Protein AF-A0A967U2V7-F1 (afdb_monomer_lite)

pLDDT: mean 80.91, std 17.48, range [32.34, 98.75]

Structure (mmCIF, N/CA/C/O backbone):
data_AF-A0A967U2V7-F1
#
_entry.id   AF-A0A967U2V7-F1
#
loop_
_atom_site.group_PDB
_atom_site.id
_atom_site.type_symbol
_atom_site.label_atom_id
_atom_site.label_alt_id
_atom_site.label_comp_id
_atom_site.label_asym_id
_atom_site.label_entity_id
_atom_site.label_seq_id
_atom_site.pdbx_PDB_ins_code
_atom_site.Cartn_x
_atom_site.Cartn_y
_atom_site.Cartn_z
_atom_site.occupancy
_atom_site.B_iso_or_equiv
_atom_site.auth_seq_id
_atom_site.auth_comp_id
_atom_site.auth_asym_id
_atom_site.auth_atom_id
_atom_site.pdbx_PDB_model_num
ATOM 1 N N . MET A 1 1 ? 32.459 -12.509 21.243 1.00 42.06 1 MET A N 1
ATOM 2 C CA . MET A 1 1 ? 31.892 -13.814 20.854 1.00 42.06 1 MET A CA 1
ATOM 3 C C . MET A 1 1 ? 31.127 -13.585 19.563 1.00 42.06 1 MET A C 1
ATOM 5 O O . MET A 1 1 ? 30.088 -12.940 19.603 1.00 42.06 1 MET A O 1
ATOM 9 N N . CYS A 1 2 ? 31.723 -13.962 18.432 1.00 61.16 2 CYS A N 1
ATOM 10 C CA . CYS A 1 2 ? 31.094 -13.915 17.114 1.00 61.16 2 CYS A CA 1
ATOM 11 C C . CYS A 1 2 ? 30.267 -15.188 16.935 1.00 61.16 2 CYS A C 1
ATOM 13 O O . CYS A 1 2 ? 30.746 -16.153 16.354 1.00 61.16 2 CYS A O 1
ATOM 15 N N . ASN A 1 3 ? 29.084 -15.231 17.546 1.00 66.56 3 ASN A N 1
ATOM 16 C CA . ASN A 1 3 ? 28.271 -16.451 17.553 1.00 66.56 3 ASN A CA 1
ATOM 17 C C . ASN A 1 3 ? 27.305 -16.528 16.365 1.00 66.56 3 ASN A C 1
ATOM 19 O O . ASN A 1 3 ? 26.778 -17.604 16.096 1.00 66.56 3 ASN A O 1
ATOM 23 N N . ASP A 1 4 ? 27.111 -15.412 15.661 1.00 71.69 4 ASP A N 1
ATOM 24 C CA . ASP A 1 4 ? 26.250 -15.324 14.489 1.00 71.69 4 ASP A CA 1
ATOM 25 C C . ASP A 1 4 ? 27.102 -15.318 13.219 1.00 71.69 4 ASP A C 1
ATOM 27 O O . ASP A 1 4 ? 28.201 -14.749 13.177 1.00 71.69 4 ASP A O 1
ATOM 31 N N . SER A 1 5 ? 26.613 -15.974 12.174 1.00 76.06 5 SER A N 1
ATOM 32 C CA . SER A 1 5 ? 27.303 -16.076 10.892 1.00 76.06 5 SER A CA 1
ATOM 33 C C . SER A 1 5 ? 26.314 -15.962 9.744 1.00 76.06 5 SER A C 1
ATOM 35 O O . SER A 1 5 ? 25.224 -16.529 9.807 1.00 76.06 5 SER A O 1
ATOM 37 N N . LEU A 1 6 ? 26.722 -15.271 8.685 1.00 76.69 6 LEU A N 1
ATOM 38 C CA . LEU A 1 6 ? 26.111 -15.409 7.378 1.00 76.69 6 LEU A CA 1
ATOM 39 C C . LEU A 1 6 ? 26.534 -16.764 6.809 1.00 76.69 6 LEU A C 1
ATOM 41 O O . LEU A 1 6 ? 27.726 -17.053 6.729 1.00 76.69 6 LEU A O 1
ATOM 45 N N . ALA A 1 7 ? 25.569 -17.600 6.439 1.00 78.88 7 ALA A N 1
ATOM 46 C CA . ALA A 1 7 ? 25.840 -18.887 5.817 1.00 78.88 7 ALA A CA 1
ATOM 47 C C . ALA A 1 7 ? 25.071 -19.003 4.504 1.00 78.88 7 ALA A C 1
ATOM 49 O O . ALA A 1 7 ? 23.875 -18.712 4.458 1.00 78.88 7 ALA A O 1
ATOM 50 N N . PHE A 1 8 ? 25.740 -19.460 3.452 1.00 75.00 8 PHE A N 1
ATOM 51 C CA . PHE A 1 8 ? 25.107 -19.715 2.164 1.00 75.00 8 PHE A CA 1
ATOM 52 C C . PHE A 1 8 ? 25.612 -21.021 1.552 1.00 75.00 8 PHE A C 1
ATOM 54 O O . PHE A 1 8 ? 26.682 -21.528 1.888 1.00 75.00 8 PHE A O 1
ATOM 61 N N . ARG A 1 9 ? 24.769 -21.606 0.697 1.00 77.31 9 ARG A N 1
ATOM 62 C CA . ARG A 1 9 ? 24.973 -22.913 0.072 1.00 77.31 9 ARG A CA 1
ATOM 63 C C . ARG A 1 9 ? 24.830 -22.790 -1.431 1.00 77.31 9 ARG A C 1
ATOM 65 O O . ARG A 1 9 ? 23.781 -22.370 -1.913 1.00 77.31 9 ARG A O 1
ATOM 72 N N . MET A 1 10 ? 25.836 -23.254 -2.157 1.00 72.75 10 MET A N 1
ATOM 73 C CA . MET A 1 10 ? 25.816 -23.342 -3.613 1.00 72.75 10 MET A CA 1
ATOM 74 C C . MET A 1 10 ? 25.599 -24.795 -4.034 1.00 72.75 10 MET A C 1
ATOM 76 O O . MET A 1 10 ? 26.231 -25.699 -3.492 1.00 72.75 10 MET A O 1
ATOM 80 N N . ARG A 1 11 ? 24.693 -25.031 -4.990 1.00 74.81 11 ARG A N 1
ATOM 81 C CA . ARG A 1 11 ? 24.494 -26.343 -5.626 1.00 74.81 11 ARG A CA 1
ATOM 82 C C . ARG A 1 11 ? 25.310 -26.381 -6.916 1.00 74.81 11 ARG A C 1
ATOM 84 O O . ARG A 1 11 ? 25.100 -25.544 -7.788 1.00 74.81 11 ARG A O 1
ATOM 91 N N . LEU A 1 12 ? 26.235 -27.327 -7.021 1.00 67.81 12 LEU A N 1
ATOM 92 C CA . LEU A 1 12 ? 27.215 -27.429 -8.099 1.00 67.81 12 LEU A CA 1
ATOM 93 C C . LEU A 1 12 ? 26.994 -28.709 -8.910 1.00 67.81 12 LEU A C 1
ATOM 95 O O . LEU A 1 12 ? 26.702 -29.765 -8.351 1.00 67.81 12 LEU A O 1
ATOM 99 N N . ASN A 1 13 ? 27.161 -28.606 -10.231 1.00 65.75 13 ASN A N 1
ATOM 100 C CA . ASN A 1 13 ? 26.933 -29.708 -11.178 1.00 65.75 13 ASN A CA 1
ATOM 101 C C . ASN A 1 13 ? 28.029 -30.789 -11.168 1.00 65.75 13 ASN A C 1
ATOM 103 O O . ASN A 1 13 ? 27.869 -31.817 -11.821 1.00 65.75 13 ASN A O 1
ATOM 107 N N . ASP A 1 14 ? 29.151 -30.533 -10.498 1.00 68.38 14 ASP A N 1
ATOM 108 C CA . ASP A 1 14 ? 30.307 -31.427 -10.427 1.00 68.38 14 ASP A CA 1
ATOM 109 C C . ASP A 1 14 ? 31.038 -31.215 -9.093 1.00 68.38 14 ASP A C 1
ATOM 111 O O . ASP A 1 14 ? 30.769 -30.238 -8.386 1.00 68.38 14 ASP A O 1
ATOM 115 N N . ASP A 1 15 ? 31.959 -32.118 -8.763 1.00 72.19 15 ASP A N 1
ATOM 116 C CA . ASP A 1 15 ? 32.820 -32.003 -7.590 1.00 72.19 15 ASP A CA 1
ATOM 117 C C . ASP A 1 15 ? 33.761 -30.796 -7.749 1.00 72.19 15 ASP A C 1
ATOM 119 O O . ASP A 1 15 ? 34.659 -30.823 -8.605 1.00 72.19 15 ASP A O 1
ATOM 123 N N . PRO A 1 16 ? 33.606 -29.729 -6.942 1.00 66.94 16 PRO A N 1
ATOM 124 C CA . PRO A 1 16 ? 34.481 -28.574 -7.056 1.00 66.94 16 PRO A CA 1
ATOM 125 C C . PRO A 1 16 ? 35.926 -28.890 -6.639 1.00 66.94 16 PRO A C 1
ATOM 127 O O . PRO A 1 16 ? 36.810 -28.138 -7.027 1.00 66.94 16 PRO A O 1
ATOM 130 N N . SER A 1 17 ? 36.164 -30.006 -5.932 1.00 64.50 17 SER A N 1
ATOM 131 C CA . SER A 1 17 ? 37.441 -30.426 -5.332 1.00 64.50 17 SER A CA 1
ATOM 132 C C . SER A 1 17 ? 38.220 -31.466 -6.154 1.00 64.50 17 SER A C 1
ATOM 134 O O . SER A 1 17 ? 39.094 -32.164 -5.645 1.00 64.50 17 SER A O 1
ATOM 136 N N . SER A 1 18 ? 37.927 -31.601 -7.453 1.00 57.31 18 SER A N 1
ATOM 137 C CA . SER A 1 18 ? 38.417 -32.701 -8.314 1.00 57.31 18 SER A CA 1
ATOM 138 C C . SER A 1 18 ? 39.947 -32.932 -8.385 1.00 57.31 18 SER A C 1
ATOM 140 O O . SER A 1 18 ? 40.369 -34.003 -8.827 1.00 57.31 18 SER A O 1
ATOM 142 N N . ASN A 1 19 ? 40.783 -31.991 -7.921 1.00 54.72 19 ASN A N 1
ATOM 143 C CA . ASN A 1 19 ? 42.246 -32.131 -7.813 1.00 54.72 19 ASN A CA 1
ATOM 144 C C . ASN A 1 19 ? 42.764 -32.342 -6.371 1.00 54.72 19 ASN A C 1
ATOM 146 O O . ASN A 1 19 ? 43.977 -32.399 -6.166 1.00 54.72 19 ASN A O 1
ATOM 150 N N . GLY A 1 20 ? 41.886 -32.475 -5.373 1.00 60.47 20 GLY A N 1
ATOM 151 C CA . GLY A 1 20 ? 42.250 -32.627 -3.964 1.00 60.47 20 GLY A CA 1
ATOM 152 C C . GLY A 1 20 ? 41.499 -31.660 -3.048 1.00 60.47 20 GLY A C 1
ATOM 153 O O . GLY A 1 20 ? 40.365 -31.934 -2.674 1.00 60.47 20 GLY A O 1
ATOM 154 N N . ILE A 1 21 ? 42.172 -30.587 -2.620 1.00 50.75 21 ILE A N 1
ATOM 155 C CA . ILE A 1 21 ? 41.659 -29.573 -1.676 1.00 50.75 21 ILE A CA 1
ATOM 156 C C . ILE A 1 21 ? 41.122 -28.303 -2.348 1.00 50.75 21 ILE A C 1
ATOM 158 O O . ILE A 1 21 ? 40.393 -27.584 -1.679 1.00 50.75 21 ILE A O 1
ATOM 162 N N . ASP A 1 22 ? 41.444 -28.078 -3.628 1.00 55.66 22 ASP A N 1
ATOM 163 C CA . ASP A 1 22 ? 41.280 -26.775 -4.290 1.00 55.66 22 ASP A CA 1
ATOM 164 C C . ASP A 1 22 ? 40.007 -26.703 -5.164 1.00 55.66 22 ASP A C 1
ATOM 166 O O . ASP A 1 22 ? 39.696 -27.661 -5.890 1.00 55.66 22 ASP A O 1
ATOM 170 N N . LEU A 1 23 ? 39.302 -25.564 -5.137 1.00 60.94 23 LEU A N 1
ATOM 171 C CA . LEU A 1 23 ? 38.161 -25.244 -6.008 1.00 60.94 23 LEU A CA 1
ATOM 172 C C . LEU A 1 23 ? 38.600 -25.066 -7.481 1.00 60.94 23 LEU A C 1
ATOM 174 O O . LEU A 1 23 ? 39.646 -24.503 -7.784 1.00 60.94 23 LEU A O 1
ATOM 178 N N . ARG A 1 24 ? 37.773 -25.523 -8.436 1.00 57.34 24 ARG A N 1
ATOM 179 C CA . ARG A 1 24 ? 38.088 -25.520 -9.888 1.00 57.34 24 ARG A CA 1
ATOM 180 C C . ARG A 1 24 ? 37.889 -24.177 -10.630 1.00 57.34 24 ARG A C 1
ATOM 182 O O . ARG A 1 24 ? 38.258 -24.088 -11.800 1.00 57.34 24 ARG A O 1
ATOM 189 N N . ASN A 1 25 ? 37.256 -23.181 -10.017 1.00 56.81 25 ASN A N 1
ATOM 190 C CA . ASN A 1 25 ? 37.064 -21.852 -10.623 1.00 56.81 25 ASN A CA 1
ATOM 191 C C . ASN A 1 25 ? 38.068 -20.869 -10.030 1.00 56.81 25 ASN A C 1
ATOM 193 O O . ASN A 1 25 ? 38.386 -21.031 -8.859 1.00 56.81 25 ASN A O 1
ATOM 197 N N . ASP A 1 26 ? 38.498 -19.863 -10.802 1.00 57.62 26 ASP A N 1
ATOM 198 C CA . ASP A 1 26 ? 39.449 -18.862 -10.300 1.00 57.62 26 ASP A CA 1
ATOM 199 C C . ASP A 1 26 ? 38.809 -18.080 -9.144 1.00 57.62 26 ASP A C 1
ATOM 201 O O . ASP A 1 26 ? 39.346 -18.057 -8.043 1.00 57.62 26 ASP A O 1
ATOM 205 N N . HIS A 1 27 ? 37.614 -17.516 -9.358 1.00 62.91 27 HIS A N 1
ATOM 206 C CA . HIS A 1 27 ? 36.885 -16.783 -8.319 1.00 62.91 27 HIS A CA 1
ATOM 207 C C . HIS A 1 27 ? 35.368 -16.999 -8.417 1.00 62.91 27 HIS A C 1
ATOM 209 O O . HIS A 1 27 ? 34.797 -16.991 -9.516 1.00 62.91 27 HIS A O 1
ATOM 215 N N . TYR A 1 28 ? 34.699 -17.138 -7.268 1.00 67.31 28 TYR A N 1
ATOM 216 C CA . TYR A 1 28 ? 33.265 -16.863 -7.126 1.00 67.31 28 TYR A CA 1
ATOM 217 C C . TYR A 1 28 ? 33.086 -15.599 -6.293 1.00 67.31 28 TYR A C 1
ATOM 219 O O . TYR A 1 28 ? 33.506 -15.546 -5.141 1.00 67.31 28 TYR A O 1
ATOM 227 N N . LEU A 1 29 ? 32.425 -14.599 -6.858 1.00 66.69 29 LEU A N 1
ATOM 228 C CA . LEU A 1 29 ? 32.226 -13.311 -6.205 1.00 66.69 29 LEU A CA 1
ATOM 229 C C . LEU A 1 29 ? 30.779 -13.210 -5.740 1.00 66.69 29 LEU A C 1
ATOM 231 O O . LEU A 1 29 ? 29.870 -13.436 -6.538 1.00 66.69 29 LEU A O 1
ATOM 235 N N . VAL A 1 30 ? 30.569 -12.881 -4.466 1.00 68.81 30 VAL A N 1
ATOM 236 C CA . VAL A 1 30 ? 29.258 -12.571 -3.892 1.00 68.81 30 VAL A CA 1
ATOM 237 C C . VAL A 1 30 ? 29.241 -11.121 -3.444 1.00 68.81 30 VAL A C 1
ATOM 239 O O . VAL A 1 30 ? 30.011 -10.717 -2.579 1.00 68.81 30 VAL A O 1
ATOM 242 N N . ILE A 1 31 ? 28.340 -10.347 -4.027 1.00 67.56 31 ILE A N 1
ATOM 243 C CA . ILE A 1 31 ? 28.185 -8.926 -3.737 1.00 67.56 31 ILE A CA 1
ATOM 244 C C . ILE A 1 31 ? 27.011 -8.742 -2.778 1.00 67.56 31 ILE A C 1
ATOM 246 O O . ILE A 1 31 ? 25.966 -9.364 -2.978 1.00 67.56 31 ILE A O 1
ATOM 250 N N . LEU A 1 32 ? 27.194 -7.911 -1.752 1.00 68.25 32 LEU A N 1
ATOM 251 C CA . LEU A 1 32 ? 26.219 -7.639 -0.704 1.00 68.25 32 LEU A CA 1
ATOM 252 C C . LEU A 1 32 ? 25.975 -6.135 -0.560 1.00 68.25 32 LEU A C 1
ATOM 254 O O . LEU A 1 32 ? 26.896 -5.372 -0.278 1.00 68.25 32 LEU A O 1
ATOM 258 N N . ASP A 1 33 ? 24.709 -5.762 -0.691 1.00 66.50 33 ASP A N 1
ATOM 259 C CA . ASP A 1 33 ? 24.144 -4.477 -0.270 1.00 66.50 33 ASP A CA 1
ATOM 260 C C . ASP A 1 33 ? 23.405 -4.722 1.053 1.00 66.50 33 ASP A C 1
ATOM 262 O O . ASP A 1 33 ? 22.558 -5.626 1.123 1.00 66.50 33 ASP A O 1
ATOM 266 N N . ILE A 1 34 ? 23.782 -3.997 2.108 1.00 67.06 34 ILE A N 1
ATOM 267 C CA . ILE A 1 34 ? 23.225 -4.157 3.455 1.00 67.06 34 ILE A CA 1
ATOM 268 C C . ILE A 1 34 ? 22.400 -2.956 3.911 1.00 67.06 34 ILE A C 1
ATOM 270 O O . ILE A 1 34 ? 21.695 -3.085 4.915 1.00 67.06 34 ILE A O 1
ATOM 274 N N . ASP A 1 35 ? 22.466 -1.808 3.239 1.00 60.44 35 ASP A N 1
ATOM 275 C CA . ASP A 1 35 ? 21.680 -0.623 3.600 1.00 60.44 35 ASP A CA 1
ATOM 276 C C . ASP A 1 35 ? 20.603 -0.242 2.567 1.00 60.44 35 ASP A C 1
ATOM 278 O O . ASP A 1 35 ? 19.712 0.555 2.879 1.00 60.44 35 ASP A O 1
ATOM 282 N N . GLY A 1 36 ? 20.565 -0.942 1.431 1.00 51.50 36 GLY A N 1
ATOM 283 C CA . GLY A 1 36 ? 19.491 -0.894 0.445 1.00 51.50 36 GLY A CA 1
ATOM 284 C C . GLY A 1 36 ? 19.514 0.360 -0.419 1.00 51.50 36 GLY A C 1
ATOM 285 O O . GLY A 1 36 ? 18.485 0.714 -1.000 1.00 51.50 36 GLY A O 1
ATOM 286 N N . ASP A 1 37 ? 20.646 1.056 -0.487 1.00 52.31 37 ASP A N 1
ATOM 287 C CA . ASP A 1 37 ? 20.820 2.228 -1.340 1.00 52.31 37 ASP A CA 1
ATOM 288 C C . ASP A 1 37 ? 21.122 1.867 -2.812 1.00 52.31 37 ASP A C 1
ATOM 290 O O . ASP A 1 37 ? 21.134 2.741 -3.691 1.00 52.31 37 ASP A O 1
ATOM 294 N N . GLY A 1 38 ? 21.256 0.567 -3.108 1.00 49.44 38 GLY A N 1
ATOM 295 C CA . GLY A 1 38 ? 21.534 0.033 -4.436 1.00 49.44 38 GLY A CA 1
ATOM 296 C C . GLY A 1 38 ? 23.021 0.028 -4.795 1.00 49.44 38 GLY A C 1
ATOM 297 O O . GLY A 1 38 ? 23.357 -0.258 -5.950 1.00 49.44 38 GLY A O 1
ATOM 298 N N . PHE A 1 39 ? 23.906 0.338 -3.846 1.00 55.62 39 PHE A N 1
ATOM 299 C CA . PHE A 1 39 ? 25.350 0.176 -3.961 1.00 55.62 39 PHE A CA 1
ATOM 300 C C . PHE A 1 39 ? 25.821 -1.041 -3.157 1.00 55.62 39 PHE A C 1
ATOM 302 O O . PHE A 1 39 ? 25.140 -1.577 -2.294 1.00 55.62 39 PHE A O 1
ATOM 309 N N . SER A 1 40 ? 26.993 -1.562 -3.509 1.00 60.69 40 SER A N 1
ATOM 310 C CA . SER A 1 40 ? 27.541 -2.752 -2.858 1.00 60.69 40 SER A CA 1
ATOM 311 C C . SER A 1 40 ? 28.436 -2.355 -1.696 1.00 60.69 40 SER A C 1
ATOM 313 O O . SER A 1 40 ? 29.537 -1.851 -1.920 1.00 60.69 40 SER A O 1
ATOM 315 N N . ASP A 1 41 ? 27.976 -2.605 -0.472 1.00 67.69 41 ASP A N 1
ATOM 316 C CA . ASP A 1 41 ? 28.744 -2.378 0.753 1.00 67.69 41 ASP A CA 1
ATOM 317 C C . ASP A 1 41 ? 29.873 -3.393 0.916 1.00 67.69 41 ASP A C 1
ATOM 319 O O . ASP A 1 41 ? 30.985 -3.039 1.308 1.00 67.69 41 ASP A O 1
ATOM 323 N N . PHE A 1 42 ? 29.592 -4.667 0.629 1.00 73.81 42 PHE A N 1
ATOM 324 C CA . PHE A 1 42 ? 30.535 -5.759 0.826 1.00 73.81 42 PHE A CA 1
ATOM 325 C C . PHE A 1 42 ? 30.697 -6.640 -0.409 1.00 73.81 42 PHE A C 1
ATOM 327 O O . PHE A 1 42 ? 29.750 -6.941 -1.130 1.00 73.81 42 PHE A O 1
ATOM 334 N N . LEU A 1 43 ? 31.915 -7.141 -0.582 1.00 70.56 43 LEU A N 1
ATOM 335 C CA . LEU A 1 43 ? 32.277 -8.157 -1.557 1.00 70.56 43 LEU A CA 1
ATOM 336 C C . LEU A 1 43 ? 32.871 -9.359 -0.831 1.00 70.56 43 LEU A C 1
ATOM 338 O O . LEU A 1 43 ? 33.814 -9.227 -0.056 1.00 70.56 43 LEU A O 1
ATOM 342 N N . ILE A 1 44 ? 32.350 -10.538 -1.125 1.00 75.75 44 ILE A N 1
ATOM 343 C CA . ILE A 1 44 ? 32.903 -11.815 -0.699 1.00 75.75 44 ILE A CA 1
ATOM 344 C C . ILE A 1 44 ? 33.540 -12.463 -1.926 1.00 75.75 44 ILE A C 1
ATOM 346 O O . ILE A 1 44 ? 32.843 -12.828 -2.868 1.00 75.75 44 ILE A O 1
ATOM 350 N N . ASP A 1 45 ? 34.851 -12.637 -1.898 1.00 72.56 45 ASP A N 1
ATOM 351 C CA . ASP A 1 45 ? 35.600 -13.370 -2.912 1.00 72.56 45 ASP A CA 1
ATOM 352 C C . ASP A 1 45 ? 35.931 -14.774 -2.422 1.00 72.56 45 ASP A C 1
ATOM 354 O O . ASP A 1 45 ? 36.588 -14.941 -1.396 1.00 72.56 45 ASP A O 1
ATOM 358 N N . ILE A 1 46 ? 35.457 -15.779 -3.147 1.00 74.12 46 ILE A N 1
ATOM 359 C CA . ILE A 1 46 ? 35.738 -17.191 -2.913 1.00 74.12 46 ILE A CA 1
ATOM 360 C C . ILE A 1 46 ? 36.758 -17.612 -3.973 1.00 74.12 46 ILE A C 1
ATOM 362 O O . ILE A 1 46 ? 36.398 -17.944 -5.105 1.00 74.12 46 ILE A O 1
ATOM 366 N N . ASP A 1 47 ? 38.023 -17.573 -3.581 1.00 69.00 47 ASP A N 1
ATOM 367 C CA . ASP A 1 47 ? 39.190 -17.877 -4.410 1.00 69.00 47 ASP A CA 1
ATOM 368 C C . ASP A 1 47 ? 39.396 -19.395 -4.501 1.00 69.00 47 ASP A C 1
ATOM 370 O O . ASP A 1 47 ? 39.492 -20.075 -3.470 1.00 69.00 47 ASP A O 1
ATOM 374 N N . GLY A 1 48 ? 39.459 -19.909 -5.733 1.00 62.44 48 GLY A N 1
ATOM 375 C CA . GLY A 1 48 ? 39.919 -21.257 -6.044 1.00 62.44 48 GLY A CA 1
ATOM 376 C C . GLY A 1 48 ? 41.300 -21.224 -6.693 1.00 62.44 48 GLY A C 1
ATOM 377 O O . GLY A 1 48 ? 41.513 -20.610 -7.736 1.00 62.44 48 GLY A O 1
ATOM 378 N N . ASN A 1 49 ? 42.269 -21.908 -6.086 1.00 58.41 49 ASN A N 1
ATOM 379 C CA . ASN A 1 49 ? 43.685 -21.800 -6.449 1.00 58.41 49 ASN A CA 1
ATOM 380 C C . ASN A 1 49 ? 43.993 -22.159 -7.928 1.00 58.41 49 ASN A C 1
ATOM 382 O O . ASN A 1 49 ? 44.215 -23.319 -8.281 1.00 58.41 49 ASN A O 1
ATOM 386 N N . PHE A 1 50 ? 44.148 -21.149 -8.795 1.00 46.47 50 PHE A N 1
ATOM 387 C CA . PHE A 1 50 ? 44.571 -21.320 -10.198 1.00 46.47 50 PHE A CA 1
ATOM 388 C C . PHE A 1 50 ? 46.026 -21.812 -10.354 1.00 46.47 50 PHE A C 1
ATOM 390 O O . PHE A 1 50 ? 46.411 -22.400 -11.369 1.00 46.47 50 PHE A O 1
ATOM 397 N N . SER A 1 51 ? 46.894 -21.564 -9.370 1.00 46.22 51 SER A N 1
ATOM 398 C CA . SER A 1 51 ? 48.345 -21.538 -9.614 1.00 46.22 51 SER A CA 1
ATOM 399 C C . SER A 1 51 ? 49.051 -22.901 -9.618 1.00 46.22 51 SER A C 1
ATOM 401 O O . SER A 1 51 ? 50.259 -22.965 -9.863 1.00 46.22 51 SER A O 1
ATOM 403 N N . GLY A 1 52 ? 48.349 -24.004 -9.334 1.00 45.53 52 GLY A N 1
ATOM 404 C CA . GLY A 1 52 ? 48.973 -25.328 -9.213 1.00 45.53 52 GLY A CA 1
ATOM 405 C C . GLY A 1 52 ? 50.059 -25.392 -8.128 1.00 45.53 52 GLY A C 1
ATOM 406 O O . GLY A 1 52 ? 50.893 -26.301 -8.140 1.00 45.53 52 GLY A O 1
ATOM 407 N N . SER A 1 53 ? 50.082 -24.420 -7.209 1.00 47.41 53 SER A N 1
ATOM 408 C CA . SER A 1 53 ? 50.943 -24.427 -6.034 1.00 47.41 53 SER A CA 1
ATOM 409 C C . SER A 1 53 ? 50.306 -25.339 -4.985 1.00 47.41 53 SER A C 1
ATOM 411 O O . SER A 1 53 ? 49.266 -24.974 -4.441 1.00 47.41 53 SER A O 1
ATOM 413 N N . PRO A 1 54 ? 50.908 -26.493 -4.648 1.00 46.72 54 PRO A N 1
ATOM 414 C CA . PRO A 1 54 ? 50.317 -27.493 -3.750 1.00 46.72 54 PRO A CA 1
ATOM 415 C C . PRO A 1 54 ? 50.209 -27.050 -2.273 1.00 46.72 54 PRO A C 1
ATOM 417 O O . PRO A 1 54 ? 49.971 -27.886 -1.409 1.00 46.72 54 PRO A O 1
ATOM 420 N N . ASN A 1 55 ? 50.430 -25.762 -1.974 1.00 45.94 55 ASN A N 1
ATOM 421 C CA . ASN A 1 55 ? 50.515 -25.202 -0.622 1.00 45.94 55 ASN A CA 1
ATOM 422 C C . ASN A 1 55 ? 49.652 -23.937 -0.412 1.00 45.94 55 ASN A C 1
ATOM 424 O O . ASN A 1 55 ? 49.830 -23.267 0.605 1.00 45.94 55 ASN A O 1
ATOM 428 N N . ALA A 1 56 ? 48.785 -23.553 -1.354 1.00 53.31 56 ALA A N 1
ATOM 429 C CA . ALA A 1 56 ? 47.877 -22.419 -1.170 1.00 53.31 56 ALA A CA 1
ATOM 430 C C . ALA A 1 56 ? 46.466 -22.947 -0.883 1.00 53.31 56 ALA A C 1
ATOM 432 O O . ALA A 1 56 ? 45.871 -23.570 -1.748 1.00 53.31 56 ALA A O 1
ATOM 433 N N . SER A 1 57 ? 45.967 -22.737 0.338 1.00 56.91 57 SER A N 1
ATOM 434 C CA . SER A 1 57 ? 44.576 -23.040 0.694 1.00 56.91 57 SER A CA 1
ATOM 435 C C . SER A 1 57 ? 43.621 -22.088 -0.023 1.00 56.91 57 SER A C 1
ATOM 437 O O . SER A 1 57 ? 43.910 -20.887 -0.050 1.00 56.91 57 SER A O 1
ATOM 439 N N . ASP A 1 58 ? 42.481 -22.598 -0.495 1.00 66.38 58 ASP A N 1
ATOM 440 C CA . ASP A 1 58 ? 41.351 -21.772 -0.942 1.00 66.38 58 ASP A CA 1
ATOM 441 C C . ASP A 1 58 ? 40.900 -20.822 0.177 1.00 66.38 58 ASP A C 1
ATOM 443 O O . ASP A 1 58 ? 41.004 -21.138 1.377 1.00 66.38 58 ASP A O 1
ATOM 447 N N . LYS A 1 59 ? 40.399 -19.642 -0.202 1.00 71.94 59 LYS A N 1
ATOM 448 C CA . LYS A 1 59 ? 40.075 -18.570 0.748 1.00 71.94 59 LYS A CA 1
ATOM 449 C C . LYS A 1 59 ? 38.726 -17.935 0.458 1.00 71.94 59 LYS A C 1
ATOM 451 O O . LYS A 1 59 ? 38.303 -17.846 -0.684 1.00 71.94 59 LYS A O 1
ATOM 456 N N . VAL A 1 60 ? 38.093 -17.444 1.518 1.00 75.88 60 VAL A N 1
ATOM 457 C CA . VAL A 1 60 ? 37.000 -16.477 1.436 1.00 75.88 60 VAL A CA 1
ATOM 458 C C . VAL A 1 60 ? 37.539 -15.143 1.931 1.00 75.88 60 VAL A C 1
ATOM 460 O O . VAL A 1 60 ? 37.858 -15.014 3.112 1.00 75.88 60 VAL A O 1
ATOM 463 N N . SER A 1 61 ? 37.659 -14.160 1.050 1.00 75.25 61 SER A N 1
ATOM 464 C CA . SER A 1 61 ? 38.057 -12.796 1.395 1.00 75.25 61 SER A CA 1
ATOM 465 C C . SER A 1 61 ? 36.822 -11.908 1.468 1.00 75.25 61 SER A C 1
ATOM 467 O O . SER A 1 61 ? 35.977 -11.960 0.581 1.00 75.25 61 SER A O 1
ATOM 469 N N . LEU A 1 62 ? 36.713 -11.094 2.514 1.00 78.31 62 LEU A N 1
ATOM 470 C CA . LEU A 1 62 ? 35.647 -10.109 2.665 1.00 78.31 62 LEU A CA 1
ATOM 471 C C . LEU A 1 62 ? 36.230 -8.705 2.483 1.00 78.31 62 LEU A C 1
ATOM 473 O O . LEU A 1 62 ? 37.197 -8.341 3.156 1.00 78.31 62 LEU A O 1
ATOM 477 N N . PHE A 1 63 ? 35.642 -7.919 1.589 1.00 76.94 63 PHE A N 1
ATOM 478 C CA . PHE A 1 63 ? 36.016 -6.536 1.311 1.00 76.94 63 PHE A CA 1
ATOM 479 C C . PHE A 1 63 ? 34.837 -5.606 1.577 1.00 76.94 63 PHE A C 1
ATOM 481 O O . PHE A 1 63 ? 33.698 -5.974 1.308 1.00 76.94 63 PHE A O 1
ATOM 488 N N . TYR A 1 64 ? 35.123 -4.413 2.089 1.00 77.19 64 TYR A N 1
ATOM 489 C CA . TYR A 1 64 ? 34.178 -3.325 2.310 1.00 77.19 64 TYR A CA 1
ATOM 490 C C . TYR A 1 64 ? 34.473 -2.170 1.349 1.00 77.19 64 TYR A C 1
ATOM 492 O O . TYR A 1 64 ? 35.627 -1.740 1.236 1.00 77.19 64 TYR A O 1
ATOM 500 N N . ASN A 1 65 ? 33.440 -1.661 0.683 1.00 71.88 65 ASN A N 1
ATOM 501 C CA . ASN A 1 65 ? 33.523 -0.497 -0.190 1.00 71.88 65 ASN A CA 1
ATOM 502 C C . ASN A 1 65 ? 33.435 0.793 0.638 1.00 71.88 65 ASN A C 1
ATOM 504 O O . ASN A 1 65 ? 32.438 1.065 1.301 1.00 71.88 65 ASN A O 1
ATOM 508 N N . VAL A 1 66 ? 34.480 1.620 0.590 1.00 68.75 66 VAL A N 1
ATOM 509 C CA . VAL A 1 66 ? 34.503 2.897 1.326 1.00 68.75 66 VAL A CA 1
ATOM 510 C C . VAL A 1 66 ? 33.850 4.043 0.556 1.00 68.75 66 VAL A C 1
ATOM 512 O O . VAL A 1 66 ? 33.600 5.109 1.126 1.00 68.75 66 VAL A O 1
ATOM 515 N N . ASN A 1 67 ? 33.567 3.858 -0.734 1.00 65.25 67 ASN A N 1
ATOM 516 C CA . ASN A 1 67 ? 32.950 4.866 -1.580 1.00 65.25 67 ASN A CA 1
ATOM 517 C C . ASN A 1 67 ? 31.457 4.588 -1.777 1.00 65.25 67 ASN A C 1
ATOM 519 O O . ASN A 1 67 ? 31.051 3.915 -2.715 1.00 65.25 67 ASN A O 1
ATOM 523 N N . LYS A 1 68 ? 30.628 5.226 -0.948 1.00 57.44 68 LYS A N 1
ATOM 524 C CA . LYS A 1 68 ? 29.157 5.115 -0.987 1.00 57.44 68 LYS A CA 1
ATOM 525 C C . LYS A 1 68 ? 28.487 5.566 -2.293 1.00 57.44 68 LYS A C 1
ATOM 527 O O . LYS A 1 68 ? 27.285 5.430 -2.433 1.00 57.44 68 LYS A O 1
ATOM 532 N N . ASN A 1 69 ? 29.231 6.177 -3.216 1.00 50.94 69 ASN A N 1
ATOM 533 C CA . ASN A 1 69 ? 28.683 6.730 -4.458 1.00 50.94 69 ASN A CA 1
ATOM 534 C C . ASN A 1 69 ? 29.236 6.044 -5.715 1.00 50.94 69 ASN A C 1
ATOM 536 O O . ASN A 1 69 ? 28.992 6.527 -6.820 1.00 50.94 69 ASN A O 1
ATOM 540 N N . SER A 1 70 ? 30.038 4.987 -5.571 1.00 51.47 70 SER A N 1
ATOM 541 C CA . SER A 1 70 ? 30.546 4.213 -6.702 1.00 51.47 70 SER A CA 1
ATOM 542 C C . SER A 1 70 ? 30.604 2.737 -6.343 1.00 51.47 70 SER A C 1
ATOM 544 O O . SER A 1 70 ? 30.924 2.377 -5.215 1.00 51.47 70 SER A O 1
ATOM 546 N N . GLN A 1 71 ? 30.336 1.875 -7.318 1.00 48.69 71 GLN A N 1
ATOM 547 C CA . GLN A 1 71 ? 30.563 0.443 -7.162 1.00 48.69 71 GLN A CA 1
ATOM 548 C C . GLN A 1 71 ? 32.055 0.089 -7.261 1.00 48.69 71 GLN A C 1
ATOM 550 O O . GLN A 1 71 ? 32.447 -0.997 -6.848 1.00 48.69 71 GLN A O 1
ATOM 555 N N . ASP A 1 72 ? 32.896 1.016 -7.738 1.00 51.94 72 ASP A N 1
ATOM 556 C CA . ASP A 1 72 ? 34.327 0.813 -7.964 1.00 51.94 72 ASP A CA 1
ATOM 557 C C . ASP A 1 72 ? 35.072 0.444 -6.681 1.00 51.94 72 ASP A C 1
ATOM 559 O O . ASP A 1 72 ? 35.319 1.286 -5.818 1.00 51.94 72 ASP A O 1
ATOM 563 N N . CYS A 1 73 ? 35.531 -0.798 -6.610 1.00 52.19 73 CYS A N 1
ATOM 564 C CA . CYS A 1 73 ? 36.329 -1.340 -5.520 1.00 52.19 73 CYS A CA 1
ATOM 565 C C . CYS A 1 73 ? 37.728 -1.735 -6.025 1.00 52.19 73 CYS A C 1
ATOM 567 O O . CYS A 1 73 ? 38.063 -2.900 -6.137 1.00 52.19 73 CYS A O 1
ATOM 569 N N . THR A 1 74 ? 38.588 -0.770 -6.346 1.00 51.72 74 THR A N 1
ATOM 570 C CA . THR A 1 74 ? 39.918 -1.062 -6.918 1.00 51.72 74 THR A CA 1
ATOM 571 C C . THR A 1 74 ? 40.969 -1.345 -5.850 1.00 51.72 74 THR A C 1
ATOM 573 O O . THR A 1 74 ? 41.283 -0.450 -5.078 1.00 51.72 74 THR A O 1
ATOM 576 N N . LEU A 1 75 ? 41.575 -2.539 -5.840 1.00 49.16 75 LEU A N 1
ATOM 577 C CA . LEU A 1 75 ? 42.802 -2.821 -5.083 1.00 49.16 75 LEU A CA 1
ATOM 578 C C . LEU A 1 75 ? 44.034 -2.456 -5.937 1.00 49.16 75 LEU A C 1
ATOM 580 O O . LEU A 1 75 ? 44.058 -2.683 -7.141 1.00 49.16 75 LEU A O 1
ATOM 584 N N . VAL A 1 76 ? 45.068 -1.854 -5.350 1.00 42.31 76 VAL A N 1
ATOM 585 C CA . VAL A 1 76 ? 46.333 -1.568 -6.052 1.00 42.31 76 VAL A CA 1
ATOM 586 C C . VAL A 1 76 ? 47.467 -2.213 -5.256 1.00 42.31 76 VAL A C 1
ATOM 588 O O . VAL A 1 76 ? 47.587 -1.997 -4.053 1.00 42.31 76 VAL A O 1
ATOM 591 N N . GLY A 1 77 ? 48.312 -3.012 -5.914 1.00 42.22 77 GLY A N 1
ATOM 592 C CA . GLY A 1 77 ? 49.532 -3.564 -5.323 1.00 42.22 77 GLY A CA 1
ATOM 593 C C . GLY A 1 77 ? 49.450 -4.947 -4.648 1.00 42.22 77 GLY A C 1
ATOM 594 O O . GLY A 1 77 ? 48.588 -5.274 -3.838 1.00 42.22 77 GLY A O 1
ATOM 595 N N . ASN A 1 78 ? 50.476 -5.751 -4.931 1.00 38.69 78 ASN A N 1
ATOM 596 C CA . ASN A 1 78 ? 50.698 -7.145 -4.518 1.00 38.69 78 ASN A CA 1
ATOM 597 C C . ASN A 1 78 ? 51.143 -7.351 -3.040 1.00 38.69 78 ASN A C 1
ATOM 599 O O . ASN A 1 78 ? 51.918 -8.264 -2.746 1.00 38.69 78 ASN A O 1
ATOM 603 N N . THR A 1 79 ? 50.738 -6.495 -2.092 1.00 39.50 79 THR A N 1
ATOM 604 C CA . THR A 1 79 ? 51.276 -6.531 -0.706 1.00 39.50 79 THR A CA 1
ATOM 605 C C . THR A 1 79 ? 50.247 -6.457 0.423 1.00 39.50 79 THR A C 1
ATOM 607 O O . THR A 1 79 ? 50.630 -6.190 1.561 1.00 39.50 79 THR A O 1
ATOM 610 N N . CYS A 1 80 ? 48.960 -6.701 0.171 1.00 40.81 80 CYS A N 1
ATOM 611 C CA . CYS A 1 80 ? 47.966 -6.649 1.243 1.00 40.81 80 CYS A CA 1
ATOM 612 C C . CYS A 1 80 ? 47.939 -7.962 2.052 1.00 40.81 80 CYS A C 1
ATOM 614 O O . CYS A 1 80 ? 47.302 -8.941 1.678 1.00 40.81 80 CYS A O 1
ATOM 616 N N . THR A 1 81 ? 48.673 -8.003 3.165 1.00 40.94 81 THR A N 1
ATOM 617 C CA . THR A 1 81 ? 48.381 -8.912 4.287 1.00 40.94 81 THR A CA 1
ATOM 618 C C . THR A 1 81 ? 47.359 -8.243 5.209 1.00 40.94 81 THR A C 1
ATOM 620 O O . THR A 1 81 ? 47.472 -7.038 5.421 1.00 40.94 81 THR A O 1
ATOM 623 N N . GLN A 1 82 ? 46.407 -9.022 5.741 1.00 39.62 82 GLN A N 1
ATOM 624 C CA . GLN A 1 82 ? 45.301 -8.640 6.644 1.00 39.62 82 GLN A CA 1
ATOM 625 C C . GLN A 1 82 ? 45.455 -7.258 7.324 1.00 39.62 82 GLN A C 1
ATOM 627 O O . GLN A 1 82 ? 46.384 -7.048 8.109 1.00 39.62 82 GLN A O 1
ATOM 632 N N . GLY A 1 83 ? 44.522 -6.333 7.056 1.00 38.56 83 GLY A N 1
ATOM 633 C CA . GLY A 1 83 ? 44.425 -5.038 7.748 1.00 38.56 83 GLY A CA 1
ATOM 634 C C . GLY A 1 83 ? 45.207 -3.852 7.158 1.00 38.56 83 GLY A C 1
ATOM 635 O O . GLY A 1 83 ? 45.498 -2.911 7.899 1.00 38.56 83 GLY A O 1
ATOM 636 N N . CYS A 1 84 ? 45.563 -3.847 5.867 1.00 37.81 84 CYS A N 1
ATOM 637 C CA . CYS A 1 84 ? 46.138 -2.648 5.240 1.00 37.81 84 CYS A CA 1
ATOM 638 C C . CYS A 1 84 ? 45.040 -1.721 4.693 1.00 37.81 84 CYS A C 1
ATOM 640 O O . CYS A 1 84 ? 44.216 -2.137 3.886 1.00 37.81 84 CYS A O 1
ATOM 642 N N . ILE A 1 85 ? 45.078 -0.452 5.102 1.00 37.62 85 ILE A N 1
ATOM 643 C CA . ILE A 1 85 ? 44.297 0.641 4.510 1.00 37.62 85 ILE A CA 1
ATOM 644 C C . ILE A 1 85 ? 45.181 1.295 3.440 1.00 37.62 85 ILE A C 1
ATOM 646 O O . ILE A 1 85 ? 46.134 1.997 3.790 1.00 37.62 85 ILE A O 1
ATOM 650 N N . ASP A 1 86 ? 44.904 1.070 2.153 1.00 41.81 86 ASP A N 1
ATOM 651 C CA . ASP A 1 86 ? 45.501 1.878 1.083 1.00 41.81 86 ASP A CA 1
ATOM 652 C C . ASP A 1 86 ? 44.595 3.081 0.792 1.00 41.81 86 ASP A C 1
ATOM 654 O O . ASP A 1 86 ? 43.506 2.970 0.236 1.00 41.81 86 ASP A O 1
ATOM 658 N N . THR A 1 87 ? 45.067 4.269 1.163 1.00 40.06 87 THR A N 1
ATOM 659 C CA . THR A 1 87 ? 44.359 5.549 1.000 1.00 40.06 87 THR A CA 1
ATOM 660 C C . THR A 1 87 ? 44.150 5.987 -0.455 1.00 40.06 87 THR A C 1
ATOM 662 O O . THR A 1 87 ? 43.606 7.065 -0.687 1.00 40.06 87 THR A O 1
ATOM 665 N N . THR A 1 88 ? 44.628 5.214 -1.434 1.00 45.31 88 THR A N 1
ATOM 666 C CA . THR A 1 88 ? 44.389 5.446 -2.868 1.00 45.31 88 THR A CA 1
ATOM 667 C C . THR A 1 88 ? 43.335 4.519 -3.479 1.00 45.31 88 THR A C 1
ATOM 669 O O . THR A 1 88 ? 43.046 4.643 -4.667 1.00 45.31 88 THR A O 1
ATOM 672 N N . THR A 1 89 ? 42.727 3.646 -2.670 1.00 53.69 89 THR A N 1
ATOM 673 C CA . THR A 1 89 ? 41.733 2.647 -3.090 1.00 53.69 89 THR A CA 1
ATOM 674 C C . THR A 1 89 ? 40.352 2.924 -2.486 1.00 53.69 89 THR A C 1
ATOM 676 O O . THR A 1 89 ? 40.253 3.427 -1.369 1.00 53.69 89 THR A O 1
ATOM 679 N N . ASN A 1 90 ? 39.281 2.584 -3.211 1.00 62.91 90 ASN A N 1
ATOM 680 C CA . ASN A 1 90 ? 37.893 2.691 -2.736 1.00 62.91 90 ASN A CA 1
ATOM 681 C C . ASN A 1 90 ? 37.437 1.437 -1.951 1.00 62.91 90 ASN A C 1
ATOM 683 O O . ASN A 1 90 ? 36.248 1.274 -1.698 1.00 62.91 90 ASN A O 1
ATOM 687 N N . CYS A 1 91 ? 38.356 0.553 -1.539 1.00 64.00 91 CYS A N 1
ATOM 688 C CA . CYS A 1 91 ? 38.018 -0.718 -0.898 1.00 64.00 91 CYS A CA 1
ATOM 689 C C . CYS A 1 91 ? 39.004 -1.145 0.194 1.00 64.00 91 CYS A C 1
ATOM 691 O O . CYS A 1 91 ? 40.209 -0.939 0.067 1.00 64.00 91 CYS A O 1
ATOM 693 N N . VAL A 1 92 ? 38.502 -1.795 1.248 1.00 70.31 92 VAL A N 1
ATOM 694 C CA . VAL A 1 92 ? 39.300 -2.310 2.374 1.00 70.31 92 VAL A CA 1
ATOM 695 C C . VAL A 1 92 ? 38.981 -3.786 2.602 1.00 70.31 92 VAL A C 1
ATOM 697 O O . VAL A 1 92 ? 37.820 -4.150 2.737 1.00 70.31 92 VAL A O 1
ATOM 700 N N . GLN A 1 93 ? 39.997 -4.651 2.688 1.00 72.81 93 GLN A N 1
ATOM 701 C CA . GLN A 1 93 ? 39.789 -6.047 3.091 1.00 72.81 93 GLN A CA 1
ATOM 702 C C . GLN A 1 93 ? 39.474 -6.109 4.591 1.00 72.81 93 GLN A C 1
ATOM 704 O O . GLN A 1 93 ? 40.358 -5.856 5.415 1.00 72.81 93 GLN A O 1
ATOM 709 N N . SER A 1 94 ? 38.230 -6.438 4.945 1.00 73.94 94 SER A N 1
ATOM 710 C CA . SER A 1 94 ? 37.794 -6.507 6.340 1.00 73.94 94 SER A CA 1
ATOM 711 C C . SER A 1 94 ? 38.235 -7.807 7.013 1.00 73.94 94 SER A C 1
ATOM 713 O O . SER A 1 94 ? 38.635 -7.776 8.177 1.00 73.94 94 SER A O 1
ATOM 715 N N . ASP A 1 95 ? 38.219 -8.940 6.295 1.00 76.00 95 ASP A N 1
ATOM 716 C CA . ASP A 1 95 ? 38.629 -10.235 6.849 1.00 76.00 95 ASP A CA 1
ATOM 717 C C . ASP A 1 95 ? 39.002 -11.284 5.782 1.00 76.00 95 ASP A C 1
ATOM 719 O O . ASP A 1 95 ? 38.757 -11.104 4.584 1.00 76.00 95 ASP A O 1
ATOM 723 N N . ILE A 1 96 ? 39.606 -12.392 6.223 1.00 74.44 96 ILE A N 1
ATOM 724 C CA . ILE A 1 96 ? 39.954 -13.541 5.377 1.00 74.44 96 ILE A CA 1
ATOM 725 C C . ILE A 1 96 ? 39.769 -14.867 6.121 1.00 74.44 96 ILE A C 1
ATOM 727 O O . ILE A 1 96 ? 40.207 -15.030 7.259 1.00 74.44 96 ILE A O 1
ATOM 731 N N . PHE A 1 97 ? 39.160 -15.841 5.451 1.00 76.69 97 PHE A N 1
ATOM 732 C CA . PHE A 1 97 ? 38.894 -17.177 5.979 1.00 76.69 97 PHE A CA 1
ATOM 733 C C . PHE A 1 97 ? 39.480 -18.247 5.065 1.00 76.69 97 PHE A C 1
ATOM 735 O O . PHE A 1 97 ? 39.557 -18.059 3.855 1.00 76.69 97 PHE A O 1
ATOM 742 N N . HIS A 1 98 ? 39.867 -19.387 5.629 1.00 71.00 98 HIS A N 1
ATOM 743 C CA . HIS A 1 98 ? 40.513 -20.474 4.892 1.00 71.00 98 HIS A CA 1
ATOM 744 C C . HIS A 1 98 ? 39.602 -21.705 4.779 1.00 71.00 98 HIS A C 1
ATOM 746 O O . HIS A 1 98 ? 38.879 -22.036 5.725 1.00 71.00 98 HIS A O 1
ATOM 752 N N . ALA A 1 99 ? 39.670 -22.409 3.643 1.00 63.88 99 ALA A N 1
ATOM 753 C CA . ALA A 1 99 ? 39.183 -23.782 3.522 1.00 63.88 99 ALA A CA 1
ATOM 754 C C . ALA A 1 99 ? 40.283 -24.747 3.971 1.00 63.88 99 ALA A C 1
ATOM 756 O O . ALA A 1 99 ? 41.429 -24.651 3.527 1.00 63.88 99 ALA A O 1
ATOM 757 N N . CYS A 1 100 ? 39.945 -25.712 4.822 1.00 59.44 100 CYS A N 1
ATOM 758 C CA . CYS A 1 100 ? 40.875 -26.774 5.194 1.00 59.44 100 CYS A CA 1
ATOM 759 C C . CYS A 1 100 ? 40.140 -28.116 5.285 1.00 59.44 100 CYS A C 1
ATOM 761 O O . CYS A 1 100 ? 39.142 -28.217 5.997 1.00 59.44 100 CYS A O 1
ATOM 763 N N . ASN A 1 101 ? 40.626 -29.151 4.581 1.00 49.53 101 ASN A N 1
ATOM 764 C CA . ASN A 1 101 ? 40.069 -30.514 4.662 1.00 49.53 101 ASN A CA 1
ATOM 765 C C . ASN A 1 101 ? 41.044 -31.572 5.223 1.00 49.53 101 ASN A C 1
ATOM 767 O O . ASN A 1 101 ? 40.623 -32.693 5.519 1.00 49.53 101 ASN A O 1
ATOM 771 N N . THR A 1 102 ? 42.327 -31.238 5.406 1.00 47.25 102 THR A N 1
ATOM 772 C CA . THR A 1 102 ? 43.340 -32.163 5.936 1.00 47.25 102 THR A CA 1
ATOM 773 C C . THR A 1 102 ? 43.997 -31.611 7.184 1.00 47.25 102 THR A C 1
ATOM 775 O O . THR A 1 102 ? 44.636 -30.565 7.142 1.00 47.25 102 THR A O 1
ATOM 778 N N . ILE A 1 103 ? 43.930 -32.400 8.258 1.00 44.41 103 ILE A N 1
ATOM 779 C CA . ILE A 1 103 ? 44.733 -32.232 9.471 1.00 44.41 103 ILE A CA 1
ATOM 780 C C . ILE A 1 103 ? 46.206 -32.157 9.050 1.00 44.41 103 ILE A C 1
ATOM 782 O O . ILE A 1 103 ? 46.771 -33.149 8.576 1.00 44.41 103 ILE A O 1
ATOM 786 N N . THR A 1 104 ? 46.836 -30.995 9.203 1.00 46.19 104 THR A N 1
ATOM 787 C CA . THR A 1 104 ? 48.291 -30.878 9.090 1.00 46.19 104 THR A CA 1
ATOM 788 C C . THR A 1 104 ? 48.947 -31.781 10.134 1.00 46.19 104 THR A C 1
ATOM 790 O O . THR A 1 104 ? 48.395 -32.059 11.199 1.00 46.19 104 THR A O 1
ATOM 793 N N . ALA A 1 105 ? 50.148 -32.283 9.840 1.00 41.94 105 ALA A N 1
ATOM 794 C CA . ALA A 1 105 ? 50.839 -33.260 10.687 1.00 41.94 105 ALA A CA 1
ATOM 795 C C . ALA A 1 105 ? 51.142 -32.775 12.127 1.00 41.94 105 ALA A C 1
ATOM 797 O O . ALA A 1 105 ? 51.566 -33.578 12.959 1.00 41.94 105 ALA A O 1
ATOM 798 N N . ASP A 1 106 ? 50.939 -31.489 12.425 1.00 44.62 106 ASP A N 1
ATOM 799 C CA . ASP A 1 106 ? 51.095 -30.864 13.740 1.00 44.62 106 ASP A CA 1
ATOM 800 C C . ASP A 1 106 ? 49.781 -30.697 14.528 1.00 44.62 106 ASP A C 1
ATOM 802 O O . ASP A 1 106 ? 49.824 -30.298 15.692 1.00 44.62 106 ASP A O 1
ATOM 806 N N . GLY A 1 107 ? 48.632 -31.082 13.963 1.00 44.84 107 GLY A N 1
ATOM 807 C CA . GLY A 1 107 ? 47.356 -31.134 14.680 1.00 44.84 107 GLY A CA 1
ATOM 808 C C . GLY A 1 107 ? 46.753 -29.772 15.027 1.00 44.84 107 GLY A C 1
ATOM 809 O O . GLY A 1 107 ? 45.850 -29.718 15.861 1.00 44.84 107 GLY A O 1
ATOM 810 N N . SER A 1 108 ? 47.220 -28.686 14.411 1.00 46.62 108 SER A N 1
ATOM 811 C CA . SER A 1 108 ? 46.578 -27.376 14.498 1.00 46.62 108 SER A CA 1
ATOM 812 C C . SER A 1 108 ? 45.874 -27.031 13.188 1.00 46.62 108 SER A C 1
ATOM 814 O O . SER A 1 108 ? 46.518 -26.988 12.150 1.00 46.62 108 SER A O 1
ATOM 816 N N . ASP A 1 109 ? 44.586 -26.689 13.302 1.00 50.38 109 ASP A N 1
ATOM 817 C CA . ASP A 1 109 ? 43.832 -25.825 12.374 1.00 50.38 109 ASP A CA 1
ATOM 818 C C . ASP A 1 109 ? 42.931 -26.487 11.301 1.00 50.38 109 ASP A C 1
ATOM 820 O O . ASP A 1 109 ? 43.054 -26.255 10.099 1.00 50.38 109 ASP A O 1
ATOM 824 N N . CYS A 1 110 ? 41.950 -27.289 11.747 1.00 51.34 110 CYS A N 1
ATOM 825 C CA . CYS A 1 110 ? 40.764 -27.640 10.935 1.00 51.34 110 CYS A CA 1
ATOM 826 C C . CYS A 1 110 ? 39.416 -27.395 11.640 1.00 51.34 110 CYS A C 1
ATOM 828 O O . CYS A 1 110 ? 38.377 -27.448 10.989 1.00 51.34 110 CYS A O 1
ATOM 830 N N . ASP A 1 111 ? 39.405 -27.096 12.944 1.00 50.62 111 ASP A N 1
ATOM 831 C CA . ASP A 1 111 ? 38.164 -26.844 13.699 1.00 50.62 111 ASP A CA 1
ATOM 832 C C . ASP A 1 111 ? 37.465 -25.525 13.293 1.00 50.62 111 ASP A C 1
ATOM 834 O O . ASP A 1 111 ? 36.336 -25.278 13.712 1.00 50.62 111 ASP A O 1
ATOM 838 N N . ASN A 1 112 ? 38.111 -24.704 12.453 1.00 56.44 112 ASN A N 1
ATOM 839 C CA . ASN A 1 112 ? 37.640 -23.390 12.005 1.00 56.44 112 ASN A CA 1
ATOM 840 C C . ASN A 1 112 ? 37.544 -23.274 10.468 1.00 56.44 112 ASN A C 1
ATOM 842 O O . ASN A 1 112 ? 37.702 -22.176 9.941 1.00 56.44 112 ASN A O 1
ATOM 846 N N . SER A 1 113 ? 37.345 -24.372 9.721 1.00 68.75 113 SER A N 1
ATOM 847 C CA . SER A 1 113 ? 37.099 -24.243 8.272 1.00 68.75 113 SER A CA 1
ATOM 848 C C . SER A 1 113 ? 35.794 -23.485 8.038 1.00 68.75 113 SER A C 1
ATOM 850 O O . SER A 1 113 ? 34.750 -23.844 8.582 1.00 68.75 113 SER A O 1
ATOM 852 N N . HIS A 1 114 ? 35.852 -22.458 7.197 1.00 74.44 114 HIS A N 1
ATOM 853 C CA . HIS A 1 114 ? 34.693 -21.644 6.830 1.00 74.44 114 HIS A CA 1
ATOM 854 C C . HIS A 1 114 ? 34.022 -22.119 5.534 1.00 74.44 114 HIS A C 1
ATOM 856 O O . HIS A 1 114 ? 33.067 -21.495 5.073 1.00 74.44 114 HIS A O 1
ATOM 862 N N . MET A 1 115 ? 34.512 -23.221 4.954 1.00 75.81 115 MET A N 1
ATOM 863 C CA . MET A 1 115 ? 34.000 -23.828 3.726 1.00 75.81 115 MET A CA 1
ATOM 864 C C . MET A 1 115 ? 33.925 -25.359 3.838 1.00 75.81 115 MET A C 1
ATOM 866 O O . MET A 1 115 ? 34.820 -25.988 4.411 1.00 75.81 115 MET A O 1
ATOM 870 N N . GLU A 1 116 ? 32.882 -25.965 3.264 1.00 74.81 116 GLU A N 1
ATOM 871 C CA . GLU A 1 116 ? 32.710 -27.423 3.162 1.00 74.81 116 GLU A CA 1
ATOM 872 C C . GLU A 1 116 ? 32.066 -27.817 1.820 1.00 74.81 116 GLU A C 1
ATOM 874 O O . GLU A 1 116 ? 30.969 -27.364 1.496 1.00 74.81 116 GLU A O 1
ATOM 879 N N . ALA A 1 117 ? 32.702 -28.719 1.063 1.00 74.00 117 ALA A N 1
ATOM 880 C CA . ALA A 1 117 ? 32.111 -29.342 -0.124 1.00 74.00 117 ALA A CA 1
ATOM 881 C C . ALA A 1 117 ? 31.618 -30.768 0.186 1.00 74.00 117 ALA A C 1
ATOM 883 O O . ALA A 1 117 ? 32.358 -31.579 0.744 1.00 74.00 117 ALA A O 1
ATOM 884 N N . ARG A 1 118 ? 30.383 -31.114 -0.201 1.00 77.44 118 ARG A N 1
ATOM 885 C CA . ARG A 1 118 ? 29.828 -32.471 -0.024 1.00 77.44 118 ARG A CA 1
ATOM 886 C C . ARG A 1 118 ? 28.904 -32.909 -1.155 1.00 77.44 118 ARG A C 1
ATOM 888 O O . ARG A 1 118 ? 28.127 -32.115 -1.672 1.00 77.44 118 ARG A O 1
ATOM 895 N N . ALA A 1 119 ? 28.901 -34.200 -1.470 1.00 78.38 119 ALA A N 1
ATOM 896 C CA . ALA A 1 119 ? 27.939 -34.777 -2.409 1.00 78.38 119 ALA A CA 1
ATOM 897 C C . ALA A 1 119 ? 26.498 -34.729 -1.854 1.00 78.38 119 ALA A C 1
ATOM 899 O O . ALA A 1 119 ? 26.272 -34.985 -0.666 1.00 78.38 119 ALA A O 1
ATOM 900 N N . ILE A 1 120 ? 25.512 -34.449 -2.714 1.00 82.44 120 ILE A N 1
ATOM 901 C CA . ILE A 1 120 ? 24.089 -34.331 -2.326 1.00 82.44 120 ILE A CA 1
ATOM 902 C C . ILE A 1 120 ? 23.445 -35.704 -2.081 1.00 82.44 120 ILE A C 1
ATOM 904 O O . ILE A 1 120 ? 22.566 -35.836 -1.231 1.00 82.44 120 ILE A O 1
ATOM 908 N N . ASN A 1 121 ? 23.932 -36.748 -2.761 1.00 79.88 121 ASN A N 1
ATOM 909 C CA . ASN A 1 121 ? 23.458 -38.135 -2.646 1.00 79.88 121 ASN A CA 1
ATOM 910 C C . ASN A 1 121 ? 21.956 -38.342 -2.959 1.00 79.88 121 ASN A C 1
ATOM 912 O O . ASN A 1 121 ? 21.354 -39.303 -2.483 1.00 79.88 121 ASN A O 1
ATOM 916 N N . ASP A 1 122 ? 21.352 -37.488 -3.786 1.00 76.56 122 ASP A N 1
ATOM 917 C CA . ASP A 1 122 ? 19.962 -37.589 -4.268 1.00 76.56 122 ASP A CA 1
ATOM 918 C C . ASP A 1 122 ? 19.845 -38.243 -5.665 1.00 76.56 122 ASP A C 1
ATOM 920 O O . ASP A 1 122 ? 18.752 -38.365 -6.218 1.00 76.56 122 ASP A O 1
ATOM 924 N N . GLY A 1 123 ? 20.968 -38.712 -6.222 1.00 76.25 123 GLY A N 1
ATOM 925 C CA . GLY A 1 123 ? 21.045 -39.367 -7.531 1.00 76.25 123 GLY A CA 1
ATOM 926 C C . GLY A 1 123 ? 21.379 -38.437 -8.701 1.00 76.25 123 GLY A C 1
ATOM 927 O O . GLY A 1 123 ? 21.483 -38.929 -9.825 1.00 76.25 123 GLY A O 1
ATOM 928 N N . THR A 1 124 ? 21.586 -37.135 -8.469 1.00 72.81 124 THR A N 1
ATOM 929 C CA . THR A 1 124 ? 21.942 -36.166 -9.523 1.00 72.81 124 THR A CA 1
ATOM 930 C C . THR A 1 124 ? 23.448 -36.058 -9.804 1.00 72.81 124 THR A C 1
ATOM 932 O O . THR A 1 124 ? 23.826 -35.440 -10.793 1.00 72.81 124 THR A O 1
ATOM 935 N N . ASN A 1 125 ? 24.304 -36.695 -8.987 1.00 78.56 125 ASN A N 1
ATOM 936 C CA . ASN A 1 125 ? 25.773 -36.529 -8.971 1.00 78.56 125 ASN A CA 1
ATOM 937 C C . ASN A 1 125 ? 26.250 -35.086 -8.703 1.00 78.56 125 ASN A C 1
ATOM 939 O O . ASN A 1 125 ? 27.377 -34.735 -9.036 1.00 78.56 125 ASN A O 1
ATOM 943 N N . GLU A 1 126 ? 25.409 -34.261 -8.085 1.00 80.12 126 GLU A N 1
ATOM 944 C CA . GLU A 1 126 ? 25.726 -32.874 -7.745 1.00 80.12 126 GLU A CA 1
ATOM 945 C C . GLU A 1 126 ? 26.303 -32.741 -6.326 1.00 80.12 126 GLU A C 1
ATOM 947 O O . GLU A 1 126 ? 26.220 -33.657 -5.493 1.00 80.12 126 GLU A O 1
ATOM 952 N N . TYR A 1 127 ? 26.865 -31.565 -6.045 1.00 81.19 127 TYR A N 1
ATOM 953 C CA . TYR A 1 127 ? 27.544 -31.225 -4.796 1.00 81.19 127 TYR A CA 1
ATOM 954 C C . TYR A 1 127 ? 26.967 -29.954 -4.162 1.00 81.19 127 TYR A C 1
ATOM 956 O O . TYR A 1 127 ? 26.459 -29.070 -4.848 1.00 81.19 127 TYR A O 1
ATOM 964 N N . TYR A 1 128 ? 27.058 -29.853 -2.838 1.00 79.56 128 TYR A N 1
ATOM 965 C CA . TYR A 1 128 ? 26.876 -28.613 -2.093 1.00 79.56 128 TYR A CA 1
ATOM 966 C C . TYR A 1 128 ? 28.232 -28.045 -1.684 1.00 79.56 128 TYR A C 1
ATOM 968 O O . TYR A 1 128 ? 29.034 -28.787 -1.123 1.00 79.56 128 TYR A O 1
ATOM 976 N N . LEU A 1 129 ? 28.441 -26.749 -1.916 1.00 77.00 129 LEU A N 1
ATOM 977 C CA . LEU A 1 129 ? 29.495 -25.947 -1.295 1.00 77.00 129 LEU A CA 1
ATOM 978 C C . LEU A 1 129 ? 28.845 -25.042 -0.244 1.00 77.00 129 LEU A C 1
ATOM 980 O O . LEU A 1 129 ? 28.050 -24.166 -0.588 1.00 77.00 129 LEU A O 1
ATOM 984 N N . ASP A 1 130 ? 29.140 -25.294 1.025 1.00 76.38 130 ASP A N 1
ATOM 985 C CA . ASP A 1 130 ? 28.662 -24.522 2.168 1.00 76.38 130 ASP A CA 1
ATOM 986 C C . ASP A 1 130 ? 29.747 -23.542 2.610 1.00 76.38 130 ASP A C 1
ATOM 988 O O . ASP A 1 130 ? 30.906 -23.930 2.738 1.00 76.38 130 ASP A O 1
ATOM 992 N N . ILE A 1 131 ? 29.367 -22.287 2.852 1.00 80.31 131 ILE A N 1
ATOM 993 C CA . ILE A 1 131 ? 30.267 -21.202 3.257 1.00 80.31 131 ILE A CA 1
ATOM 994 C C . ILE A 1 131 ? 29.687 -20.523 4.498 1.00 80.31 131 ILE A C 1
ATOM 996 O O . ILE A 1 131 ? 28.478 -20.289 4.565 1.00 80.31 131 ILE A O 1
ATOM 1000 N N . GLN A 1 132 ? 30.536 -20.206 5.477 1.00 81.12 132 GLN A N 1
ATOM 1001 C CA . GLN A 1 132 ? 30.152 -19.544 6.722 1.00 81.12 132 GLN A CA 1
ATOM 1002 C C . GLN A 1 132 ? 31.065 -18.350 7.012 1.00 81.12 132 GLN A C 1
ATOM 1004 O O . GLN A 1 132 ? 32.264 -18.517 7.189 1.00 81.12 132 GLN A O 1
ATOM 1009 N N . ILE A 1 133 ? 30.497 -17.155 7.162 1.00 82.56 133 ILE A N 1
ATOM 1010 C CA . ILE A 1 133 ? 31.227 -15.918 7.469 1.00 82.56 133 ILE A CA 1
ATOM 1011 C C . ILE A 1 133 ? 30.679 -15.331 8.775 1.00 82.56 133 ILE A C 1
ATOM 1013 O O . ILE A 1 133 ? 29.480 -15.061 8.858 1.00 82.56 133 ILE A O 1
ATOM 1017 N N . PRO A 1 134 ? 31.499 -15.118 9.817 1.00 84.75 134 PRO A N 1
ATOM 1018 C CA . PRO A 1 134 ? 31.051 -14.474 11.047 1.00 84.75 134 PRO A CA 1
ATOM 1019 C C . PRO A 1 134 ? 30.484 -13.073 10.781 1.00 84.75 134 PRO A C 1
ATOM 1021 O O . PRO A 1 134 ? 31.145 -12.235 10.176 1.00 84.75 134 PRO A O 1
ATOM 1024 N N . LEU A 1 135 ? 29.290 -12.762 11.303 1.00 80.12 135 LEU A N 1
ATOM 1025 C CA . LEU A 1 135 ? 28.670 -11.440 11.090 1.00 80.12 135 LEU A CA 1
ATOM 1026 C C . LEU A 1 135 ? 29.497 -10.287 11.679 1.00 80.12 135 LEU A C 1
ATOM 1028 O O . LEU A 1 135 ? 29.343 -9.133 11.300 1.00 80.12 135 LEU A O 1
ATOM 1032 N N . CYS A 1 136 ? 30.387 -10.592 12.621 1.00 81.25 136 CYS A N 1
ATOM 1033 C CA . CYS A 1 136 ? 31.272 -9.605 13.223 1.00 81.25 136 CYS A CA 1
ATOM 1034 C C . CYS A 1 136 ? 32.416 -9.143 12.311 1.00 81.25 136 CYS A C 1
ATOM 1036 O O . CYS A 1 136 ? 33.054 -8.154 12.660 1.00 81.25 136 CYS A O 1
ATOM 1038 N N . SER A 1 137 ? 32.668 -9.843 11.203 1.00 82.19 137 SER A N 1
ATOM 1039 C CA . SER A 1 137 ? 33.704 -9.509 10.218 1.00 82.19 137 SER A CA 1
ATOM 1040 C C . SER A 1 137 ? 33.234 -8.470 9.192 1.00 82.19 137 SER A C 1
ATOM 1042 O O . SER A 1 137 ? 34.035 -7.932 8.431 1.00 82.19 137 SER A O 1
ATOM 1044 N N . PHE A 1 138 ? 31.936 -8.152 9.191 1.00 81.94 138 PHE A N 1
ATOM 1045 C CA . PHE A 1 138 ? 31.341 -7.106 8.367 1.00 81.94 138 PHE A CA 1
ATOM 1046 C C . PHE A 1 138 ? 31.462 -5.750 9.059 1.00 81.94 138 PHE A C 1
ATOM 1048 O O . PHE A 1 138 ? 30.542 -5.281 9.746 1.00 81.94 138 PHE A O 1
ATOM 1055 N N . THR A 1 139 ? 32.635 -5.144 8.903 1.00 80.69 139 THR A N 1
ATOM 1056 C CA . THR A 1 139 ? 32.952 -3.833 9.461 1.00 80.69 139 THR A CA 1
ATOM 1057 C C . THR A 1 139 ? 33.330 -2.822 8.390 1.00 80.69 139 THR A C 1
ATOM 1059 O O . THR A 1 139 ? 33.904 -3.208 7.375 1.00 80.69 139 THR A O 1
ATOM 1062 N N . ASP A 1 140 ? 33.068 -1.543 8.659 1.00 75.81 140 ASP A N 1
ATOM 1063 C CA . ASP A 1 140 ? 33.592 -0.438 7.850 1.00 75.81 140 ASP A CA 1
ATOM 1064 C C . ASP A 1 140 ? 35.123 -0.280 7.987 1.00 75.81 140 ASP A C 1
ATOM 1066 O O . ASP A 1 140 ? 35.794 -1.009 8.729 1.00 75.81 140 ASP A O 1
ATOM 1070 N N . ASP A 1 141 ? 35.683 0.711 7.292 1.00 71.56 141 ASP A N 1
ATOM 1071 C CA . ASP A 1 141 ? 37.112 1.050 7.277 1.00 71.56 141 ASP A CA 1
ATOM 1072 C C . ASP A 1 141 ? 37.677 1.515 8.626 1.00 71.56 141 ASP A C 1
ATOM 1074 O O . ASP A 1 141 ? 38.896 1.557 8.812 1.00 71.56 141 ASP A O 1
ATOM 1078 N N . VAL A 1 142 ? 36.811 1.827 9.590 1.00 75.06 142 VAL A N 1
ATOM 1079 C CA . VAL A 1 142 ? 37.189 2.211 10.954 1.00 75.06 142 VAL A CA 1
ATOM 1080 C C . VAL A 1 142 ? 36.792 1.161 12.004 1.00 75.06 142 VAL A C 1
ATOM 1082 O O . VAL A 1 142 ? 37.030 1.370 13.198 1.00 75.06 142 VAL A O 1
ATOM 1085 N N . GLY A 1 143 ? 36.263 0.007 11.582 1.00 72.88 143 GLY A N 1
ATOM 1086 C CA . GLY A 1 143 ? 35.955 -1.149 12.427 1.00 72.88 143 GLY A CA 1
ATOM 1087 C C . GLY A 1 143 ? 34.562 -1.146 13.071 1.00 72.88 143 GLY A C 1
ATOM 1088 O O . GLY A 1 143 ? 34.312 -1.951 13.977 1.00 72.88 143 GLY A O 1
ATOM 1089 N N . ASN A 1 144 ? 33.644 -0.269 12.655 1.00 78.12 144 ASN A N 1
ATOM 1090 C CA . ASN A 1 144 ? 32.252 -0.313 13.106 1.00 78.12 144 ASN A CA 1
ATOM 1091 C C . ASN A 1 144 ? 31.515 -1.461 12.425 1.00 78.12 144 ASN A C 1
ATOM 1093 O O . ASN A 1 144 ? 31.658 -1.675 11.229 1.00 78.12 144 ASN A O 1
ATOM 1097 N N . LYS A 1 145 ? 30.672 -2.172 13.174 1.00 76.00 145 LYS A N 1
ATOM 1098 C CA . LYS A 1 145 ? 29.831 -3.243 12.626 1.00 76.00 145 LYS A CA 1
ATOM 1099 C C . LYS A 1 145 ? 28.674 -2.658 11.832 1.00 76.00 145 LYS A C 1
ATOM 1101 O O . LYS A 1 145 ? 27.975 -1.794 12.360 1.00 76.00 145 LYS A O 1
ATOM 1106 N N . LEU A 1 146 ? 28.438 -3.187 10.637 1.00 72.06 146 LEU A N 1
ATOM 1107 C CA . LEU A 1 146 ? 27.398 -2.665 9.750 1.00 72.06 146 LEU A CA 1
ATOM 1108 C C . LEU A 1 146 ? 26.130 -3.531 9.688 1.00 72.06 146 LEU A C 1
ATOM 1110 O O . LEU A 1 146 ? 25.061 -3.025 9.364 1.00 72.06 146 LEU A O 1
ATOM 1114 N N . PHE A 1 147 ? 26.192 -4.797 10.112 1.00 67.19 147 PHE A N 1
ATOM 1115 C CA . PHE A 1 147 ? 24.978 -5.586 10.341 1.00 67.19 147 PHE A CA 1
ATOM 1116 C C . PHE A 1 147 ? 24.277 -5.147 11.633 1.00 67.19 147 PHE A C 1
ATOM 1118 O O . PHE A 1 147 ? 24.743 -5.427 12.743 1.00 67.19 147 PHE A O 1
ATOM 1125 N N . SER A 1 148 ? 23.130 -4.486 11.472 1.00 55.78 148 SER A N 1
ATOM 1126 C CA . SER A 1 148 ? 22.177 -4.158 12.534 1.00 55.78 148 SER A CA 1
ATOM 1127 C C . SER A 1 148 ? 20.884 -4.961 12.334 1.00 55.78 148 SER A C 1
ATOM 1129 O O . SER A 1 148 ? 20.497 -5.182 11.189 1.00 55.78 148 SER A O 1
ATOM 1131 N N . PRO A 1 149 ? 20.164 -5.353 13.405 1.00 49.00 149 PRO A N 1
ATOM 1132 C CA . PRO A 1 149 ? 18.810 -5.902 13.286 1.00 49.00 149 PRO A CA 1
ATOM 1133 C C . PRO A 1 149 ? 17.825 -5.013 12.501 1.00 49.00 149 PRO A C 1
ATOM 1135 O O . PRO A 1 149 ? 16.773 -5.503 12.098 1.00 49.00 149 PRO A O 1
ATOM 1138 N N . ASP A 1 150 ? 18.157 -3.734 12.302 1.00 44.19 150 ASP A N 1
ATOM 1139 C CA . ASP A 1 150 ? 17.323 -2.746 11.611 1.00 44.19 150 ASP A CA 1
ATOM 1140 C C . ASP A 1 150 ? 17.577 -2.674 10.088 1.00 44.19 150 ASP A C 1
ATOM 1142 O O . ASP A 1 150 ? 16.776 -2.082 9.368 1.00 44.19 150 ASP A O 1
ATOM 1146 N N . ASN A 1 151 ? 18.647 -3.310 9.592 1.00 47.38 151 ASN A N 1
ATOM 1147 C CA . ASN A 1 151 ? 19.053 -3.312 8.186 1.00 47.38 151 ASN A CA 1
ATOM 1148 C C . ASN A 1 151 ? 18.865 -4.720 7.607 1.00 47.38 151 ASN A C 1
ATOM 1150 O O . ASN A 1 151 ? 19.687 -5.611 7.822 1.00 47.38 151 ASN A O 1
ATOM 1154 N N . VAL A 1 152 ? 17.743 -4.950 6.922 1.00 44.62 152 VAL A N 1
ATOM 1155 C CA . VAL A 1 152 ? 17.444 -6.242 6.278 1.00 44.62 152 VAL A CA 1
ATOM 1156 C C . VAL A 1 152 ? 16.974 -6.019 4.842 1.00 44.62 152 VAL A C 1
ATOM 1158 O O . VAL A 1 152 ? 15.946 -6.542 4.414 1.00 44.62 152 VAL A O 1
ATOM 1161 N N . VAL A 1 153 ? 17.728 -5.221 4.091 1.00 44.34 153 VAL A N 1
ATOM 1162 C CA . VAL A 1 153 ? 17.776 -5.373 2.635 1.00 44.34 153 VAL A CA 1
ATOM 1163 C C . VAL A 1 153 ? 19.010 -6.222 2.351 1.00 44.34 153 VAL A C 1
ATOM 1165 O O . VAL A 1 153 ? 20.054 -6.027 2.963 1.00 44.34 153 VAL A O 1
ATOM 1168 N N . PHE A 1 154 ? 18.840 -7.268 1.546 1.00 47.28 154 PHE A N 1
ATOM 1169 C CA . PHE A 1 154 ? 19.882 -8.251 1.272 1.00 47.28 154 PHE A CA 1
ATOM 1170 C C . PHE A 1 154 ? 19.836 -8.589 -0.214 1.00 47.28 154 PHE A C 1
ATOM 1172 O O . PHE A 1 154 ? 19.030 -9.414 -0.654 1.00 47.28 154 PHE A O 1
ATOM 1179 N N . GLY A 1 155 ? 20.667 -7.899 -0.991 1.00 47.78 155 GLY A N 1
ATOM 1180 C CA . GLY A 1 155 ? 20.942 -8.242 -2.382 1.00 47.78 155 GLY A CA 1
ATOM 1181 C C . GLY A 1 155 ? 22.102 -9.232 -2.453 1.00 47.78 155 GLY A C 1
ATOM 1182 O O . GLY A 1 155 ? 23.115 -9.025 -1.797 1.00 47.78 155 GLY A O 1
ATOM 1183 N N . ILE A 1 156 ? 21.956 -10.306 -3.233 1.00 52.53 156 ILE A N 1
ATOM 1184 C CA . ILE A 1 156 ? 23.067 -11.194 -3.601 1.00 52.53 156 ILE A CA 1
ATOM 1185 C C . ILE A 1 156 ? 23.176 -11.185 -5.123 1.00 52.53 156 ILE A C 1
ATOM 1187 O O . ILE A 1 156 ? 22.258 -11.642 -5.806 1.00 52.53 156 ILE A O 1
ATOM 1191 N N . ALA A 1 157 ? 24.328 -10.764 -5.639 1.00 51.81 157 ALA A N 1
ATOM 1192 C CA . ALA A 1 157 ? 24.771 -11.115 -6.986 1.00 51.81 157 ALA A CA 1
ATOM 1193 C C . ALA A 1 157 ? 25.905 -12.140 -6.889 1.00 51.81 157 ALA A C 1
ATOM 1195 O O . ALA A 1 157 ? 26.756 -12.021 -6.009 1.00 51.81 157 ALA A O 1
ATOM 1196 N N . ILE A 1 158 ? 25.898 -13.155 -7.761 1.00 54.41 158 ILE A N 1
ATOM 1197 C CA . ILE A 1 158 ? 26.960 -14.166 -7.829 1.00 54.41 158 ILE A CA 1
ATOM 1198 C C . ILE A 1 158 ? 27.542 -14.169 -9.237 1.00 54.41 158 ILE A C 1
ATOM 1200 O O . ILE A 1 158 ? 26.821 -14.455 -10.192 1.00 54.41 158 ILE A O 1
ATOM 1204 N N . SER A 1 159 ? 28.841 -13.912 -9.346 1.00 55.31 159 SER A N 1
ATOM 1205 C CA . SER A 1 159 ? 29.600 -14.004 -10.596 1.00 55.31 159 SER A CA 1
ATOM 1206 C C . SER A 1 159 ? 30.691 -15.068 -10.479 1.00 55.31 159 SER A C 1
ATOM 1208 O O . SER A 1 159 ? 31.175 -15.363 -9.384 1.00 55.31 159 SER A O 1
ATOM 1210 N N . THR A 1 160 ? 31.070 -15.670 -11.606 1.00 53.59 160 THR A N 1
ATOM 1211 C CA . THR A 1 160 ? 32.201 -16.604 -11.687 1.00 53.59 160 THR A CA 1
ATOM 1212 C C . THR A 1 160 ? 33.164 -16.147 -12.766 1.00 53.59 160 THR A C 1
ATOM 1214 O O . THR A 1 160 ? 32.729 -15.941 -13.901 1.00 53.59 160 THR A O 1
ATOM 1217 N N . SER A 1 161 ? 34.457 -16.077 -12.459 1.00 51.84 161 SER A N 1
ATOM 1218 C CA . SER A 1 161 ? 35.497 -15.818 -13.455 1.00 51.84 161 SER A CA 1
ATOM 1219 C C . SER A 1 161 ? 36.402 -17.046 -13.615 1.00 51.84 161 SER A C 1
ATOM 1221 O O . SER A 1 161 ? 36.765 -17.716 -12.650 1.00 51.84 161 SER A O 1
ATOM 1223 N N . ASN A 1 162 ? 36.698 -17.407 -14.865 1.00 43.81 162 ASN A N 1
ATOM 1224 C CA . ASN A 1 162 ? 37.685 -18.431 -15.239 1.00 43.81 162 ASN A CA 1
ATOM 1225 C C . ASN A 1 162 ? 38.503 -17.962 -16.471 1.00 43.81 162 ASN A C 1
ATOM 1227 O O . ASN A 1 162 ? 39.000 -18.756 -17.272 1.00 43.81 162 ASN A O 1
ATOM 1231 N N . GLY A 1 163 ? 38.564 -16.636 -16.680 1.00 47.72 163 GLY A N 1
ATOM 1232 C CA . GLY A 1 163 ? 39.352 -15.968 -17.720 1.00 47.72 163 GLY A CA 1
ATOM 1233 C C . GLY A 1 163 ? 38.596 -14.943 -18.583 1.00 47.72 163 GLY A C 1
ATOM 1234 O O . GLY A 1 163 ? 37.393 -15.021 -18.804 1.00 47.72 163 GLY A O 1
ATOM 1235 N N . ASN A 1 164 ? 39.340 -14.005 -19.180 1.00 44.12 164 ASN A N 1
ATOM 1236 C CA . ASN A 1 164 ? 38.842 -12.891 -20.014 1.00 44.12 164 ASN A CA 1
ATOM 1237 C C . ASN A 1 164 ? 38.312 -13.280 -21.417 1.00 44.12 164 ASN A C 1
ATOM 1239 O O . ASN A 1 164 ? 38.200 -12.429 -22.304 1.00 44.12 164 ASN A O 1
ATOM 1243 N N . SER A 1 165 ? 38.045 -14.567 -21.654 1.00 44.66 165 SER A N 1
ATOM 1244 C CA . SER A 1 165 ? 37.724 -15.110 -22.983 1.00 44.66 165 SER A CA 1
ATOM 1245 C C . SER A 1 165 ? 36.344 -15.762 -23.088 1.00 44.66 165 SER A C 1
ATOM 1247 O O . SER A 1 165 ? 35.896 -16.025 -24.208 1.00 44.66 165 SER A O 1
ATOM 1249 N N . ASP A 1 166 ? 35.656 -15.987 -21.962 1.00 52.00 166 ASP A N 1
ATOM 1250 C CA . ASP A 1 166 ? 34.260 -16.428 -21.945 1.00 52.00 166 ASP A CA 1
ATOM 1251 C C . ASP A 1 166 ? 33.322 -15.203 -21.987 1.00 52.00 166 ASP A C 1
ATOM 1253 O O . ASP A 1 166 ? 33.311 -14.399 -21.054 1.00 52.00 166 ASP A O 1
ATOM 1257 N N . PRO A 1 167 ? 32.524 -15.027 -23.056 1.00 48.19 167 PRO A N 1
ATOM 1258 C CA . PRO A 1 167 ? 31.652 -13.869 -23.210 1.00 48.19 167 PRO A CA 1
ATOM 1259 C C . PRO A 1 167 ? 30.447 -13.824 -22.249 1.00 48.19 167 PRO A C 1
ATOM 1261 O O . PRO A 1 167 ? 29.707 -12.848 -22.332 1.00 48.19 167 PRO A O 1
ATOM 1264 N N . PHE A 1 168 ? 30.229 -14.828 -21.382 1.00 50.97 168 PHE A N 1
ATOM 1265 C CA . PHE A 1 168 ? 29.234 -14.781 -20.284 1.00 50.97 168 PHE A CA 1
ATOM 1266 C C . PHE A 1 168 ? 29.840 -14.565 -18.896 1.00 50.97 168 PHE A C 1
ATOM 1268 O O . PHE A 1 168 ? 29.105 -14.540 -17.919 1.00 50.97 168 PHE A O 1
ATOM 1275 N N . GLN A 1 169 ? 31.165 -14.456 -18.786 1.00 50.88 169 GLN A N 1
ATOM 1276 C CA . GLN A 1 169 ? 31.855 -14.242 -17.506 1.00 50.88 169 GLN A CA 1
ATOM 1277 C C . GLN A 1 169 ? 32.234 -12.770 -17.297 1.00 50.88 169 GLN A C 1
ATOM 1279 O O . GLN A 1 169 ? 33.179 -12.459 -16.578 1.00 50.88 169 GLN A O 1
ATOM 1284 N N . LYS A 1 170 ? 31.528 -11.855 -17.971 1.00 48.97 170 LYS A N 1
ATOM 1285 C CA . LYS A 1 170 ? 31.792 -10.414 -17.901 1.00 48.97 170 LYS A CA 1
ATOM 1286 C C . LYS A 1 170 ? 31.112 -9.702 -16.735 1.00 48.97 170 LYS A C 1
ATOM 1288 O O . LYS A 1 170 ? 31.365 -8.519 -16.571 1.00 48.97 170 LYS A O 1
ATOM 1293 N N . ASP A 1 171 ? 30.349 -10.413 -15.910 1.00 48.16 171 ASP A N 1
ATOM 1294 C CA . ASP A 1 171 ? 29.636 -9.829 -14.768 1.00 48.16 171 ASP A CA 1
ATOM 1295 C C . ASP A 1 171 ? 30.603 -9.311 -13.669 1.00 48.16 171 ASP A C 1
ATOM 1297 O O . ASP A 1 171 ? 30.162 -8.674 -12.719 1.00 48.16 171 ASP A O 1
ATOM 1301 N N . SER A 1 172 ? 31.919 -9.574 -13.798 1.00 43.84 172 SER A N 1
ATOM 1302 C CA . SER A 1 172 ? 33.029 -8.914 -13.078 1.00 43.84 172 SER A CA 1
ATOM 1303 C C . SER A 1 172 ? 34.386 -9.480 -13.548 1.00 43.84 172 SER A C 1
ATOM 1305 O O . SER A 1 172 ? 34.636 -10.677 -13.369 1.00 43.84 172 SER A O 1
ATOM 1307 N N . ILE A 1 173 ? 35.292 -8.671 -14.111 1.00 37.53 173 ILE A N 1
ATOM 1308 C CA . ILE A 1 173 ? 36.676 -9.101 -14.402 1.00 37.53 173 ILE A CA 1
ATOM 1309 C C . ILE A 1 173 ? 37.623 -8.416 -13.405 1.00 37.53 173 ILE A C 1
ATOM 1311 O O . ILE A 1 173 ? 37.885 -7.225 -13.557 1.00 37.53 173 ILE A O 1
ATOM 1315 N N . PRO A 1 174 ? 38.215 -9.138 -12.436 1.00 40.59 174 PRO A N 1
ATOM 1316 C CA . PRO A 1 174 ? 39.483 -8.703 -11.869 1.00 40.59 174 PRO A CA 1
ATOM 1317 C C . PRO A 1 174 ? 40.526 -8.753 -12.993 1.00 40.59 174 PRO A C 1
ATOM 1319 O O . PRO A 1 174 ? 40.717 -9.808 -13.611 1.00 40.59 174 PRO A O 1
ATOM 1322 N N . ASP A 1 175 ? 41.199 -7.643 -13.304 1.00 37.12 175 ASP A N 1
ATOM 1323 C CA . ASP A 1 175 ? 42.342 -7.694 -14.223 1.00 37.12 175 ASP A CA 1
ATOM 1324 C C . ASP A 1 175 ? 43.528 -8.351 -13.504 1.00 37.12 175 ASP A C 1
ATOM 1326 O O . ASP A 1 175 ? 44.410 -7.692 -12.966 1.00 37.12 175 ASP A O 1
ATOM 1330 N N . CYS A 1 176 ? 43.559 -9.683 -13.476 1.00 37.50 176 CYS A N 1
ATOM 1331 C CA . CYS A 1 176 ? 44.675 -10.443 -12.910 1.00 37.50 176 CYS A CA 1
ATOM 1332 C C . CYS A 1 176 ? 45.881 -10.538 -13.868 1.00 37.50 176 CYS A C 1
ATOM 1334 O O . CYS A 1 176 ? 46.795 -11.330 -13.626 1.00 37.50 176 CYS A O 1
ATOM 1336 N N . THR A 1 177 ? 45.907 -9.800 -14.990 1.00 34.84 177 THR A N 1
ATOM 1337 C CA . THR A 1 177 ? 46.949 -9.970 -16.023 1.00 34.84 177 THR A CA 1
ATOM 1338 C C . THR A 1 177 ? 48.160 -9.053 -15.873 1.00 34.84 177 THR A C 1
ATOM 1340 O O . THR A 1 177 ? 49.157 -9.216 -16.584 1.00 34.84 177 THR A O 1
ATOM 1343 N N . LEU A 1 178 ? 48.140 -8.146 -14.901 1.00 32.34 178 LEU A N 1
ATOM 1344 C CA . LEU A 1 178 ? 49.276 -7.316 -14.523 1.00 32.34 178 LEU A CA 1
ATOM 1345 C C . LEU A 1 178 ? 49.565 -7.549 -13.039 1.00 32.34 178 LEU A C 1
ATOM 1347 O O . LEU A 1 178 ? 48.701 -7.965 -12.285 1.00 32.34 178 LEU A O 1
ATOM 1351 N N . ASN A 1 179 ? 50.793 -7.306 -12.589 1.00 34.19 179 ASN A N 1
ATOM 1352 C CA . ASN A 1 179 ? 51.186 -7.451 -11.177 1.00 34.19 179 ASN A CA 1
ATOM 1353 C C . ASN A 1 179 ? 50.474 -6.458 -10.212 1.00 34.19 179 ASN A C 1
ATOM 1355 O O . ASN A 1 179 ? 50.990 -6.215 -9.120 1.00 34.19 179 ASN A O 1
ATOM 1359 N N . ASP A 1 180 ? 49.329 -5.910 -10.622 1.00 35.25 180 ASP A N 1
ATOM 1360 C CA . ASP A 1 180 ? 48.389 -5.041 -9.926 1.00 35.25 180 ASP A CA 1
ATOM 1361 C C . ASP A 1 180 ? 46.996 -5.670 -10.054 1.00 35.25 180 ASP A C 1
ATOM 1363 O O . ASP A 1 180 ? 46.470 -5.778 -11.156 1.00 35.25 180 ASP A O 1
ATOM 1367 N N . ALA A 1 181 ? 46.410 -6.098 -8.937 1.00 41.78 181 ALA A N 1
ATOM 1368 C CA . ALA A 1 181 ? 45.060 -6.652 -8.903 1.00 41.78 181 ALA A CA 1
ATOM 1369 C C . ALA A 1 181 ? 44.026 -5.517 -8.831 1.00 41.78 181 ALA A C 1
ATOM 1371 O O . ALA A 1 181 ? 43.453 -5.284 -7.774 1.00 41.78 181 ALA A O 1
ATOM 1372 N N . SER A 1 182 ? 43.808 -4.787 -9.927 1.00 37.50 182 SER A N 1
ATOM 1373 C CA . SER A 1 182 ? 42.732 -3.792 -9.994 1.00 37.50 182 SER A CA 1
ATOM 1374 C C . SER A 1 182 ? 41.389 -4.479 -10.245 1.00 37.50 182 SER A C 1
ATOM 1376 O O . SER A 1 182 ? 41.211 -5.123 -11.280 1.00 37.50 182 SER A O 1
ATOM 1378 N N . TYR A 1 183 ? 40.448 -4.321 -9.314 1.00 42.22 183 TYR A N 1
ATOM 1379 C CA . TYR A 1 183 ? 39.051 -4.710 -9.498 1.00 42.22 183 TYR A CA 1
ATOM 1380 C C . TYR A 1 183 ? 38.252 -3.452 -9.897 1.00 42.22 183 TYR A C 1
ATOM 1382 O O . TYR A 1 183 ? 38.290 -2.432 -9.205 1.00 42.22 183 TYR A O 1
ATOM 1390 N N . ASP A 1 184 ? 37.594 -3.490 -11.051 1.00 39.38 184 ASP A N 1
ATOM 1391 C CA . ASP A 1 184 ? 36.720 -2.424 -11.554 1.00 39.38 184 ASP A CA 1
ATOM 1392 C C . ASP A 1 184 ? 35.294 -2.983 -11.610 1.00 39.38 184 ASP A C 1
ATOM 1394 O O . ASP A 1 184 ? 35.076 -4.090 -12.104 1.00 39.38 184 ASP A O 1
ATOM 1398 N N . PHE A 1 185 ? 34.353 -2.252 -11.021 1.00 43.25 185 PHE A N 1
ATOM 1399 C CA . PHE A 1 185 ? 32.965 -2.673 -10.800 1.00 43.25 185 PHE A CA 1
ATOM 1400 C C . PHE A 1 185 ? 31.969 -1.726 -11.471 1.00 43.25 185 PHE A C 1
ATOM 1402 O O . PHE A 1 185 ? 30.763 -1.906 -11.331 1.00 43.25 185 PHE A O 1
ATOM 1409 N N . SER A 1 186 ? 32.453 -0.764 -12.261 1.00 38.44 186 SER A N 1
ATOM 1410 C CA . SER A 1 186 ? 31.612 0.004 -13.182 1.00 38.44 186 SER A CA 1
ATOM 1411 C C . SER A 1 186 ? 30.929 -0.871 -14.254 1.00 38.44 186 SER A C 1
ATOM 1413 O O . SER A 1 186 ? 30.056 -0.396 -14.971 1.00 38.44 186 SER A O 1
ATOM 1415 N N . ASP A 1 187 ? 31.276 -2.163 -14.309 1.00 40.31 187 ASP A N 1
ATOM 1416 C CA . ASP A 1 187 ? 30.758 -3.184 -15.220 1.00 40.31 187 ASP A CA 1
ATOM 1417 C C . ASP A 1 187 ? 29.731 -4.146 -14.563 1.00 40.31 187 ASP A C 1
ATOM 1419 O O . ASP A 1 187 ? 29.592 -5.284 -15.026 1.00 40.31 187 ASP A O 1
ATOM 1423 N N . VAL A 1 188 ? 28.985 -3.767 -13.506 1.00 46.62 188 VAL A N 1
ATOM 1424 C CA . VAL A 1 188 ? 27.798 -4.581 -13.165 1.00 46.62 188 VAL A CA 1
ATOM 1425 C C . VAL A 1 188 ? 26.801 -4.487 -14.313 1.00 46.62 188 VAL A C 1
ATOM 1427 O O . VAL A 1 188 ? 26.234 -3.448 -14.639 1.00 46.62 188 VAL A O 1
ATOM 1430 N N . THR A 1 189 ? 26.614 -5.604 -14.991 1.00 57.50 189 THR A N 1
ATOM 1431 C CA . THR A 1 189 ? 25.693 -5.699 -16.115 1.00 57.50 189 THR A CA 1
ATOM 1432 C C . THR A 1 189 ? 24.262 -5.569 -15.604 1.00 57.50 189 THR A C 1
ATOM 1434 O O . THR A 1 189 ? 23.908 -6.210 -14.610 1.00 57.50 189 THR A O 1
ATOM 1437 N N . ALA A 1 190 ? 23.390 -4.867 -16.332 1.00 64.81 190 ALA A N 1
ATOM 1438 C CA . ALA A 1 190 ? 21.959 -4.856 -16.020 1.00 64.81 190 ALA A CA 1
ATOM 1439 C C . ALA A 1 190 ? 21.333 -6.260 -16.157 1.00 64.81 190 ALA A C 1
ATOM 1441 O O . ALA A 1 190 ? 20.182 -6.485 -15.781 1.00 64.81 190 ALA A O 1
ATOM 1442 N N . ILE A 1 191 ? 22.063 -7.221 -16.733 1.00 71.75 191 ILE A N 1
ATOM 1443 C CA . ILE A 1 191 ? 21.605 -8.579 -17.008 1.00 71.75 191 ILE A CA 1
ATOM 1444 C C . ILE A 1 191 ? 22.721 -9.614 -16.823 1.00 71.75 191 ILE A C 1
ATOM 1446 O O . ILE A 1 191 ? 23.796 -9.458 -17.386 1.00 71.75 191 ILE A O 1
ATOM 1450 N N . THR A 1 192 ? 22.434 -10.757 -16.196 1.00 74.31 192 THR A N 1
ATOM 1451 C CA . THR A 1 192 ? 23.316 -11.931 -16.329 1.00 74.31 192 THR A CA 1
ATOM 1452 C C . THR A 1 192 ? 22.963 -12.668 -17.615 1.00 74.31 192 THR A C 1
ATOM 1454 O O . THR A 1 192 ? 21.935 -13.356 -17.697 1.00 74.31 192 THR A O 1
ATOM 1457 N N . LEU A 1 193 ? 23.802 -12.549 -18.644 1.00 76.12 193 LEU A N 1
ATOM 1458 C CA . LEU A 1 193 ? 23.628 -13.272 -19.903 1.00 76.12 193 LEU A CA 1
ATOM 1459 C C . LEU A 1 193 ? 23.988 -14.752 -19.684 1.00 76.12 193 LEU A C 1
ATOM 1461 O O . LEU A 1 193 ? 25.089 -15.069 -19.258 1.00 76.12 193 LEU A O 1
ATOM 1465 N N . SER A 1 194 ? 23.090 -15.688 -19.995 1.00 73.94 194 SER A N 1
ATOM 1466 C CA . SER A 1 194 ? 23.331 -17.125 -19.761 1.00 73.94 194 SER A CA 1
ATOM 1467 C C . SER A 1 194 ? 23.430 -17.965 -21.022 1.00 73.94 194 SER A C 1
ATOM 1469 O O . SER A 1 194 ? 24.046 -19.033 -21.019 1.00 73.94 194 SER A O 1
ATOM 1471 N N . TYR A 1 195 ? 22.842 -17.498 -22.120 1.00 82.38 195 TYR A N 1
ATOM 1472 C CA . TYR A 1 195 ? 22.857 -18.208 -23.390 1.00 82.38 195 TYR A CA 1
ATOM 1473 C C . TYR A 1 195 ? 22.909 -17.234 -24.555 1.00 82.38 195 TYR A C 1
ATOM 1475 O O . TYR A 1 195 ? 22.213 -16.222 -24.557 1.00 82.38 195 TYR A O 1
ATOM 1483 N N . PHE A 1 196 ? 23.663 -17.587 -25.594 1.00 88.81 196 PHE A N 1
ATOM 1484 C CA . PHE A 1 196 ? 23.654 -16.877 -26.865 1.00 88.81 196 PHE A CA 1
ATOM 1485 C C . PHE A 1 196 ? 23.862 -17.844 -28.032 1.00 88.81 196 PHE A C 1
ATOM 1487 O O . PHE A 1 196 ? 24.705 -18.744 -28.015 1.00 88.81 196 PHE A O 1
ATOM 1494 N N . LYS A 1 197 ? 23.088 -17.657 -29.096 1.00 91.50 197 LYS A N 1
ATOM 1495 C CA . LYS A 1 197 ? 23.252 -18.364 -30.360 1.00 91.50 197 LYS A CA 1
ATOM 1496 C C . LYS A 1 197 ? 22.840 -17.469 -31.504 1.00 91.50 197 LYS A C 1
ATOM 1498 O O . LYS A 1 197 ? 21.721 -16.964 -31.551 1.00 91.50 197 LYS A O 1
ATOM 1503 N N . VAL A 1 198 ? 23.710 -17.417 -32.495 1.00 92.81 198 VAL A N 1
ATOM 1504 C CA . VAL A 1 198 ? 23.443 -16.782 -33.774 1.00 92.81 198 VAL A CA 1
ATOM 1505 C C . VAL A 1 198 ? 23.525 -17.832 -34.883 1.00 92.81 198 VAL A C 1
ATOM 1507 O O . VAL A 1 198 ? 24.463 -18.629 -34.930 1.00 92.81 198 VAL A O 1
ATOM 1510 N N . ALA A 1 199 ? 22.514 -17.907 -35.744 1.00 92.06 199 ALA A N 1
ATOM 1511 C CA . ALA A 1 199 ? 22.449 -18.903 -36.814 1.00 92.06 199 ALA A CA 1
ATOM 1512 C C . ALA A 1 199 ? 21.896 -18.302 -38.106 1.00 92.06 199 ALA A C 1
ATOM 1514 O O . ALA A 1 199 ? 20.950 -17.519 -38.069 1.00 92.06 199 ALA A O 1
ATOM 1515 N N . SER A 1 200 ? 22.444 -18.714 -39.248 1.00 86.69 200 SER A N 1
ATOM 1516 C CA . SER A 1 200 ? 21.900 -18.335 -40.555 1.00 86.69 200 SER A CA 1
ATOM 1517 C C . SER A 1 200 ? 20.537 -18.997 -40.778 1.00 86.69 200 SER A C 1
ATOM 1519 O O . SER A 1 200 ? 20.388 -20.213 -40.637 1.00 86.69 200 SER A O 1
ATOM 1521 N N . THR A 1 201 ? 19.543 -18.209 -41.169 1.00 80.06 201 THR A N 1
ATOM 1522 C CA . THR A 1 201 ? 18.195 -18.654 -41.529 1.00 80.06 201 THR A CA 1
ATOM 1523 C C . THR A 1 201 ? 17.790 -18.024 -42.859 1.00 80.06 201 THR A C 1
ATOM 1525 O O . THR A 1 201 ? 17.175 -16.962 -42.900 1.00 80.06 201 THR A O 1
ATOM 1528 N N . GLY A 1 202 ? 18.133 -18.683 -43.970 1.00 78.56 202 GLY A N 1
ATOM 1529 C CA . GLY A 1 202 ? 17.887 -18.138 -45.308 1.00 78.56 202 GLY A CA 1
ATOM 1530 C C . GLY A 1 202 ? 18.783 -16.931 -45.595 1.00 78.56 202 GLY A C 1
ATOM 1531 O O . GLY A 1 202 ? 20.000 -17.055 -45.502 1.00 78.56 202 GLY A O 1
ATOM 1532 N N . ASN A 1 203 ? 18.173 -15.789 -45.930 1.00 81.25 203 ASN A N 1
ATOM 1533 C CA . ASN A 1 203 ? 18.870 -14.521 -46.198 1.00 81.25 203 ASN A CA 1
ATOM 1534 C C . ASN A 1 203 ? 19.064 -13.655 -44.937 1.00 81.25 203 ASN A C 1
ATOM 1536 O O . ASN A 1 203 ? 19.561 -12.538 -45.033 1.00 81.25 203 ASN A O 1
ATOM 1540 N N . GLU A 1 204 ? 18.638 -14.142 -43.772 1.00 90.94 204 GLU A N 1
ATOM 1541 C CA . GLU A 1 204 ? 18.751 -13.436 -42.498 1.00 90.94 204 GLU A CA 1
ATOM 1542 C C . GLU A 1 204 ? 19.573 -14.244 -41.501 1.00 90.94 204 GLU A C 1
ATOM 1544 O O . GLU A 1 204 ? 19.739 -15.463 -41.616 1.00 90.94 204 GLU A O 1
ATOM 1549 N N . VAL A 1 205 ? 20.046 -13.553 -40.475 1.00 92.44 205 VAL A N 1
ATOM 1550 C CA . VAL A 1 205 ? 20.687 -14.135 -39.309 1.00 92.44 205 VAL A CA 1
ATOM 1551 C C . VAL A 1 205 ? 19.726 -14.036 -38.126 1.00 92.44 205 VAL A C 1
ATOM 1553 O O . VAL A 1 205 ? 19.179 -12.973 -37.834 1.00 92.44 205 VAL A O 1
ATOM 1556 N N . LYS A 1 206 ? 19.514 -15.165 -37.445 1.00 95.06 206 LYS A N 1
ATOM 1557 C CA . LYS A 1 206 ? 18.657 -15.287 -36.267 1.00 95.06 206 LYS A CA 1
ATOM 1558 C C . LYS A 1 206 ? 19.487 -15.329 -34.994 1.00 95.06 206 LYS A C 1
ATOM 1560 O O . LYS A 1 206 ? 20.234 -16.283 -34.765 1.00 95.06 206 LYS A O 1
ATOM 1565 N N . PHE A 1 207 ? 19.270 -14.339 -34.145 1.00 95.56 207 PHE A N 1
ATOM 1566 C CA . PHE A 1 207 ? 19.829 -14.201 -32.811 1.00 95.56 207 PHE A CA 1
ATOM 1567 C C . PHE A 1 207 ? 18.869 -14.802 -31.793 1.00 95.56 207 PHE A C 1
ATOM 1569 O O . PHE A 1 207 ? 17.653 -14.605 -31.863 1.00 95.56 207 PHE A O 1
ATOM 1576 N N . LYS A 1 208 ? 19.413 -15.547 -30.840 1.00 95.12 208 LYS A N 1
ATOM 1577 C CA . LYS A 1 208 ? 18.712 -16.037 -29.660 1.00 95.12 208 LYS A CA 1
ATOM 1578 C C . LYS A 1 208 ? 19.617 -15.846 -28.466 1.00 95.12 208 LYS A C 1
ATOM 1580 O O . LYS A 1 208 ? 20.740 -16.340 -28.498 1.00 95.12 208 LYS A O 1
ATOM 1585 N N . TRP A 1 209 ? 19.113 -15.212 -27.424 1.00 92.94 209 TRP A N 1
ATOM 1586 C CA . TRP A 1 209 ? 19.830 -15.114 -26.166 1.00 92.94 209 TRP A CA 1
ATOM 1587 C C . TRP A 1 209 ? 18.892 -15.316 -24.993 1.00 92.94 209 TRP A C 1
ATOM 1589 O O . TRP A 1 209 ? 17.673 -15.194 -25.147 1.00 92.94 209 TRP A O 1
ATOM 1599 N N . SER A 1 210 ? 19.469 -15.678 -23.858 1.00 88.19 210 SER A N 1
ATOM 1600 C CA . SER A 1 210 ? 18.748 -15.786 -22.601 1.00 88.19 210 SER A CA 1
ATOM 1601 C C . SER A 1 210 ? 19.508 -15.038 -21.524 1.00 88.19 210 SER A C 1
ATOM 1603 O O . SER A 1 210 ? 20.734 -15.129 -21.460 1.00 88.19 210 SER A O 1
ATOM 1605 N N . THR A 1 211 ? 18.767 -14.337 -20.685 1.00 83.81 211 THR A N 1
ATOM 1606 C CA . THR A 1 211 ? 19.235 -13.759 -19.427 1.00 83.81 211 THR A CA 1
ATOM 1607 C C . THR A 1 211 ? 18.790 -14.675 -18.290 1.00 83.81 211 THR A C 1
ATOM 1609 O O . THR A 1 211 ? 17.723 -15.287 -18.381 1.00 83.81 211 THR A O 1
ATOM 1612 N N . SER A 1 212 ? 19.619 -14.858 -17.264 1.00 74.00 212 SER A N 1
ATOM 1613 C CA . SER A 1 212 ? 19.239 -15.547 -16.017 1.00 74.00 212 SER A CA 1
ATOM 1614 C C . SER A 1 212 ? 18.644 -14.582 -14.997 1.00 74.00 212 SER A C 1
ATOM 1616 O O . SER A 1 212 ? 17.776 -14.980 -14.223 1.00 74.00 212 SER A O 1
ATOM 1618 N N . THR A 1 213 ? 19.096 -13.330 -15.036 1.00 70.56 213 THR A N 1
ATOM 1619 C CA . THR A 1 213 ? 18.591 -12.207 -14.251 1.00 70.56 213 THR A CA 1
ATOM 1620 C C . THR A 1 213 ? 18.557 -10.955 -15.129 1.00 70.56 213 THR A C 1
ATOM 1622 O O . THR A 1 213 ? 19.339 -10.837 -16.076 1.00 70.56 213 THR A O 1
ATOM 1625 N N . GLU A 1 214 ? 17.646 -10.034 -14.835 1.00 77.19 214 GLU A N 1
ATOM 1626 C CA . GLU A 1 214 ? 17.634 -8.670 -15.370 1.00 77.19 214 GLU A CA 1
ATOM 1627 C C . GLU A 1 214 ? 17.267 -7.714 -14.233 1.00 77.19 214 GLU A C 1
ATOM 1629 O O . GLU A 1 214 ? 16.296 -7.974 -13.526 1.00 77.19 214 GLU A O 1
ATOM 1634 N N . THR A 1 215 ? 17.999 -6.618 -14.077 1.00 73.25 215 THR A N 1
ATOM 1635 C CA . THR A 1 215 ? 17.758 -5.558 -13.094 1.00 73.25 215 THR A CA 1
ATOM 1636 C C . THR A 1 215 ? 18.050 -4.228 -13.773 1.00 73.25 215 THR A C 1
ATOM 1638 O O . THR A 1 215 ? 19.123 -4.059 -14.335 1.00 73.25 215 THR A O 1
ATOM 1641 N N . LEU A 1 216 ? 17.102 -3.285 -13.760 1.00 72.88 216 LEU A N 1
ATOM 1642 C CA . LEU A 1 216 ? 17.269 -1.958 -14.383 1.00 72.88 216 LEU A CA 1
ATOM 1643 C C . LEU A 1 216 ? 17.649 -1.965 -15.884 1.00 72.88 216 LEU A C 1
ATOM 1645 O O . LEU A 1 216 ? 18.020 -0.941 -16.445 1.00 72.88 216 LEU A O 1
ATOM 1649 N N . ASN A 1 217 ? 17.473 -3.082 -16.588 1.00 81.94 217 ASN A N 1
ATOM 1650 C CA . ASN A 1 217 ? 17.625 -3.144 -18.040 1.00 81.94 217 ASN A CA 1
ATOM 1651 C C . ASN A 1 217 ? 16.484 -2.371 -18.722 1.00 81.94 217 ASN A C 1
ATOM 1653 O O . ASN A 1 217 ? 15.345 -2.435 -18.262 1.00 81.94 217 ASN A O 1
ATOM 1657 N N . VAL A 1 218 ? 16.728 -1.678 -19.835 1.00 85.56 218 VAL A N 1
ATOM 1658 C CA . VAL A 1 218 ? 15.724 -1.019 -20.700 1.00 85.56 218 VAL A CA 1
ATOM 1659 C C . VAL A 1 218 ? 15.566 -1.767 -22.029 1.00 85.56 218 VAL A C 1
ATOM 1661 O O . VAL A 1 218 ? 14.487 -1.739 -22.640 1.00 85.56 218 VAL A O 1
ATOM 1664 N N . GLY A 1 219 ? 16.587 -2.507 -22.457 1.00 90.25 219 GLY A N 1
ATOM 1665 C CA . GLY A 1 219 ? 16.556 -3.318 -23.666 1.00 90.25 219 GLY A CA 1
ATOM 1666 C C . GLY A 1 219 ? 17.945 -3.598 -24.227 1.00 90.25 219 GLY A C 1
ATOM 1667 O O . GLY A 1 219 ? 18.945 -3.450 -23.540 1.00 90.25 219 GLY A O 1
ATOM 1668 N N . PHE A 1 220 ? 17.996 -4.006 -25.495 1.00 93.81 220 PHE A N 1
ATOM 1669 C CA . PHE A 1 220 ? 19.221 -4.508 -26.111 1.00 93.81 220 PHE A CA 1
ATOM 1670 C C . PHE A 1 220 ? 19.520 -3.898 -27.484 1.00 93.81 220 PHE A C 1
ATOM 1672 O O . PHE A 1 220 ? 18.610 -3.636 -28.286 1.00 93.81 220 PHE A O 1
ATOM 1679 N N . HIS A 1 221 ? 20.807 -3.779 -27.810 1.00 95.06 221 HIS A N 1
ATOM 1680 C CA . HIS A 1 221 ? 21.276 -3.620 -29.185 1.00 95.06 221 HIS A CA 1
ATOM 1681 C C . HIS A 1 221 ? 22.049 -4.849 -29.669 1.00 95.06 221 HIS A C 1
ATOM 1683 O O . HIS A 1 221 ? 22.578 -5.646 -28.900 1.00 95.06 221 HIS A O 1
ATOM 1689 N N . ILE A 1 222 ? 22.087 -5.022 -30.989 1.00 96.00 222 ILE A N 1
ATOM 1690 C CA . ILE A 1 222 ? 22.857 -6.057 -31.672 1.00 96.00 222 ILE A CA 1
ATOM 1691 C C . ILE A 1 222 ? 23.863 -5.367 -32.582 1.00 96.00 222 ILE A C 1
ATOM 1693 O O . ILE A 1 222 ? 23.502 -4.485 -33.362 1.00 96.00 222 ILE A O 1
ATOM 1697 N N . TYR A 1 223 ? 25.114 -5.814 -32.525 1.00 94.94 223 TYR A N 1
ATOM 1698 C CA . TYR A 1 223 ? 26.189 -5.316 -33.377 1.00 94.94 223 TYR A CA 1
ATOM 1699 C C . TYR A 1 223 ? 26.793 -6.434 -34.216 1.00 94.94 223 TYR A C 1
ATOM 1701 O O . TYR A 1 223 ? 26.847 -7.591 -33.794 1.00 94.94 223 TYR A O 1
ATOM 1709 N N . ALA A 1 224 ? 27.312 -6.066 -35.380 1.00 94.69 224 ALA A N 1
ATOM 1710 C CA . ALA A 1 224 ? 28.191 -6.891 -36.196 1.00 94.69 224 ALA A CA 1
ATOM 1711 C C . ALA A 1 224 ? 29.627 -6.353 -36.149 1.00 94.69 224 ALA A C 1
ATOM 1713 O O . ALA A 1 224 ? 29.842 -5.144 -36.040 1.00 94.69 224 ALA A O 1
ATOM 1714 N N . ASP A 1 225 ? 30.614 -7.241 -36.277 1.00 92.38 225 ASP A N 1
ATOM 1715 C CA . ASP A 1 225 ? 31.962 -6.816 -36.650 1.00 92.38 225 ASP A CA 1
ATOM 1716 C C . ASP A 1 225 ? 31.986 -6.427 -38.133 1.00 92.38 225 ASP A C 1
ATOM 1718 O O . ASP A 1 225 ? 31.585 -7.208 -39.005 1.00 92.38 225 ASP A O 1
ATOM 1722 N N . ALA A 1 226 ? 32.486 -5.226 -38.397 1.00 89.12 226 ALA A N 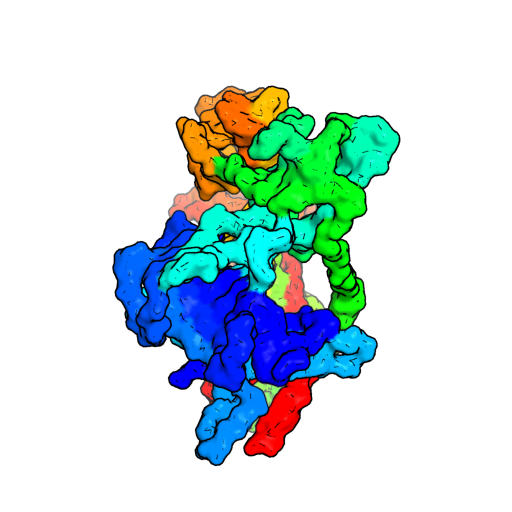1
ATOM 1723 C CA . ALA A 1 226 ? 32.699 -4.643 -39.710 1.00 89.12 226 ALA A CA 1
ATOM 1724 C C . ALA A 1 226 ? 34.178 -4.241 -39.856 1.00 89.12 226 ALA A C 1
ATOM 1726 O O . ALA A 1 226 ? 34.537 -3.061 -39.895 1.00 89.12 226 ALA A O 1
ATOM 1727 N N . GLY A 1 227 ? 35.065 -5.240 -39.896 1.00 80.75 227 GLY A N 1
ATOM 1728 C CA . GLY A 1 227 ? 36.502 -5.022 -40.082 1.00 80.75 227 GLY A CA 1
ATOM 1729 C C . GLY A 1 227 ? 37.192 -4.503 -38.820 1.00 80.75 227 GLY A C 1
ATOM 1730 O O . GLY A 1 227 ? 37.994 -3.571 -38.897 1.00 80.75 227 GLY A O 1
ATOM 1731 N N . GLY A 1 228 ? 36.862 -5.085 -37.663 1.00 78.88 228 GLY A N 1
ATOM 1732 C CA . GLY A 1 228 ? 37.391 -4.686 -36.354 1.00 78.88 228 GLY A CA 1
ATOM 1733 C C . GLY A 1 228 ? 36.670 -3.495 -35.715 1.00 78.88 228 GLY A C 1
ATOM 1734 O O . GLY A 1 228 ? 37.117 -2.993 -34.683 1.00 78.88 228 GLY A O 1
ATOM 1735 N N . LYS A 1 229 ? 35.578 -3.014 -36.322 1.00 86.12 229 LYS A N 1
ATOM 1736 C CA . LYS A 1 229 ? 34.683 -1.992 -35.759 1.00 86.12 229 LYS A CA 1
ATOM 1737 C C . LYS A 1 229 ? 33.304 -2.590 -35.515 1.00 86.12 229 LYS A C 1
ATOM 1739 O O . LYS A 1 229 ? 32.819 -3.352 -36.343 1.00 86.12 229 LYS A O 1
ATOM 1744 N N . ARG A 1 230 ? 32.664 -2.203 -34.410 1.00 90.69 230 ARG A N 1
ATOM 1745 C CA . ARG A 1 230 ? 31.280 -2.583 -34.098 1.00 90.69 230 ARG A CA 1
ATOM 1746 C C . ARG A 1 230 ? 30.316 -1.680 -34.869 1.00 90.69 230 ARG A C 1
ATOM 1748 O O . ARG A 1 230 ? 30.359 -0.463 -34.706 1.00 90.69 230 ARG A O 1
ATOM 1755 N N . GLU A 1 231 ? 29.465 -2.273 -35.696 1.00 93.62 231 GLU A N 1
ATOM 1756 C CA . GLU A 1 231 ? 28.379 -1.596 -36.413 1.00 93.62 231 GLU A CA 1
ATOM 1757 C C . GLU A 1 231 ? 27.034 -2.055 -35.846 1.00 93.62 231 GLU A C 1
ATOM 1759 O O . GLU A 1 231 ? 26.774 -3.259 -35.771 1.00 93.62 231 GLU A O 1
ATOM 1764 N N . ARG A 1 232 ? 26.192 -1.108 -35.412 1.00 94.88 232 ARG A N 1
ATOM 1765 C CA . ARG A 1 232 ? 24.875 -1.409 -34.835 1.00 94.88 232 ARG A CA 1
ATOM 1766 C C . ARG A 1 232 ? 23.917 -1.860 -35.931 1.00 94.88 232 ARG A C 1
ATOM 1768 O O . ARG A 1 232 ? 23.776 -1.171 -36.936 1.00 94.88 232 ARG A O 1
ATOM 1775 N N . LEU A 1 233 ? 23.249 -2.991 -35.725 1.00 93.88 233 LEU A N 1
ATOM 1776 C CA . LEU A 1 233 ? 22.339 -3.578 -36.707 1.00 93.88 233 LEU A CA 1
ATOM 1777 C C . LEU A 1 233 ? 20.894 -3.089 -36.543 1.00 93.88 233 LEU A C 1
ATOM 1779 O O . LEU A 1 233 ? 20.204 -2.901 -37.538 1.00 93.88 233 LEU A O 1
ATOM 1783 N N . ASN A 1 234 ? 20.415 -2.886 -35.313 1.00 92.12 234 ASN A N 1
ATOM 1784 C CA . ASN A 1 234 ? 19.066 -2.381 -35.049 1.00 92.12 234 ASN A CA 1
ATOM 1785 C C . ASN A 1 234 ? 19.040 -0.854 -34.869 1.00 92.12 234 ASN A C 1
ATOM 1787 O O . ASN A 1 234 ? 19.860 -0.288 -34.146 1.00 92.12 234 ASN A O 1
ATOM 1791 N N . GLU A 1 235 ? 18.068 -0.193 -35.506 1.00 84.88 235 GLU A N 1
ATOM 1792 C CA . GLU A 1 235 ? 17.832 1.248 -35.339 1.00 84.88 235 GLU A CA 1
ATOM 1793 C C . GLU A 1 235 ? 17.167 1.551 -33.989 1.00 84.88 235 GLU A C 1
ATOM 1795 O O . GLU A 1 235 ? 17.656 2.394 -33.237 1.00 84.88 235 GLU A O 1
ATOM 1800 N N . GLU A 1 236 ? 16.099 0.819 -33.662 1.00 85.50 236 GLU A N 1
ATOM 1801 C CA . GLU A 1 236 ? 15.378 0.920 -32.391 1.00 85.50 236 GLU A CA 1
ATOM 1802 C C . GLU A 1 236 ? 15.895 -0.096 -31.368 1.00 85.50 236 GLU A C 1
ATOM 1804 O O . GLU A 1 236 ? 16.252 -1.225 -31.721 1.00 85.50 236 GLU A O 1
ATOM 1809 N N . LEU A 1 237 ? 15.904 0.288 -30.088 1.00 88.88 237 LEU A N 1
ATOM 1810 C CA . LEU A 1 237 ? 16.251 -0.602 -28.980 1.00 88.88 237 LEU A CA 1
ATOM 1811 C C . LEU A 1 237 ? 15.300 -1.805 -28.955 1.00 88.88 237 LEU A C 1
ATOM 1813 O O . LEU A 1 237 ? 14.080 -1.634 -28.961 1.00 88.88 237 LEU A O 1
ATOM 1817 N N . ILE A 1 238 ? 15.845 -3.020 -28.888 1.00 92.19 238 ILE A N 1
ATOM 1818 C CA . ILE A 1 238 ? 15.033 -4.226 -28.715 1.00 92.19 238 ILE A CA 1
ATOM 1819 C C . ILE A 1 238 ? 14.507 -4.192 -27.278 1.00 92.19 238 ILE A C 1
ATOM 1821 O O . ILE A 1 238 ? 15.316 -4.277 -26.354 1.00 92.19 238 ILE A O 1
ATOM 1825 N N . PRO A 1 239 ? 13.192 -4.044 -27.051 1.00 88.62 239 PRO A N 1
ATOM 1826 C CA . PRO A 1 239 ? 12.683 -3.809 -25.711 1.00 88.62 239 PRO A CA 1
ATOM 1827 C C . PRO A 1 239 ? 12.888 -5.042 -24.833 1.00 88.62 239 PRO A C 1
ATOM 1829 O O . PRO A 1 239 ? 12.709 -6.183 -25.278 1.00 88.62 239 PRO A O 1
ATOM 1832 N N . LYS A 1 240 ? 13.204 -4.798 -23.561 1.00 86.50 240 LYS A N 1
ATOM 1833 C CA . LYS A 1 240 ? 13.105 -5.820 -22.519 1.00 86.50 240 LYS A CA 1
ATOM 1834 C C . LYS A 1 240 ? 11.705 -6.432 -22.481 1.00 86.50 240 LYS A C 1
ATOM 1836 O O . LYS A 1 240 ? 10.714 -5.787 -22.833 1.00 86.50 240 LYS A O 1
ATOM 1841 N N . LYS A 1 241 ? 11.608 -7.677 -22.021 1.00 83.88 241 LYS A N 1
ATOM 1842 C CA . LYS A 1 241 ? 10.309 -8.340 -21.795 1.00 83.88 241 LYS A CA 1
ATOM 1843 C C . LYS A 1 241 ? 9.792 -8.167 -20.373 1.00 83.88 241 LYS A C 1
ATOM 1845 O O . LYS A 1 241 ? 8.592 -8.284 -20.144 1.00 83.88 241 LYS A O 1
ATOM 1850 N N . VAL A 1 242 ? 10.704 -7.912 -19.444 1.00 73.25 242 VAL A N 1
ATOM 1851 C CA . VAL A 1 242 ? 10.486 -7.771 -18.006 1.00 73.25 242 VAL A CA 1
ATOM 1852 C C . VAL A 1 242 ? 11.332 -6.595 -17.527 1.00 73.25 242 VAL A C 1
ATOM 1854 O O . VAL A 1 242 ? 12.382 -6.336 -18.100 1.00 73.25 242 VAL A O 1
ATOM 1857 N N . LEU A 1 243 ? 10.846 -5.829 -16.549 1.00 65.50 243 LEU A N 1
ATOM 1858 C CA . LEU A 1 243 ? 11.615 -4.717 -15.976 1.00 65.50 243 LEU A CA 1
ATOM 1859 C C . LEU A 1 243 ? 12.774 -5.244 -15.128 1.00 65.50 243 LEU A C 1
ATOM 1861 O O . LEU A 1 243 ? 13.917 -4.887 -15.387 1.00 65.50 243 LEU A O 1
ATOM 1865 N N . SER A 1 244 ? 12.437 -6.120 -14.184 1.00 68.38 244 SER A N 1
ATOM 1866 C CA . SER A 1 244 ? 13.375 -6.904 -13.395 1.00 68.38 244 SER A CA 1
ATOM 1867 C C . SER A 1 244 ? 12.922 -8.361 -13.390 1.00 68.38 244 SER A C 1
ATOM 1869 O O . SER A 1 244 ? 11.722 -8.655 -13.458 1.00 68.38 244 SER A O 1
ATOM 1871 N N . SER A 1 245 ? 13.861 -9.297 -13.338 1.00 69.88 245 SER A N 1
ATOM 1872 C CA . SER A 1 245 ? 13.567 -10.715 -13.188 1.00 69.88 245 SER A CA 1
ATOM 1873 C C . SER A 1 245 ? 14.731 -11.457 -12.559 1.00 69.88 245 SER A C 1
ATOM 1875 O O . SER A 1 245 ? 15.875 -11.272 -12.949 1.00 69.88 245 SER A O 1
ATOM 1877 N N . LEU A 1 246 ? 14.414 -12.376 -11.649 1.00 65.94 246 LEU A N 1
ATOM 1878 C CA . LEU A 1 246 ? 15.334 -13.413 -11.168 1.00 65.94 246 LEU A CA 1
ATOM 1879 C C . LEU A 1 246 ? 15.101 -14.752 -11.886 1.00 65.94 246 LEU A C 1
ATOM 1881 O O . LEU A 1 246 ? 15.465 -15.819 -11.397 1.00 65.94 246 LEU A O 1
ATOM 1885 N N . SER A 1 247 ? 14.375 -14.718 -13.002 1.00 71.38 247 SER A N 1
ATOM 1886 C CA . SER A 1 247 ? 14.020 -15.882 -13.801 1.00 71.38 247 SER A CA 1
ATOM 1887 C C . SER A 1 247 ? 14.526 -15.728 -15.223 1.00 71.38 247 SER A C 1
ATOM 1889 O O . SER A 1 247 ? 14.664 -14.628 -15.758 1.00 71.38 247 SER A O 1
ATOM 1891 N N . LYS A 1 248 ? 14.732 -16.876 -15.868 1.00 81.19 248 LYS A N 1
ATOM 1892 C CA . LYS A 1 248 ? 15.203 -16.924 -17.244 1.00 81.19 248 LYS A CA 1
ATOM 1893 C C . LYS A 1 248 ? 14.269 -16.160 -18.187 1.00 81.19 248 LYS A C 1
ATOM 1895 O O . LYS A 1 248 ? 13.097 -16.525 -18.311 1.00 81.19 248 LYS A O 1
ATOM 1900 N N . THR A 1 249 ? 14.817 -15.218 -18.952 1.00 86.19 249 THR A N 1
ATOM 1901 C CA . THR A 1 249 ? 14.088 -14.519 -20.018 1.00 86.19 249 THR A CA 1
ATOM 1902 C C . THR A 1 249 ? 14.729 -14.795 -21.373 1.00 86.19 249 THR A C 1
ATOM 1904 O O . THR A 1 249 ? 15.924 -14.616 -21.572 1.00 86.19 249 THR A O 1
ATOM 1907 N N . ASP A 1 250 ? 13.927 -15.280 -22.324 1.00 91.06 250 ASP A N 1
ATOM 1908 C CA . ASP A 1 250 ? 14.387 -15.637 -23.669 1.00 91.06 250 ASP A CA 1
ATOM 1909 C C . ASP A 1 250 ? 14.084 -14.536 -24.679 1.00 91.06 250 ASP A C 1
ATOM 1911 O O . ASP A 1 250 ? 12.940 -14.092 -24.798 1.00 91.06 250 ASP A O 1
ATOM 1915 N N . TYR A 1 251 ? 15.054 -14.201 -25.519 1.00 94.44 251 TYR A N 1
ATOM 1916 C CA . TYR A 1 251 ? 14.918 -13.219 -26.587 1.00 94.44 251 TYR A CA 1
ATOM 1917 C C . TYR A 1 251 ? 15.212 -13.817 -27.957 1.00 94.44 251 TYR A C 1
ATOM 1919 O O . TYR A 1 251 ? 15.847 -14.864 -28.121 1.00 94.44 251 TYR A O 1
ATOM 1927 N N . THR A 1 252 ? 14.682 -13.167 -28.987 1.00 94.94 252 THR A N 1
ATOM 1928 C CA . THR A 1 252 ? 14.938 -13.528 -30.377 1.00 94.94 252 THR A CA 1
ATOM 1929 C C . THR A 1 252 ? 14.860 -12.281 -31.238 1.00 94.94 252 THR A C 1
ATOM 1931 O O . THR A 1 252 ? 13.909 -11.514 -31.119 1.00 94.94 252 THR A O 1
ATOM 1934 N N . PHE A 1 253 ? 15.826 -12.128 -32.136 1.00 94.94 253 PHE A N 1
ATOM 1935 C CA . PHE A 1 253 ? 15.886 -11.037 -33.103 1.00 94.94 253 PHE A CA 1
ATOM 1936 C C . PHE A 1 253 ? 16.381 -11.582 -34.445 1.00 94.94 253 PHE A C 1
ATOM 1938 O O . PHE A 1 253 ? 17.211 -12.490 -34.462 1.00 94.94 253 PHE A O 1
ATOM 1945 N N . ASN A 1 254 ? 15.864 -11.075 -35.564 1.00 94.44 254 ASN A N 1
ATOM 1946 C CA . ASN A 1 254 ? 16.298 -11.484 -36.903 1.00 94.44 254 ASN A CA 1
ATOM 1947 C C . ASN A 1 254 ? 16.662 -10.238 -37.708 1.00 94.44 254 ASN A C 1
ATOM 1949 O O . ASN A 1 254 ? 15.924 -9.255 -37.662 1.00 94.44 254 ASN A O 1
ATOM 1953 N N . ILE A 1 255 ? 17.766 -10.289 -38.451 1.00 93.75 255 ILE A N 1
ATOM 1954 C CA . ILE A 1 255 ? 18.175 -9.204 -39.348 1.00 93.75 255 ILE A CA 1
ATOM 1955 C C . ILE A 1 255 ? 19.058 -9.727 -40.486 1.00 93.75 255 ILE A C 1
ATOM 1957 O O . ILE A 1 255 ? 19.752 -10.735 -40.336 1.00 93.75 255 ILE A O 1
ATOM 1961 N N . ALA A 1 256 ? 19.031 -9.056 -41.637 1.00 91.81 256 ALA A N 1
ATOM 1962 C CA . ALA A 1 256 ? 19.918 -9.344 -42.760 1.00 91.81 256 ALA A CA 1
ATOM 1963 C C . ALA A 1 256 ? 21.311 -8.738 -42.522 1.00 91.81 256 ALA A C 1
ATOM 1965 O O . ALA A 1 256 ? 21.436 -7.553 -42.223 1.00 91.81 256 ALA A O 1
ATOM 1966 N N . THR A 1 257 ? 22.360 -9.551 -42.647 1.00 89.62 257 THR A N 1
ATOM 1967 C CA . THR A 1 257 ? 23.760 -9.135 -42.472 1.00 89.62 257 THR A CA 1
ATOM 1968 C C . THR A 1 257 ? 24.699 -10.201 -43.037 1.00 89.62 257 THR A C 1
ATOM 1970 O O . THR A 1 257 ? 24.398 -11.393 -42.956 1.00 89.62 257 THR A O 1
ATOM 1973 N N . ASP A 1 258 ? 25.840 -9.770 -43.578 1.00 88.69 258 ASP A N 1
ATOM 1974 C CA . ASP A 1 258 ? 26.882 -10.649 -44.130 1.00 88.69 258 ASP A CA 1
ATOM 1975 C C . ASP A 1 258 ? 28.029 -10.917 -43.129 1.00 88.69 258 ASP A C 1
ATOM 1977 O O . ASP A 1 258 ? 29.012 -11.588 -43.462 1.00 88.69 258 ASP A O 1
ATOM 1981 N N . SER A 1 259 ? 27.940 -10.382 -41.903 1.00 91.44 259 SER A N 1
ATOM 1982 C CA . SER A 1 259 ? 28.968 -10.587 -40.876 1.00 91.44 259 SER A CA 1
ATOM 1983 C C . SER A 1 259 ? 28.922 -12.000 -40.283 1.00 91.44 259 SER A C 1
ATOM 1985 O O . SER A 1 259 ? 27.912 -12.700 -40.331 1.00 91.44 259 SER A O 1
ATOM 1987 N N . ASN A 1 260 ? 30.044 -12.429 -39.703 1.00 91.00 260 ASN A N 1
ATOM 1988 C CA . ASN A 1 260 ? 30.183 -13.725 -39.029 1.00 91.00 260 ASN A CA 1
ATOM 1989 C C . ASN A 1 260 ? 30.508 -13.593 -37.534 1.00 91.00 260 ASN A C 1
ATOM 1991 O O . ASN A 1 260 ? 30.641 -14.614 -36.852 1.00 91.00 260 ASN A O 1
ATOM 1995 N N . VAL A 1 261 ? 30.658 -12.361 -37.041 1.00 92.25 261 VAL A N 1
ATOM 1996 C CA . VAL A 1 261 ? 31.012 -12.036 -35.657 1.00 92.25 261 VAL A CA 1
ATOM 1997 C C . VAL A 1 261 ? 30.050 -10.968 -35.160 1.00 92.25 261 VAL A C 1
ATOM 1999 O O . VAL A 1 261 ? 29.835 -9.962 -35.832 1.00 92.25 261 VAL A O 1
ATOM 2002 N N . PHE A 1 262 ? 29.469 -11.200 -33.990 1.00 93.62 262 PHE A N 1
ATOM 2003 C CA . PHE A 1 262 ? 28.380 -10.399 -33.455 1.00 93.62 262 PHE A CA 1
ATOM 2004 C C . PHE A 1 262 ? 28.567 -10.084 -31.978 1.00 93.62 262 PHE A C 1
ATOM 2006 O O . PHE A 1 262 ? 29.300 -10.775 -31.272 1.00 93.62 262 PHE A O 1
ATOM 2013 N N . TYR A 1 263 ? 27.849 -9.073 -31.513 1.00 92.25 263 TYR A N 1
ATOM 2014 C CA . TYR A 1 263 ? 27.769 -8.678 -30.113 1.00 92.25 263 TYR A CA 1
ATOM 2015 C C . TYR A 1 263 ? 26.306 -8.408 -29.764 1.00 92.25 263 TYR A C 1
ATOM 2017 O O . TYR A 1 263 ? 25.529 -8.002 -30.633 1.00 92.25 263 TYR A O 1
ATOM 2025 N N . VAL A 1 264 ? 25.944 -8.619 -28.506 1.00 92.56 264 VAL A N 1
ATOM 2026 C CA . VAL A 1 264 ? 24.711 -8.076 -27.925 1.00 92.56 264 VAL A CA 1
ATOM 2027 C C . VAL A 1 264 ? 25.115 -7.112 -26.834 1.00 92.56 264 VAL A C 1
ATOM 2029 O O . VAL A 1 264 ? 26.090 -7.369 -26.136 1.00 92.56 264 VAL A O 1
ATOM 2032 N N . SER A 1 265 ? 24.404 -6.009 -26.713 1.00 90.12 265 SER A N 1
ATOM 2033 C CA . SER A 1 265 ? 24.548 -5.120 -25.577 1.00 90.12 265 SER A CA 1
ATOM 2034 C C . SER A 1 265 ? 23.241 -4.985 -24.835 1.00 90.12 265 SER A C 1
ATOM 2036 O O . SER A 1 265 ? 22.177 -5.034 -25.456 1.00 90.12 265 SER A O 1
ATOM 2038 N N . ASP A 1 266 ? 23.330 -4.835 -23.525 1.00 88.06 266 ASP A N 1
ATOM 2039 C CA . ASP A 1 266 ? 22.253 -4.333 -22.687 1.00 88.06 266 ASP A CA 1
ATOM 2040 C C . ASP A 1 266 ? 22.407 -2.832 -22.467 1.00 88.06 266 ASP A C 1
ATOM 2042 O O . ASP A 1 266 ? 23.513 -2.296 -22.523 1.00 88.06 266 ASP A O 1
ATOM 2046 N N . VAL A 1 267 ? 21.270 -2.164 -22.293 1.00 87.44 267 VAL A N 1
ATOM 2047 C CA . VAL A 1 267 ? 21.185 -0.731 -22.013 1.00 87.44 267 VAL A CA 1
ATOM 2048 C C . VAL A 1 267 ? 20.406 -0.557 -20.722 1.00 87.44 267 VAL A C 1
ATOM 2050 O O . VAL A 1 267 ? 19.258 -1.004 -20.652 1.00 87.44 267 VAL A O 1
ATOM 2053 N N . ASP A 1 268 ? 21.003 0.084 -19.726 1.00 82.19 268 ASP A N 1
ATOM 2054 C CA . ASP A 1 268 ? 20.391 0.295 -18.413 1.00 82.19 268 ASP A CA 1
ATOM 2055 C C . ASP A 1 268 ? 19.442 1.514 -18.378 1.00 82.19 268 ASP A C 1
ATOM 2057 O O . ASP A 1 268 ? 19.167 2.154 -19.401 1.00 82.19 268 ASP A O 1
ATOM 2061 N N . THR A 1 269 ? 18.889 1.835 -17.203 1.00 82.31 269 THR A N 1
ATOM 2062 C CA . THR A 1 269 ? 17.996 2.991 -17.022 1.00 82.31 269 THR A CA 1
ATOM 2063 C C . THR A 1 269 ? 18.691 4.351 -17.090 1.00 82.31 269 THR A C 1
ATOM 2065 O O . THR A 1 269 ? 18.001 5.344 -17.308 1.00 82.31 269 THR A O 1
ATOM 2068 N N . SER A 1 270 ? 20.018 4.401 -16.985 1.00 83.00 270 SER A N 1
ATOM 2069 C CA . SER A 1 270 ? 20.859 5.596 -17.163 1.00 83.00 270 SER A CA 1
ATOM 2070 C C . SER A 1 270 ? 21.353 5.760 -18.611 1.00 83.00 270 SER A C 1
ATOM 2072 O O . SER A 1 270 ? 22.089 6.696 -18.928 1.00 83.00 270 SER A O 1
ATOM 2074 N N . ALA A 1 271 ? 20.906 4.876 -19.511 1.00 85.75 271 ALA A N 1
ATOM 2075 C CA . ALA A 1 271 ? 21.328 4.775 -20.906 1.00 85.75 271 ALA A CA 1
ATOM 2076 C C . ALA A 1 271 ? 22.807 4.387 -21.097 1.00 85.75 271 ALA A C 1
ATOM 2078 O O . ALA A 1 271 ? 23.361 4.603 -22.182 1.00 85.75 271 ALA A O 1
ATOM 2079 N N . GLU A 1 272 ? 23.432 3.789 -20.083 1.00 83.88 272 GLU A N 1
ATOM 2080 C CA . GLU A 1 272 ? 24.746 3.170 -20.207 1.00 83.88 272 GLU A CA 1
ATOM 2081 C C . GLU A 1 272 ? 24.618 1.812 -20.901 1.00 83.88 272 GLU A C 1
ATOM 2083 O O . GLU A 1 272 ? 23.623 1.101 -20.757 1.00 83.88 272 GLU A O 1
ATOM 2088 N N . GLU A 1 273 ? 25.601 1.488 -21.742 1.00 85.12 273 GLU A N 1
ATOM 2089 C CA . GLU A 1 273 ? 25.554 0.325 -22.622 1.00 85.12 273 GLU A CA 1
ATOM 2090 C C . GLU A 1 273 ? 26.701 -0.641 -22.323 1.00 85.12 273 GLU A C 1
ATOM 2092 O O . GLU A 1 273 ? 27.873 -0.307 -22.526 1.00 85.12 273 GLU A O 1
ATOM 2097 N N . THR A 1 274 ? 26.357 -1.878 -21.969 1.00 80.00 274 THR A N 1
ATOM 2098 C CA . THR A 1 274 ? 27.325 -2.939 -21.672 1.00 80.00 274 THR A CA 1
ATOM 2099 C C . THR A 1 274 ? 27.338 -3.971 -22.788 1.00 80.00 274 THR A C 1
ATOM 2101 O O . THR A 1 274 ? 26.303 -4.467 -23.218 1.00 80.00 274 THR A O 1
ATOM 2104 N N . VAL A 1 275 ? 28.521 -4.279 -23.334 1.00 82.44 275 VAL A N 1
ATOM 2105 C CA . VAL A 1 275 ? 28.657 -5.087 -24.562 1.00 82.44 275 VAL A CA 1
ATOM 2106 C C . VAL A 1 275 ? 29.224 -6.482 -24.286 1.00 82.44 275 VAL A C 1
ATOM 2108 O O . VAL A 1 275 ? 30.370 -6.641 -23.844 1.00 82.44 275 VAL A O 1
ATOM 2111 N N . HIS A 1 276 ? 28.470 -7.492 -24.722 1.00 79.69 276 HIS A N 1
ATOM 2112 C CA . HIS A 1 276 ? 28.766 -8.922 -24.628 1.00 79.69 276 HIS A CA 1
ATOM 2113 C C . HIS A 1 276 ? 29.242 -9.505 -25.961 1.00 79.69 276 HIS A C 1
ATOM 2115 O O . HIS A 1 276 ? 28.759 -9.143 -27.039 1.00 79.69 276 HIS A O 1
ATOM 2121 N N . GLY A 1 277 ? 30.164 -10.466 -25.894 1.00 76.75 277 GLY A N 1
ATOM 2122 C CA . GLY A 1 277 ? 30.771 -11.119 -27.059 1.00 76.75 277 GLY A CA 1
ATOM 2123 C C . GLY A 1 277 ? 32.292 -10.922 -27.130 1.00 76.75 277 GLY A C 1
ATOM 2124 O O . GLY A 1 277 ? 32.900 -10.448 -26.171 1.00 76.75 277 GLY A O 1
ATOM 2125 N N . PRO A 1 278 ? 32.939 -11.267 -28.260 1.00 85.81 278 PRO A N 1
ATOM 2126 C CA . PRO A 1 278 ? 32.344 -11.593 -29.561 1.00 85.81 278 PRO A CA 1
ATOM 2127 C C . PRO A 1 278 ? 31.685 -12.980 -29.645 1.00 85.81 278 PRO A C 1
ATOM 2129 O O . PRO A 1 278 ? 32.222 -13.980 -29.170 1.00 85.81 278 PRO A O 1
ATOM 2132 N N . PHE A 1 279 ? 30.574 -13.059 -30.378 1.00 85.88 279 PHE A N 1
ATOM 2133 C CA . PHE A 1 279 ? 29.849 -14.288 -30.702 1.00 85.88 279 PHE A CA 1
ATOM 2134 C C . PHE A 1 279 ? 29.969 -14.631 -32.186 1.00 85.88 279 PHE A C 1
ATOM 2136 O O . PHE A 1 279 ? 29.602 -13.848 -33.059 1.00 85.88 279 PHE A O 1
ATOM 2143 N N . TYR A 1 280 ? 30.447 -15.834 -32.489 1.00 88.44 280 TYR A N 1
ATOM 2144 C CA . TYR A 1 280 ? 30.633 -16.286 -33.865 1.00 88.44 280 TYR A CA 1
ATOM 2145 C C . TYR A 1 280 ? 29.407 -17.048 -34.375 1.00 88.44 280 TYR A C 1
ATOM 2147 O O . TYR A 1 280 ? 28.781 -17.819 -33.640 1.00 88.44 280 TYR A O 1
ATOM 2155 N N . ILE A 1 281 ? 29.091 -16.874 -35.660 1.00 90.12 281 ILE A N 1
ATOM 2156 C CA . ILE A 1 281 ? 27.944 -17.532 -36.292 1.00 90.12 281 ILE A CA 1
ATOM 2157 C C . ILE A 1 281 ? 28.010 -19.062 -36.185 1.00 90.12 281 ILE A C 1
ATOM 2159 O O . ILE A 1 281 ? 29.077 -19.675 -36.256 1.00 90.12 281 ILE A O 1
ATOM 2163 N N . ASN A 1 282 ? 26.843 -19.690 -36.036 1.00 85.12 282 ASN A N 1
ATOM 2164 C CA . ASN A 1 282 ? 26.657 -21.138 -35.919 1.00 85.12 282 ASN A CA 1
ATOM 2165 C C . ASN A 1 282 ? 27.383 -21.784 -34.726 1.00 85.12 282 ASN A C 1
ATOM 2167 O O . ASN A 1 282 ? 27.552 -23.004 -34.698 1.00 85.12 282 ASN A O 1
ATOM 2171 N N . ARG A 1 283 ? 27.757 -20.993 -33.715 1.00 83.88 283 ARG A N 1
ATOM 2172 C CA . ARG A 1 283 ? 28.219 -21.482 -32.413 1.00 83.88 283 ARG A CA 1
ATOM 2173 C C . ARG A 1 283 ? 27.158 -21.253 -31.343 1.00 83.88 283 ARG A C 1
ATOM 2175 O O . ARG A 1 283 ? 26.311 -20.367 -31.457 1.00 83.88 283 ARG A O 1
ATOM 2182 N N . VAL A 1 284 ? 27.188 -22.114 -30.332 1.00 79.69 284 VAL A N 1
ATOM 2183 C CA . VAL A 1 284 ? 26.385 -21.974 -29.119 1.00 79.69 284 VAL A CA 1
ATOM 2184 C C . VAL A 1 284 ? 27.318 -21.543 -28.010 1.00 79.69 284 VAL A C 1
ATOM 2186 O O . VAL A 1 284 ? 28.404 -22.099 -27.862 1.00 79.69 284 VAL A O 1
ATOM 2189 N N . TYR A 1 285 ? 26.864 -20.552 -27.271 1.00 75.62 285 TYR A N 1
ATOM 2190 C CA . TYR A 1 285 ? 27.558 -19.921 -26.177 1.00 75.62 285 TYR A CA 1
ATOM 2191 C C . TYR A 1 285 ? 26.659 -20.103 -24.943 1.00 75.62 285 TYR A C 1
ATOM 2193 O O . TYR A 1 285 ? 25.447 -19.875 -25.026 1.00 75.62 285 TYR A O 1
ATOM 2201 N N . GLY A 1 286 ? 27.249 -20.546 -23.828 1.00 68.88 286 GLY A N 1
ATOM 2202 C CA . GLY A 1 286 ? 26.563 -20.650 -22.543 1.00 68.88 286 GLY A CA 1
ATOM 2203 C C . GLY A 1 286 ? 25.592 -21.826 -22.494 1.00 68.88 286 GLY A C 1
ATOM 2204 O O . GLY A 1 286 ? 25.693 -22.784 -23.270 1.00 68.88 286 GLY A O 1
ATOM 2205 N N . SER A 1 287 ? 24.632 -21.770 -21.576 1.00 72.75 287 SER A N 1
ATOM 2206 C CA . SER A 1 287 ? 23.631 -22.818 -21.397 1.00 72.75 287 SER A CA 1
ATOM 2207 C C . SER A 1 287 ? 22.263 -22.230 -21.078 1.00 72.75 287 SER A C 1
ATOM 2209 O O . SER A 1 287 ? 22.131 -21.170 -20.477 1.00 72.75 287 SER A O 1
ATOM 2211 N N . LEU A 1 288 ? 21.207 -22.926 -21.492 1.00 70.69 288 LEU A N 1
ATOM 2212 C CA . LEU A 1 288 ? 19.860 -22.531 -21.102 1.00 70.69 288 LEU A CA 1
ATOM 2213 C C . LEU A 1 288 ? 19.677 -22.872 -19.622 1.00 70.69 288 LEU A C 1
ATOM 2215 O O . LEU A 1 288 ? 19.605 -24.057 -19.289 1.00 70.69 288 LEU A O 1
ATOM 2219 N N . ALA A 1 289 ? 19.585 -21.849 -18.768 1.00 64.12 289 ALA A N 1
ATOM 2220 C CA . ALA A 1 289 ? 19.298 -22.033 -17.351 1.00 64.12 289 ALA A CA 1
ATOM 2221 C C . ALA A 1 289 ? 18.054 -22.923 -17.169 1.00 64.12 289 ALA A C 1
ATOM 2223 O O . ALA A 1 289 ? 17.003 -22.689 -17.778 1.00 64.12 289 ALA A O 1
ATOM 2224 N N . LYS A 1 290 ? 18.194 -23.973 -16.357 1.00 60.22 290 LYS A N 1
ATOM 2225 C CA . LYS A 1 290 ? 17.089 -24.826 -15.920 1.00 60.22 290 LYS A CA 1
ATOM 2226 C C . LYS A 1 290 ? 16.738 -24.421 -14.497 1.00 60.22 290 LYS A C 1
ATOM 2228 O O . LYS A 1 290 ? 17.403 -24.847 -13.563 1.00 60.22 290 LYS A O 1
ATOM 2233 N N . ALA A 1 291 ? 15.724 -23.582 -14.348 1.00 57.09 291 ALA A N 1
ATOM 2234 C CA . ALA A 1 291 ? 15.073 -23.396 -13.062 1.00 57.09 291 ALA A CA 1
ATOM 2235 C C . ALA A 1 291 ? 13.845 -24.307 -13.047 1.00 57.09 291 ALA A C 1
ATOM 2237 O O . ALA A 1 291 ? 12.943 -24.130 -13.871 1.00 57.09 291 ALA A O 1
ATOM 2238 N N . ASP A 1 292 ? 13.828 -25.301 -12.160 1.00 58.09 292 ASP A N 1
ATOM 2239 C CA . ASP A 1 292 ? 12.595 -26.037 -11.902 1.00 58.09 292 ASP A CA 1
ATOM 2240 C C . ASP A 1 292 ? 11.589 -25.056 -11.279 1.00 58.09 292 ASP A C 1
ATOM 2242 O O . ASP A 1 292 ? 11.930 -24.360 -10.317 1.00 58.09 292 ASP A O 1
ATOM 2246 N N . PRO A 1 293 ? 10.372 -24.930 -11.833 1.00 62.44 293 PRO A N 1
ATOM 2247 C CA . PRO A 1 293 ? 9.383 -24.024 -11.277 1.00 62.44 293 PRO A CA 1
ATOM 2248 C C . PRO A 1 293 ? 9.031 -24.458 -9.853 1.00 62.44 293 PRO A C 1
ATOM 2250 O O . PRO A 1 293 ? 8.764 -25.633 -9.599 1.00 62.44 293 PRO A O 1
ATOM 2253 N N . ILE A 1 294 ? 9.004 -23.497 -8.929 1.00 65.50 294 ILE A N 1
ATOM 2254 C CA . ILE A 1 294 ? 8.547 -23.730 -7.557 1.00 65.50 294 ILE A CA 1
ATOM 2255 C C . ILE A 1 294 ? 7.071 -24.152 -7.608 1.00 65.50 294 ILE A C 1
ATOM 2257 O O . ILE A 1 294 ? 6.233 -23.415 -8.137 1.00 65.50 294 ILE A O 1
ATOM 2261 N N . ASP A 1 295 ? 6.739 -25.319 -7.045 1.00 77.88 295 ASP A N 1
ATOM 2262 C CA . ASP A 1 295 ? 5.352 -25.785 -6.931 1.00 77.88 295 ASP A CA 1
ATOM 2263 C C . ASP A 1 295 ? 4.630 -25.043 -5.797 1.00 77.88 295 ASP A C 1
ATOM 2265 O O . ASP A 1 295 ? 4.457 -25.525 -4.675 1.00 77.88 295 ASP A O 1
ATOM 2269 N N . TRP A 1 296 ? 4.214 -23.814 -6.096 1.00 78.25 296 TRP A N 1
ATOM 2270 C CA . TRP A 1 296 ? 3.482 -22.973 -5.155 1.00 78.25 296 TRP A CA 1
ATOM 2271 C C . TRP A 1 296 ? 2.143 -23.580 -4.722 1.00 78.25 296 TRP A C 1
ATOM 2273 O O . TRP A 1 296 ? 1.657 -23.239 -3.642 1.00 78.25 296 TRP A O 1
ATOM 2283 N N . VAL A 1 297 ? 1.538 -24.468 -5.520 1.00 83.94 297 VAL A N 1
ATOM 2284 C CA . VAL A 1 297 ? 0.257 -25.104 -5.183 1.00 83.94 297 VAL A CA 1
ATOM 2285 C C . VAL A 1 297 ? 0.456 -26.113 -4.060 1.00 83.94 297 VAL A C 1
ATOM 2287 O O . VAL A 1 297 ? -0.263 -26.044 -3.059 1.00 83.94 297 VAL A O 1
ATOM 2290 N N . ASP A 1 298 ? 1.449 -26.995 -4.184 1.00 83.50 298 ASP A N 1
ATOM 2291 C CA . ASP A 1 298 ? 1.779 -27.971 -3.142 1.00 83.50 298 ASP A CA 1
ATOM 2292 C C . ASP A 1 298 ? 2.234 -27.278 -1.848 1.00 83.50 298 ASP A C 1
ATOM 2294 O O . ASP A 1 298 ? 1.669 -27.525 -0.780 1.00 83.50 298 ASP A O 1
ATOM 2298 N N . ILE A 1 299 ? 3.143 -26.298 -1.951 1.00 79.62 299 ILE A N 1
ATOM 2299 C CA . ILE A 1 299 ? 3.636 -25.520 -0.798 1.00 79.62 299 ILE A CA 1
ATOM 2300 C C . ILE A 1 299 ? 2.481 -24.815 -0.070 1.00 79.62 299 ILE A C 1
ATOM 2302 O O . ILE A 1 299 ? 2.404 -24.823 1.164 1.00 79.62 299 ILE A O 1
ATOM 2306 N N . THR A 1 300 ? 1.547 -24.214 -0.814 1.00 81.38 300 THR A N 1
ATOM 2307 C CA . THR A 1 300 ? 0.377 -23.548 -0.220 1.00 81.38 300 THR A CA 1
ATOM 2308 C C . THR A 1 300 ? -0.559 -24.563 0.437 1.00 81.38 300 THR A C 1
ATOM 2310 O O . THR A 1 300 ? -1.089 -24.300 1.524 1.00 81.38 300 THR A O 1
ATOM 2313 N N . GLY A 1 301 ? -0.738 -25.737 -0.176 1.00 84.31 301 GLY A N 1
ATOM 2314 C CA . GLY A 1 301 ? -1.499 -26.854 0.382 1.00 84.31 301 GLY A CA 1
ATOM 2315 C C . GLY A 1 301 ? -0.927 -27.348 1.713 1.00 84.31 301 GLY A C 1
ATOM 2316 O O . GLY A 1 301 ? -1.651 -27.414 2.713 1.00 84.31 301 GLY A O 1
ATOM 2317 N N . GLU A 1 302 ? 0.379 -27.610 1.763 1.00 87.50 302 GLU A N 1
ATOM 2318 C CA . GLU A 1 302 ? 1.093 -28.013 2.977 1.00 87.50 302 GLU A CA 1
ATOM 2319 C C . GLU A 1 302 ? 0.960 -26.952 4.081 1.00 87.50 302 GLU A C 1
ATOM 2321 O O . GLU A 1 302 ? 0.583 -27.263 5.219 1.00 87.50 302 GLU A O 1
ATOM 2326 N N . ARG A 1 303 ? 1.203 -25.678 3.744 1.00 86.75 303 ARG A N 1
ATOM 2327 C CA . ARG A 1 303 ? 1.079 -24.542 4.670 1.00 86.75 303 ARG A CA 1
ATOM 2328 C C . ARG A 1 303 ? -0.327 -24.432 5.255 1.00 86.75 303 ARG A C 1
ATOM 2330 O O . ARG A 1 303 ? -0.489 -24.217 6.460 1.00 86.75 303 ARG A O 1
ATOM 2337 N N . SER A 1 304 ? -1.346 -24.619 4.423 1.00 87.94 304 SER A N 1
ATOM 2338 C CA . SER A 1 304 ? -2.750 -24.567 4.839 1.00 87.94 304 SER A CA 1
ATOM 2339 C C . SER A 1 304 ? -3.078 -25.695 5.818 1.00 87.94 304 SER A C 1
ATOM 2341 O O . SER A 1 304 ? -3.665 -25.446 6.872 1.00 87.94 304 SER A O 1
ATOM 2343 N N . ALA A 1 305 ? -2.620 -26.919 5.541 1.00 87.62 305 ALA A N 1
ATOM 2344 C CA . ALA A 1 305 ? -2.805 -28.062 6.433 1.00 87.62 305 ALA A CA 1
ATOM 2345 C C . ALA A 1 305 ? -2.100 -27.863 7.789 1.00 87.62 305 ALA A C 1
ATOM 2347 O O . ALA A 1 305 ? -2.699 -28.090 8.848 1.00 87.62 305 ALA A O 1
ATOM 2348 N N . LYS A 1 306 ? -0.850 -27.377 7.779 1.00 87.12 306 LYS A N 1
ATOM 2349 C CA . LYS A 1 306 ? -0.092 -27.043 8.997 1.00 87.12 306 LYS A CA 1
ATOM 2350 C C . LYS A 1 306 ? -0.796 -25.962 9.825 1.00 87.12 306 LYS A C 1
ATOM 2352 O O . LYS A 1 306 ? -0.912 -26.111 11.044 1.00 87.12 306 LYS A O 1
ATOM 2357 N N . LYS A 1 307 ? -1.316 -24.908 9.183 1.00 86.56 307 LYS A N 1
ATOM 2358 C CA . LYS A 1 307 ? -2.075 -23.832 9.845 1.00 86.56 307 LYS A CA 1
ATOM 2359 C C . LYS A 1 307 ? -3.336 -24.366 10.529 1.00 86.56 307 LYS A C 1
ATOM 2361 O O . LYS A 1 307 ? -3.539 -24.073 11.707 1.00 86.56 307 LYS A O 1
ATOM 2366 N N . SER A 1 308 ? -4.126 -25.188 9.838 1.00 87.31 308 SER A N 1
ATOM 2367 C CA . SER A 1 308 ? -5.346 -25.797 10.390 1.00 87.31 308 SER A CA 1
ATOM 2368 C C . SER A 1 308 ? -5.052 -26.669 11.612 1.00 87.31 308 SER A C 1
ATOM 2370 O O . SER A 1 308 ? -5.686 -26.509 12.653 1.00 87.31 308 SER A O 1
ATOM 2372 N N . LYS A 1 309 ? -4.020 -27.519 11.542 1.00 87.75 309 LYS A N 1
ATOM 2373 C CA . LYS A 1 309 ? -3.603 -28.362 12.673 1.00 87.75 309 LYS A CA 1
ATOM 2374 C C . LYS A 1 309 ? -3.179 -27.540 13.895 1.00 87.75 309 LYS A C 1
ATOM 2376 O O . LYS A 1 309 ? -3.533 -27.884 15.021 1.00 87.75 309 LYS A O 1
ATOM 2381 N N . ARG A 1 310 ? -2.437 -26.443 13.695 1.00 86.06 310 ARG A N 1
ATOM 2382 C CA . ARG A 1 310 ? -2.077 -25.525 14.791 1.00 86.06 310 ARG A CA 1
ATOM 2383 C C . ARG A 1 310 ? -3.315 -24.872 15.402 1.00 86.06 310 ARG A C 1
ATOM 2385 O O . ARG A 1 310 ? -3.427 -24.845 16.622 1.00 86.06 310 ARG A O 1
ATOM 2392 N N . ALA A 1 311 ? -4.260 -24.408 14.585 1.00 85.56 311 ALA A N 1
ATOM 2393 C CA . ALA A 1 311 ? -5.501 -23.808 15.077 1.00 85.56 311 ALA A CA 1
ATOM 2394 C C . ALA A 1 311 ? -6.313 -24.782 15.956 1.00 85.56 311 ALA A C 1
ATOM 2396 O O . ALA A 1 311 ? -6.785 -24.396 17.026 1.00 85.56 311 ALA A O 1
ATOM 2397 N N . GLU A 1 312 ? -6.415 -26.059 15.573 1.00 88.50 312 GLU A N 1
ATOM 2398 C CA . GLU A 1 312 ? -7.070 -27.093 16.390 1.00 88.50 312 GLU A CA 1
ATOM 2399 C C . GLU A 1 312 ? -6.383 -27.296 17.749 1.00 88.50 312 GLU A C 1
ATOM 2401 O O . GLU A 1 312 ? -7.053 -27.343 18.787 1.00 88.50 312 GLU A O 1
ATOM 2406 N N . LEU A 1 313 ? -5.047 -27.373 17.762 1.00 86.31 313 LEU A N 1
ATOM 2407 C CA . LEU A 1 313 ? -4.257 -27.510 18.990 1.00 86.31 313 LEU A CA 1
ATOM 2408 C C . LEU A 1 313 ? -4.418 -26.292 19.907 1.00 86.31 313 LEU A C 1
ATOM 2410 O O . LEU A 1 313 ? -4.633 -26.461 21.110 1.00 86.31 313 LEU A O 1
ATOM 2414 N N . LYS A 1 314 ? -4.396 -25.074 19.347 1.00 87.56 314 LYS A N 1
ATOM 2415 C CA . LYS A 1 314 ? -4.668 -23.839 20.094 1.00 87.56 314 LYS A CA 1
ATOM 2416 C C . LYS A 1 314 ? -6.046 -23.903 20.758 1.00 87.56 314 LYS A C 1
ATOM 2418 O O . LYS A 1 314 ? -6.141 -23.731 21.973 1.00 87.56 314 LYS A O 1
ATOM 2423 N N . LYS A 1 315 ? -7.105 -24.247 20.009 1.00 88.44 315 LYS A N 1
ATOM 2424 C CA . LYS A 1 315 ? -8.477 -24.363 20.547 1.00 88.44 315 LYS A CA 1
ATOM 2425 C C . LYS A 1 315 ? -8.577 -25.420 21.656 1.00 88.44 315 LYS A C 1
ATOM 2427 O O . LYS A 1 315 ? -9.281 -25.214 22.647 1.00 88.44 315 LYS A O 1
ATOM 2432 N N . ALA A 1 316 ? -7.865 -26.542 21.537 1.00 88.62 316 ALA A N 1
ATOM 2433 C CA . ALA A 1 316 ? -7.802 -27.556 22.593 1.00 88.62 316 ALA A CA 1
ATOM 2434 C C . ALA A 1 316 ? -7.106 -27.036 23.867 1.00 88.62 316 ALA A C 1
ATOM 2436 O O . ALA A 1 316 ? -7.603 -27.257 24.977 1.00 88.62 316 ALA A O 1
ATOM 2437 N N . ASN A 1 317 ? -6.000 -26.304 23.717 1.00 86.88 317 ASN A N 1
ATOM 2438 C CA . ASN A 1 317 ? -5.278 -25.684 24.829 1.00 86.88 317 ASN A CA 1
ATOM 2439 C C . ASN A 1 317 ? -6.111 -24.598 25.523 1.00 86.88 317 ASN A C 1
ATOM 2441 O O . ASN A 1 317 ? -6.210 -24.609 26.752 1.00 86.88 317 ASN A O 1
ATOM 2445 N N . ALA A 1 318 ? -6.792 -23.734 24.766 1.00 88.88 318 ALA A N 1
ATOM 2446 C CA . ALA A 1 318 ? -7.677 -22.707 25.315 1.00 88.88 318 ALA A CA 1
ATOM 2447 C C . ALA A 1 318 ? -8.794 -23.301 26.181 1.00 88.88 318 ALA A C 1
ATOM 2449 O O . ALA A 1 318 ? -8.998 -22.866 27.314 1.00 88.88 318 ALA A O 1
ATOM 2450 N N . LYS A 1 319 ? -9.440 -24.385 25.727 1.00 89.62 319 LYS A N 1
ATOM 2451 C CA . LYS A 1 319 ? -10.436 -25.114 26.535 1.00 89.62 319 LYS A CA 1
ATOM 2452 C C . LYS A 1 319 ? -9.873 -25.591 27.877 1.00 89.62 319 LYS A C 1
ATOM 2454 O O . LYS A 1 319 ? -10.596 -25.614 28.873 1.00 89.62 319 LYS A O 1
ATOM 2459 N N . ASN A 1 320 ? -8.604 -25.996 27.927 1.00 87.12 320 ASN A N 1
ATOM 2460 C CA . ASN A 1 320 ? -7.957 -26.415 29.171 1.00 87.12 320 ASN A CA 1
ATOM 2461 C C . ASN A 1 320 ? -7.629 -25.227 30.086 1.00 87.12 320 ASN A C 1
ATOM 2463 O O . ASN A 1 320 ? -7.837 -25.336 31.296 1.00 87.12 320 ASN A O 1
ATOM 2467 N N . LEU A 1 321 ? -7.164 -24.105 29.529 1.00 86.81 321 LEU A N 1
ATOM 2468 C CA . LEU A 1 321 ? -6.909 -22.867 30.274 1.00 86.81 321 LEU A CA 1
ATOM 2469 C C . LEU A 1 321 ? -8.197 -22.312 30.894 1.00 86.81 321 LEU A C 1
ATOM 2471 O O . LEU A 1 321 ? -8.241 -22.104 32.103 1.00 86.81 321 LEU A O 1
ATOM 2475 N N . ILE A 1 322 ? -9.285 -22.223 30.124 1.00 88.69 322 ILE A N 1
ATOM 2476 C CA . ILE A 1 322 ? -10.599 -21.765 30.613 1.00 88.69 322 ILE A CA 1
ATOM 2477 C C . ILE A 1 322 ? -11.103 -22.657 31.758 1.00 88.69 322 ILE A C 1
ATOM 2479 O O . ILE A 1 322 ? -11.563 -22.165 32.789 1.00 88.69 322 ILE A O 1
ATOM 2483 N N . LYS A 1 323 ? -10.958 -23.987 31.645 1.00 87.38 323 LYS A N 1
ATOM 2484 C CA . LYS A 1 323 ? -11.301 -24.917 32.739 1.00 87.38 323 LYS A CA 1
ATOM 2485 C C . LYS A 1 323 ? -10.480 -24.659 34.006 1.00 87.38 323 LYS A C 1
ATOM 2487 O O . LYS A 1 323 ? -11.034 -24.748 35.102 1.00 87.38 323 LYS A O 1
ATOM 2492 N N . LYS A 1 324 ? -9.175 -24.390 33.880 1.00 84.62 324 LYS A N 1
ATOM 2493 C CA . LYS A 1 324 ? -8.302 -24.063 35.022 1.00 84.62 324 LYS A CA 1
ATOM 2494 C C . LYS A 1 324 ? -8.696 -22.722 35.644 1.00 84.62 324 LYS A C 1
ATOM 2496 O O . LYS A 1 324 ? -8.866 -22.667 36.859 1.00 84.62 324 LYS A O 1
ATOM 2501 N N 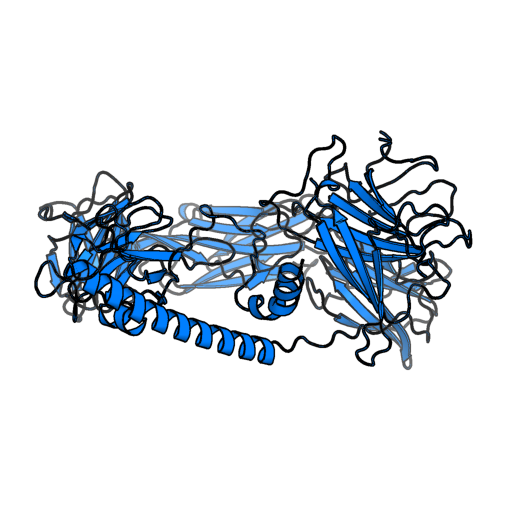. TYR A 1 325 ? -8.924 -21.699 34.821 1.00 85.75 325 TYR A N 1
ATOM 2502 C CA . TYR A 1 325 ? -9.385 -20.377 35.244 1.00 85.75 325 TYR A CA 1
ATOM 2503 C C . TYR A 1 325 ? -10.694 -20.448 36.035 1.00 85.75 325 TYR A C 1
ATOM 2505 O O . TYR A 1 325 ? -10.765 -19.978 37.169 1.00 85.75 325 TYR A O 1
ATOM 2513 N N . ASN A 1 326 ? -11.708 -21.135 35.503 1.00 84.62 326 ASN A N 1
ATOM 2514 C CA . ASN A 1 326 ? -13.007 -21.267 36.166 1.00 84.62 326 ASN A CA 1
ATOM 2515 C C . ASN A 1 326 ? -12.917 -22.019 37.505 1.00 84.62 326 ASN A C 1
ATOM 2517 O O . ASN A 1 326 ? -13.593 -21.645 38.463 1.00 84.62 326 ASN A O 1
ATOM 2521 N N . LYS A 1 327 ? -12.053 -23.039 37.615 1.00 83.12 327 LYS A N 1
ATOM 2522 C CA . LYS A 1 327 ? -11.785 -23.708 38.901 1.00 83.12 327 LYS A CA 1
ATOM 2523 C C . LYS A 1 327 ? -11.084 -22.784 39.898 1.00 83.12 327 LYS A C 1
ATOM 2525 O O . LYS A 1 327 ? -11.444 -22.792 41.074 1.00 83.12 327 LYS A O 1
ATOM 2530 N N . ALA A 1 328 ? -10.120 -21.983 39.443 1.00 79.56 328 ALA A N 1
ATOM 2531 C CA . ALA A 1 328 ? -9.423 -21.018 40.291 1.00 79.56 328 ALA A CA 1
ATOM 2532 C C . ALA A 1 328 ? -10.382 -19.945 40.832 1.00 79.56 328 ALA A C 1
ATOM 2534 O O . ALA A 1 328 ? -10.411 -19.704 42.037 1.00 79.56 328 ALA A O 1
ATOM 2535 N N . LYS A 1 329 ? -11.261 -19.399 39.977 1.00 76.81 329 LYS A N 1
ATOM 2536 C CA . LYS A 1 329 ? -12.316 -18.436 40.356 1.00 76.81 329 LYS A CA 1
ATOM 2537 C C . LYS A 1 329 ? -13.275 -18.980 41.425 1.00 76.81 329 LYS A C 1
ATOM 2539 O O . LYS A 1 329 ? -13.800 -18.217 42.226 1.00 76.81 329 LYS A O 1
ATOM 2544 N N . GLN A 1 330 ? -13.486 -20.296 41.466 1.00 77.38 330 GLN A N 1
ATOM 2545 C CA . GLN A 1 330 ? -14.316 -20.974 42.470 1.00 77.38 330 GLN A CA 1
ATOM 2546 C C . GLN A 1 330 ? -13.560 -21.326 43.768 1.00 77.38 330 GLN A C 1
ATOM 2548 O O . GLN A 1 330 ? -14.124 -21.991 44.635 1.00 77.38 330 GLN A O 1
ATOM 2553 N N . GLY A 1 331 ? -12.289 -20.929 43.915 1.00 67.12 331 GLY A N 1
ATOM 2554 C CA . GLY A 1 331 ? -11.451 -21.287 45.067 1.00 67.12 331 GLY A CA 1
ATOM 2555 C C . GLY A 1 331 ? -11.030 -22.763 45.096 1.00 67.12 331 GLY A C 1
ATOM 2556 O O . GLY A 1 331 ? -10.562 -23.251 46.120 1.00 67.12 331 GLY A O 1
ATOM 2557 N N . LEU A 1 332 ? -11.197 -23.484 43.982 1.00 57.34 332 LEU A N 1
ATOM 2558 C CA . LEU A 1 332 ? -10.899 -24.916 43.838 1.00 57.34 332 LEU A CA 1
ATOM 2559 C C . LEU A 1 332 ? -9.514 -25.171 43.215 1.00 57.34 332 LEU A C 1
ATOM 2561 O O . LEU A 1 332 ? -9.167 -26.321 42.934 1.00 57.34 332 LEU A O 1
ATOM 2565 N N . PHE A 1 333 ? -8.743 -24.111 42.951 1.00 52.25 333 PHE A N 1
ATOM 2566 C CA . PHE A 1 333 ? -7.415 -24.185 42.347 1.00 52.25 333 PHE A CA 1
ATOM 2567 C C . PHE A 1 333 ? -6.570 -22.956 42.726 1.00 52.25 333 PHE A C 1
ATOM 2569 O O . PHE A 1 333 ? -6.915 -21.836 42.365 1.00 52.25 333 PHE A O 1
ATOM 2576 N N . THR A 1 334 ? -5.449 -23.160 43.415 1.00 56.19 334 THR A N 1
ATOM 2577 C CA . THR A 1 334 ? -4.378 -22.165 43.575 1.00 56.19 334 THR A CA 1
ATOM 2578 C C . THR A 1 334 ? -3.077 -22.821 43.143 1.00 56.19 334 THR A C 1
ATOM 2580 O O . THR A 1 334 ? -2.625 -23.783 43.763 1.00 56.19 334 THR A O 1
ATOM 2583 N N . THR A 1 335 ? -2.485 -22.335 42.052 1.00 55.03 335 THR A N 1
ATOM 2584 C CA . THR A 1 335 ? -1.122 -22.725 41.677 1.00 55.03 335 THR A CA 1
ATOM 2585 C C . THR A 1 335 ? -0.169 -21.847 42.471 1.00 55.03 335 THR A C 1
ATOM 2587 O O . THR A 1 335 ? -0.251 -20.623 42.392 1.00 55.03 335 THR A O 1
ATOM 2590 N N . ILE A 1 336 ? 0.697 -22.468 43.262 1.00 56.16 336 ILE A N 1
ATOM 2591 C CA . ILE A 1 336 ? 1.799 -21.788 43.940 1.00 56.16 336 ILE A CA 1
ATOM 2592 C C . ILE A 1 336 ? 3.014 -21.954 43.024 1.00 56.16 336 ILE A C 1
ATOM 2594 O O . ILE A 1 336 ? 3.377 -23.090 42.708 1.00 56.16 336 ILE A O 1
ATOM 2598 N N . SER A 1 337 ? 3.594 -20.861 42.530 1.00 54.62 337 SER A N 1
ATOM 2599 C CA . SER A 1 337 ? 4.845 -20.911 41.760 1.00 54.62 337 SER A CA 1
ATOM 2600 C C . SER A 1 337 ? 6.034 -21.251 42.663 1.00 54.62 337 SER A C 1
ATOM 2602 O O . SER A 1 337 ? 5.934 -21.251 43.889 1.00 54.62 337 SER A O 1
ATOM 2604 N N . ALA A 1 338 ? 7.184 -21.565 42.060 1.00 50.16 338 ALA A N 1
ATOM 2605 C CA . ALA A 1 338 ? 8.401 -21.946 42.787 1.00 50.16 338 ALA A CA 1
ATOM 2606 C C . ALA A 1 338 ? 8.906 -20.870 43.779 1.00 50.16 338 ALA A C 1
ATOM 2608 O O . ALA A 1 338 ? 9.682 -21.180 44.678 1.00 50.16 338 ALA A O 1
ATOM 2609 N N . ASP A 1 339 ? 8.440 -19.628 43.638 1.00 52.66 339 ASP A N 1
ATOM 2610 C CA . ASP A 1 339 ? 8.722 -18.470 44.493 1.00 52.66 339 ASP A CA 1
ATOM 2611 C C . ASP A 1 339 ? 7.641 -18.208 45.568 1.00 52.66 339 ASP A C 1
ATOM 2613 O O . ASP A 1 339 ? 7.648 -17.161 46.215 1.00 52.66 339 ASP A O 1
ATOM 2617 N N . ASN A 1 340 ? 6.722 -19.155 45.790 1.00 50.97 340 ASN A N 1
ATOM 2618 C CA . ASN A 1 340 ? 5.604 -19.049 46.734 1.00 50.97 340 ASN A CA 1
ATOM 2619 C C . ASN A 1 340 ? 4.580 -17.935 46.434 1.00 50.97 340 ASN A C 1
ATOM 2621 O O . ASN A 1 340 ? 3.790 -17.581 47.314 1.00 50.97 340 ASN A O 1
ATOM 2625 N N . THR A 1 341 ? 4.521 -17.416 45.205 1.00 51.09 341 THR A N 1
ATOM 2626 C CA . THR A 1 341 ? 3.435 -16.514 44.798 1.00 51.09 341 THR A CA 1
ATOM 2627 C C . THR A 1 341 ? 2.224 -17.298 44.280 1.00 51.09 341 THR A C 1
ATOM 2629 O O . THR A 1 341 ? 2.339 -18.349 43.646 1.00 51.09 341 THR A O 1
ATOM 2632 N N . ALA A 1 342 ? 1.018 -16.836 44.622 1.00 53.62 342 ALA A N 1
ATOM 2633 C CA . ALA A 1 342 ? -0.211 -17.409 44.084 1.00 53.62 342 ALA A CA 1
ATOM 2634 C C . ALA A 1 342 ? -0.390 -16.904 42.649 1.00 53.62 342 ALA A C 1
ATOM 2636 O O . ALA A 1 342 ? -0.630 -15.715 42.444 1.00 53.62 342 ALA A O 1
ATOM 2637 N N . GLN A 1 343 ? -0.287 -17.793 41.662 1.00 58.81 343 GLN A N 1
ATOM 2638 C CA . GLN A 1 343 ? -0.532 -17.432 40.271 1.00 58.81 343 GLN A CA 1
ATOM 2639 C C . GLN A 1 343 ? -2.009 -17.586 39.922 1.00 58.81 343 GLN A C 1
ATOM 2641 O O . GLN A 1 343 ? -2.603 -18.660 40.082 1.00 58.81 343 GLN A O 1
ATOM 2646 N N . VAL A 1 344 ? -2.596 -16.502 39.412 1.00 61.28 344 VAL A N 1
ATOM 2647 C CA . VAL A 1 344 ? -3.899 -16.544 38.745 1.00 61.28 344 VAL A CA 1
ATOM 2648 C C . VAL A 1 344 ? -3.734 -17.398 37.492 1.00 61.28 344 VAL A C 1
ATOM 2650 O O . VAL A 1 344 ? -2.790 -17.213 36.729 1.00 61.28 344 VAL A O 1
ATOM 2653 N N . ALA A 1 345 ? -4.620 -18.375 37.300 1.00 68.88 345 ALA A N 1
ATOM 2654 C CA . ALA A 1 345 ? -4.606 -19.174 36.081 1.00 68.88 345 ALA A CA 1
ATOM 2655 C C . ALA A 1 345 ? -4.769 -18.247 34.862 1.00 68.88 345 ALA A C 1
ATOM 2657 O O . ALA A 1 345 ? -5.681 -17.428 34.844 1.00 68.88 345 ALA A O 1
ATOM 2658 N N . GLU A 1 346 ? -3.898 -18.371 33.863 1.00 80.19 346 GLU A N 1
ATOM 2659 C CA . GLU A 1 346 ? -3.973 -17.568 32.638 1.00 80.19 346 GLU A CA 1
ATOM 2660 C C . GLU A 1 346 ? -5.266 -17.881 31.864 1.00 80.19 346 GLU A C 1
ATOM 2662 O O . GLU A 1 346 ? -5.657 -19.047 31.722 1.00 80.19 346 GLU A O 1
ATOM 2667 N N . PHE A 1 347 ? -5.934 -16.837 31.368 1.00 87.81 347 PHE A N 1
ATOM 2668 C CA . PHE A 1 347 ? -7.079 -16.959 30.468 1.00 87.81 347 PHE A CA 1
ATOM 2669 C C . PHE A 1 347 ? -6.617 -16.778 29.010 1.00 87.81 347 PHE A C 1
ATOM 2671 O O . PHE A 1 347 ? -5.761 -15.926 28.764 1.00 87.81 347 PHE A O 1
ATOM 2678 N N . PRO A 1 348 ? -7.149 -17.539 28.031 1.00 90.94 348 PRO A N 1
ATOM 2679 C CA . PRO A 1 348 ? -6.762 -17.374 26.631 1.00 90.94 348 PRO A CA 1
ATOM 2680 C C . PRO A 1 348 ? -7.069 -15.975 26.096 1.00 90.94 348 PRO A C 1
ATOM 2682 O O . PRO A 1 348 ? -8.135 -15.424 26.363 1.00 90.94 348 PRO A O 1
ATOM 2685 N N . LYS A 1 349 ? -6.162 -15.427 25.291 1.00 93.25 349 LYS A N 1
ATOM 2686 C CA . LYS A 1 349 ? -6.323 -14.107 24.673 1.00 93.25 349 LYS A CA 1
ATOM 2687 C C . LYS A 1 349 ? -6.835 -14.237 23.238 1.00 93.25 349 LYS A C 1
ATOM 2689 O O . LYS A 1 349 ? -6.556 -15.233 22.565 1.00 93.25 349 LYS A O 1
ATOM 2694 N N . ALA A 1 350 ? -7.543 -13.221 22.757 1.00 94.88 350 ALA A N 1
ATOM 2695 C CA . ALA A 1 350 ? -7.896 -13.082 21.344 1.00 94.88 350 ALA A CA 1
ATOM 2696 C C . ALA A 1 350 ? -6.987 -12.061 20.675 1.00 94.88 350 ALA A C 1
ATOM 2698 O O . ALA A 1 350 ? -6.700 -11.025 21.267 1.00 94.88 350 ALA A O 1
ATOM 2699 N N . GLN A 1 351 ? -6.623 -12.301 19.423 1.00 96.19 351 GLN A N 1
ATOM 2700 C CA . GLN A 1 351 ? -6.226 -11.251 18.504 1.00 96.19 351 GLN A CA 1
ATOM 2701 C C . GLN A 1 351 ? -7.434 -10.868 17.648 1.00 96.19 351 GLN A C 1
ATOM 2703 O O . GLN A 1 351 ? -8.015 -11.723 16.982 1.00 96.19 351 GLN A O 1
ATOM 2708 N N . LEU A 1 352 ? -7.806 -9.593 17.659 1.00 98.25 352 LEU A N 1
ATOM 2709 C CA . LEU A 1 352 ? -8.790 -9.006 16.759 1.00 98.25 352 LEU A CA 1
ATOM 2710 C C . LEU A 1 352 ? -8.024 -8.298 15.641 1.00 98.25 352 LEU A C 1
ATOM 2712 O O . LEU A 1 352 ? -7.371 -7.279 15.875 1.00 98.25 352 LEU A O 1
ATOM 2716 N N . LYS A 1 353 ? -8.050 -8.874 14.442 1.00 97.81 353 LYS A N 1
ATOM 2717 C CA . LYS A 1 353 ? -7.386 -8.317 13.264 1.00 97.81 353 LYS A CA 1
ATOM 2718 C C . LYS A 1 353 ? -8.325 -7.369 12.528 1.00 97.81 353 LYS A C 1
ATOM 2720 O O . LYS A 1 353 ? -9.465 -7.727 12.231 1.00 97.81 353 LYS A O 1
ATOM 2725 N N . VAL A 1 354 ? -7.811 -6.181 12.248 1.00 97.69 354 VAL A N 1
ATOM 2726 C CA . VAL A 1 354 ? -8.511 -5.019 11.696 1.00 97.69 354 VAL A CA 1
ATOM 2727 C C . VAL A 1 354 ? -7.745 -4.559 10.461 1.00 97.69 354 VAL A C 1
ATOM 2729 O O . VAL A 1 354 ? -6.570 -4.231 10.585 1.00 97.69 354 VAL A O 1
ATOM 2732 N N . SER A 1 355 ? -8.375 -4.558 9.287 1.00 96.25 355 SER A N 1
ATOM 2733 C CA . SER A 1 355 ? -7.748 -4.174 8.004 1.00 96.25 355 SER A CA 1
ATOM 2734 C C . SER A 1 355 ? -8.281 -2.865 7.422 1.00 96.25 355 SER A C 1
ATOM 2736 O O . SER A 1 355 ? -7.726 -2.349 6.460 1.00 96.25 355 SER A O 1
ATOM 2738 N N . GLU A 1 356 ? -9.345 -2.327 8.011 1.00 95.31 356 GLU A N 1
ATOM 2739 C CA . GLU A 1 356 ? -9.973 -1.061 7.629 1.00 95.31 356 GLU A CA 1
ATOM 2740 C C . GLU A 1 356 ? -10.106 -0.172 8.865 1.00 95.31 356 GLU A C 1
ATOM 2742 O O . GLU A 1 356 ? -10.343 -0.678 9.962 1.00 95.31 356 GLU A O 1
ATOM 2747 N N . THR A 1 357 ? -9.961 1.141 8.715 1.00 96.19 357 THR A N 1
ATOM 2748 C CA . THR A 1 357 ? -10.159 2.079 9.826 1.00 96.19 357 THR A CA 1
ATOM 2749 C C . THR A 1 357 ? -11.647 2.380 10.000 1.00 96.19 357 THR A C 1
ATOM 2751 O O . THR A 1 357 ? -12.303 2.823 9.063 1.00 96.19 357 THR A O 1
ATOM 2754 N N . GLY A 1 358 ? -12.188 2.173 11.200 1.00 96.50 358 GLY A N 1
ATOM 2755 C CA . GLY A 1 358 ? -13.606 2.388 11.480 1.00 96.50 358 GLY A CA 1
ATOM 2756 C C . GLY A 1 358 ? -14.054 1.806 12.818 1.00 96.50 358 GLY A C 1
ATOM 2757 O O . GLY A 1 358 ? -13.239 1.405 13.650 1.00 96.50 358 GLY A O 1
ATOM 2758 N N . ILE A 1 359 ? -15.367 1.772 13.046 1.00 97.69 359 ILE A N 1
ATOM 2759 C CA . ILE A 1 359 ? -15.937 1.166 14.255 1.00 97.69 359 ILE A CA 1
ATOM 2760 C C . ILE A 1 359 ? -16.187 -0.313 14.000 1.00 97.69 359 ILE A C 1
ATOM 2762 O O . ILE A 1 359 ? -16.918 -0.687 13.082 1.00 97.69 359 ILE A O 1
ATOM 2766 N N . TYR A 1 360 ? -15.586 -1.139 14.847 1.00 98.44 360 TYR A N 1
ATOM 2767 C CA . TYR A 1 360 ? -15.722 -2.582 14.817 1.00 98.44 360 TYR A CA 1
ATOM 2768 C C . TYR A 1 360 ? -16.668 -3.057 15.902 1.00 98.44 360 TYR A C 1
ATOM 2770 O O . TYR A 1 360 ? -16.640 -2.530 17.011 1.00 98.44 360 TYR A O 1
ATOM 2778 N N . ARG A 1 361 ? -17.428 -4.110 15.606 1.00 98.44 361 ARG A N 1
ATOM 2779 C CA . ARG A 1 361 ? -18.191 -4.886 16.579 1.00 98.44 361 ARG A CA 1
ATOM 2780 C C . ARG A 1 361 ? -17.732 -6.340 16.545 1.00 98.44 361 ARG A C 1
ATOM 2782 O O . ARG A 1 361 ? -17.701 -6.968 15.490 1.00 98.44 361 ARG A O 1
ATOM 2789 N N . VAL A 1 362 ? -17.412 -6.890 17.713 1.00 98.50 362 VAL A N 1
ATOM 2790 C CA . VAL A 1 362 ? -17.182 -8.327 17.904 1.00 98.50 362 VAL A CA 1
ATOM 2791 C C . VAL A 1 362 ? -18.191 -8.885 18.902 1.00 98.50 362 VAL A C 1
ATOM 2793 O O . VAL A 1 362 ? -18.357 -8.366 20.003 1.00 98.50 362 VAL A O 1
ATOM 2796 N N . THR A 1 363 ? -18.892 -9.938 18.505 1.00 97.94 363 THR A N 1
ATOM 2797 C CA . THR A 1 363 ? -19.924 -10.608 19.308 1.00 97.94 363 THR A CA 1
ATOM 2798 C C . THR A 1 363 ? -19.330 -11.715 20.175 1.00 97.94 363 THR A C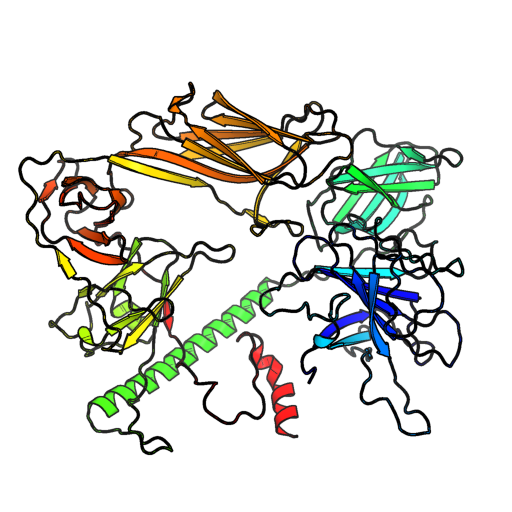 1
ATOM 2800 O O . THR A 1 363 ? -18.264 -12.267 19.877 1.00 97.94 363 THR A O 1
ATOM 2803 N N . TYR A 1 364 ? -20.041 -12.083 21.240 1.00 97.75 364 TYR A N 1
ATOM 2804 C CA . TYR A 1 364 ? -19.714 -13.255 22.047 1.00 97.75 364 TYR A CA 1
ATOM 2805 C C . TYR A 1 364 ? -19.611 -14.522 21.189 1.00 97.75 364 TYR A C 1
ATOM 2807 O O . TYR A 1 364 ? -18.677 -15.305 21.350 1.00 97.75 364 TYR A O 1
ATOM 2815 N N . GLU A 1 365 ? -20.526 -14.710 20.240 1.00 97.31 365 GLU A N 1
ATOM 2816 C CA . GLU A 1 365 ? -20.594 -15.894 19.386 1.00 97.31 365 GLU A CA 1
ATOM 2817 C C . GLU A 1 365 ? -19.359 -16.012 18.483 1.00 97.31 365 GLU A C 1
ATOM 2819 O O . GLU A 1 365 ? -18.829 -17.113 18.308 1.00 97.31 365 GLU A O 1
ATOM 2824 N N . GLN A 1 366 ? -18.849 -14.889 17.965 1.00 97.12 366 GLN A N 1
ATOM 2825 C CA . GLN A 1 366 ? -17.606 -14.853 17.184 1.00 97.12 366 GLN A CA 1
ATOM 2826 C C . GLN A 1 366 ? -16.388 -15.256 18.023 1.00 97.12 366 GLN A C 1
ATOM 2828 O O . GLN A 1 366 ? -15.563 -16.053 17.574 1.00 97.12 366 GLN A O 1
ATOM 2833 N N . LEU A 1 367 ? -16.289 -14.761 19.259 1.00 96.81 367 LEU A N 1
ATOM 2834 C CA . LEU A 1 367 ? -15.215 -15.135 20.185 1.00 96.81 367 LEU A CA 1
ATOM 2835 C C . LEU A 1 367 ? -15.311 -16.617 20.582 1.00 96.81 367 LEU A C 1
ATOM 2837 O O . LEU A 1 367 ? -14.320 -17.354 20.536 1.00 96.81 367 LEU A O 1
ATOM 2841 N N . ALA A 1 368 ? -16.517 -17.088 20.902 1.00 94.81 368 ALA A N 1
ATOM 2842 C CA . ALA A 1 368 ? -16.774 -18.466 21.301 1.00 94.81 368 ALA A CA 1
ATOM 2843 C C . ALA A 1 368 ? -16.469 -19.471 20.173 1.00 94.81 368 ALA A C 1
ATOM 2845 O O . ALA A 1 368 ? -15.921 -20.544 20.447 1.00 94.81 368 ALA A O 1
ATOM 2846 N N . ALA A 1 369 ? -16.745 -19.124 18.909 1.00 93.88 369 ALA A N 1
ATOM 2847 C CA . ALA A 1 369 ? -16.394 -19.938 17.739 1.00 93.88 369 ALA A CA 1
ATOM 2848 C C . ALA A 1 369 ? -14.872 -20.161 17.599 1.00 93.88 369 ALA A C 1
ATOM 2850 O O . ALA A 1 369 ? -14.419 -21.233 17.170 1.00 93.88 369 ALA A O 1
ATOM 2851 N N . GLU A 1 370 ? -14.071 -19.194 18.050 1.00 93.06 370 GLU A N 1
ATOM 2852 C CA . GLU A 1 370 ? -12.610 -19.295 18.121 1.00 93.06 370 GLU A CA 1
ATOM 2853 C C . GLU A 1 370 ? -12.083 -19.929 19.417 1.00 93.06 370 GLU A C 1
ATOM 2855 O O . GLU A 1 370 ? -10.880 -20.132 19.577 1.00 93.06 370 GLU A O 1
ATOM 2860 N N . GLY A 1 371 ? -12.978 -20.372 20.304 1.00 91.12 371 GLY A N 1
ATOM 2861 C CA . GLY A 1 371 ? -12.636 -21.040 21.560 1.00 91.12 371 GLY A CA 1
ATOM 2862 C C . GLY A 1 371 ? -12.382 -20.084 22.726 1.00 91.12 371 GLY A C 1
ATOM 2863 O O . GLY A 1 371 ? -11.826 -20.514 23.738 1.00 91.12 371 GLY A O 1
ATOM 2864 N N . ILE A 1 372 ? -12.793 -18.821 22.596 1.00 92.69 372 ILE A N 1
ATOM 2865 C CA . ILE A 1 372 ? -12.635 -17.754 23.588 1.00 92.69 372 ILE A CA 1
ATOM 2866 C C . ILE A 1 372 ? -13.988 -17.533 24.268 1.00 92.69 372 ILE A C 1
ATOM 2868 O O . ILE A 1 372 ? -14.776 -16.675 23.886 1.00 92.69 372 ILE A O 1
ATOM 2872 N N . ASP A 1 373 ? -14.289 -18.370 25.260 1.00 93.56 373 ASP A N 1
ATOM 2873 C CA . ASP A 1 373 ? -15.574 -18.341 25.965 1.00 93.56 373 ASP A CA 1
ATOM 2874 C C . ASP A 1 373 ? -15.539 -17.382 27.165 1.00 93.56 373 ASP A C 1
ATOM 2876 O O . ASP A 1 373 ? -15.162 -17.768 28.272 1.00 93.56 373 ASP A O 1
ATOM 2880 N N . LEU A 1 374 ? -15.940 -16.128 26.937 1.00 93.44 374 LEU A N 1
ATOM 2881 C CA . LEU A 1 374 ? -16.007 -15.068 27.955 1.00 93.44 374 LEU A CA 1
ATOM 2882 C C . LEU A 1 374 ? -17.299 -15.084 28.796 1.00 93.44 374 LEU A C 1
ATOM 2884 O O . LEU A 1 374 ? -17.598 -14.107 29.482 1.00 93.44 374 LEU A O 1
ATOM 2888 N N . ASN A 1 375 ? -18.080 -16.166 28.766 1.00 94.50 375 ASN A N 1
ATOM 2889 C CA . ASN A 1 375 ? -19.348 -16.230 29.487 1.00 94.50 375 ASN A CA 1
ATOM 2890 C C . ASN A 1 375 ? -19.142 -16.109 31.008 1.00 94.50 375 ASN A C 1
ATOM 2892 O O . ASN A 1 375 ? -18.407 -16.886 31.624 1.00 94.50 375 ASN A O 1
ATOM 2896 N N . GLY A 1 376 ? -19.820 -15.149 31.637 1.00 91.38 376 GLY A N 1
ATOM 2897 C CA . GLY A 1 376 ? -19.740 -14.926 33.082 1.00 91.38 376 GLY A CA 1
ATOM 2898 C C . GLY A 1 376 ? -18.529 -14.099 33.533 1.00 91.38 376 GLY A C 1
ATOM 2899 O O . GLY A 1 376 ? -18.249 -14.024 34.740 1.00 91.38 376 GLY A O 1
ATOM 2900 N N . ILE A 1 377 ? -17.776 -13.519 32.595 1.00 93.25 377 ILE A N 1
ATOM 2901 C CA . ILE A 1 377 ? -16.714 -12.548 32.880 1.00 93.25 377 ILE A CA 1
ATOM 2902 C C . ILE A 1 377 ? -17.350 -11.171 33.090 1.00 93.25 377 ILE A C 1
ATOM 2904 O O . ILE A 1 377 ? -18.305 -10.815 32.402 1.00 93.25 377 ILE A O 1
ATOM 2908 N N . LYS A 1 378 ? -16.864 -10.408 34.076 1.00 94.31 378 LYS A N 1
ATOM 2909 C CA . LYS A 1 378 ? -17.382 -9.056 34.306 1.00 94.31 378 LYS A CA 1
ATOM 2910 C C . LYS A 1 378 ? -16.894 -8.138 33.197 1.00 94.31 378 LYS A C 1
ATOM 2912 O O . LYS A 1 378 ? -15.719 -8.198 32.851 1.00 94.31 378 LYS A O 1
ATOM 2917 N N . SER A 1 379 ? -17.754 -7.257 32.700 1.00 94.44 379 SER A N 1
ATOM 2918 C CA . SER A 1 379 ? -17.405 -6.359 31.590 1.00 94.44 379 SER A CA 1
ATOM 2919 C C . SER A 1 379 ? -16.186 -5.483 31.921 1.00 94.44 379 SER A C 1
ATOM 2921 O O . SER A 1 379 ? -15.281 -5.384 31.109 1.00 94.44 379 SER A O 1
ATOM 2923 N N . GLN A 1 380 ? -16.085 -4.991 33.163 1.00 94.38 380 GLN A N 1
ATOM 2924 C CA . GLN A 1 380 ? -14.940 -4.221 33.692 1.00 94.38 380 GLN A CA 1
ATOM 2925 C C . GLN A 1 380 ? -13.597 -4.978 33.772 1.00 94.38 380 GLN A C 1
ATOM 2927 O O . GLN A 1 380 ? -12.569 -4.383 34.091 1.00 94.38 380 GLN A O 1
ATOM 2932 N N . ASP A 1 381 ? -13.603 -6.300 33.581 1.00 94.81 381 ASP A N 1
ATOM 2933 C CA . ASP A 1 381 ? -12.382 -7.105 33.570 1.00 94.81 381 ASP A CA 1
ATOM 2934 C C . ASP A 1 381 ? -11.908 -7.361 32.125 1.00 94.81 381 ASP A C 1
ATOM 2936 O O . ASP A 1 381 ? -10.820 -7.896 31.933 1.00 94.81 381 ASP A O 1
ATOM 2940 N N . ILE A 1 382 ? -12.711 -7.018 31.109 1.00 96.94 382 ILE A N 1
ATOM 2941 C CA . ILE A 1 382 ? -12.404 -7.248 29.694 1.00 96.94 382 ILE A CA 1
ATOM 2942 C C . ILE A 1 382 ? -11.649 -6.037 29.151 1.00 96.94 382 ILE A C 1
ATOM 2944 O O . ILE A 1 382 ? -12.192 -4.943 29.051 1.00 96.94 382 ILE A O 1
ATOM 2948 N N . ALA A 1 383 ? -10.404 -6.254 28.742 1.00 97.56 383 ALA A N 1
ATOM 2949 C CA . ALA A 1 383 ? -9.547 -5.223 28.180 1.00 97.56 383 ALA A CA 1
ATOM 2950 C C . ALA A 1 383 ? -9.222 -5.519 26.718 1.00 97.56 383 ALA A C 1
ATOM 2952 O O . ALA A 1 383 ? -8.903 -6.656 26.355 1.00 97.56 383 ALA A O 1
ATOM 2953 N N . LEU A 1 384 ? -9.232 -4.471 25.899 1.00 98.38 384 LEU A N 1
ATOM 2954 C CA . LEU A 1 384 ? -8.649 -4.477 24.566 1.00 98.38 384 LEU A CA 1
ATOM 2955 C C . LEU A 1 384 ? -7.376 -3.636 24.591 1.00 98.38 384 LEU A C 1
ATOM 2957 O O . LEU A 1 384 ? -7.352 -2.554 25.173 1.00 98.38 384 LEU A O 1
ATOM 2961 N N . THR A 1 385 ? -6.316 -4.120 23.954 1.00 97.81 385 THR A N 1
ATOM 2962 C CA . THR A 1 385 ? -5.055 -3.381 23.853 1.00 97.81 385 THR A CA 1
ATOM 2963 C C . THR A 1 385 ? -4.542 -3.340 22.423 1.00 97.81 385 THR A C 1
ATOM 2965 O O . THR A 1 385 ? -4.746 -4.274 21.648 1.00 97.81 385 THR A O 1
ATOM 2968 N N . ASN A 1 386 ? -3.837 -2.269 22.080 1.00 96.75 386 ASN A N 1
ATOM 2969 C CA . ASN A 1 386 ? -3.074 -2.139 20.845 1.00 96.75 386 ASN A CA 1
ATOM 2970 C C . ASN A 1 386 ? -1.626 -1.821 21.221 1.00 96.75 386 ASN A C 1
ATOM 2972 O O . ASN A 1 386 ? -1.373 -0.845 21.926 1.00 96.75 386 ASN A O 1
ATOM 2976 N N . LYS A 1 387 ? -0.677 -2.674 20.815 1.00 92.75 387 LYS A N 1
ATOM 2977 C CA . LYS A 1 387 ? 0.744 -2.568 21.211 1.00 92.75 387 LYS A CA 1
ATOM 2978 C C . LYS A 1 387 ? 0.937 -2.421 22.736 1.00 92.75 387 LYS A C 1
ATOM 2980 O O . LYS A 1 387 ? 1.793 -1.676 23.197 1.00 92.75 387 LYS A O 1
ATOM 2985 N N . GLY A 1 388 ? 0.109 -3.120 23.521 1.00 92.50 388 GLY A N 1
ATOM 2986 C CA . GLY A 1 388 ? 0.131 -3.099 24.991 1.00 92.50 388 GLY A CA 1
ATOM 2987 C C . GLY A 1 388 ? -0.575 -1.905 25.647 1.00 92.50 388 GLY A C 1
ATOM 2988 O O . GLY A 1 388 ? -0.768 -1.921 26.859 1.00 92.50 388 GLY A O 1
ATOM 2989 N N . MET A 1 389 ? -1.008 -0.906 24.875 1.00 95.69 389 MET A N 1
ATOM 2990 C CA . MET A 1 389 ? -1.750 0.248 25.388 1.00 95.69 389 MET A CA 1
ATOM 2991 C C . MET A 1 389 ? -3.258 -0.046 25.427 1.00 95.69 389 MET A C 1
ATOM 2993 O O . MET A 1 389 ? -3.770 -0.585 24.442 1.00 95.69 389 MET A O 1
ATOM 2997 N N . PRO A 1 390 ? -3.980 0.306 26.512 1.00 97.25 390 PRO A N 1
ATOM 2998 C CA . PRO A 1 390 ? -5.437 0.193 26.583 1.00 97.25 390 PRO A CA 1
ATOM 2999 C C . PRO A 1 390 ? -6.150 0.912 25.438 1.00 97.25 390 PRO A C 1
ATOM 3001 O O . PRO A 1 390 ? -5.813 2.046 25.101 1.00 97.25 390 PRO A O 1
ATOM 3004 N N . VAL A 1 391 ? -7.163 0.261 24.874 1.00 98.00 391 VAL A N 1
ATOM 3005 C CA . VAL A 1 391 ? -8.046 0.811 23.841 1.00 98.00 391 VAL A CA 1
ATOM 3006 C C . VAL A 1 391 ? -9.451 0.933 24.431 1.00 98.00 391 VAL A C 1
ATOM 3008 O O . VAL A 1 391 ? -9.950 -0.063 24.957 1.00 98.00 391 VAL A O 1
ATOM 3011 N N . PRO A 1 392 ? -10.102 2.111 24.350 1.00 98.06 392 PRO A N 1
ATOM 3012 C CA . PRO A 1 392 ? -11.475 2.270 24.808 1.00 98.06 392 PRO A CA 1
ATOM 3013 C C . PRO A 1 392 ? -12.432 1.306 24.099 1.00 98.06 392 PRO A C 1
ATOM 3015 O O . PRO A 1 392 ? -12.451 1.239 22.867 1.00 98.06 392 PRO A O 1
ATOM 3018 N N . VAL A 1 393 ? -13.265 0.611 24.872 1.00 98.12 393 VAL A N 1
ATOM 3019 C CA . VAL A 1 393 ? -14.309 -0.285 24.364 1.00 98.12 393 VAL A CA 1
ATOM 3020 C C . VAL A 1 393 ? -15.683 0.085 24.911 1.00 98.12 393 VAL A C 1
ATOM 3022 O O . VAL A 1 393 ? -15.831 0.492 26.060 1.00 98.12 393 VAL A O 1
ATOM 3025 N N . TYR A 1 394 ? -16.720 -0.078 24.099 1.00 97.56 394 TYR A N 1
ATOM 3026 C CA . TYR A 1 394 ? -18.093 -0.161 24.581 1.00 97.56 394 TYR A CA 1
ATOM 3027 C C . TYR A 1 394 ? -18.470 -1.636 24.693 1.00 97.56 394 TYR A C 1
ATOM 3029 O O . TYR A 1 394 ? -18.340 -2.381 23.726 1.00 97.56 394 TYR A O 1
ATOM 3037 N N . ILE A 1 395 ? -18.939 -2.065 25.864 1.00 97.19 395 ILE A N 1
ATOM 3038 C CA . ILE A 1 395 ? -19.341 -3.454 26.093 1.00 97.19 395 ILE A CA 1
ATOM 3039 C C . ILE A 1 395 ? -20.842 -3.504 26.349 1.00 97.19 395 ILE A C 1
ATOM 3041 O O . ILE A 1 395 ? -21.339 -3.011 27.363 1.00 97.19 395 ILE A O 1
ATOM 3045 N N . HIS A 1 396 ? -21.564 -4.155 25.443 1.00 96.25 396 HIS A N 1
ATOM 3046 C CA . HIS A 1 396 ? -22.940 -4.558 25.669 1.00 96.25 396 HIS A CA 1
ATOM 3047 C C . HIS A 1 396 ? -22.977 -5.906 26.389 1.00 96.25 396 HIS A C 1
ATOM 3049 O O . HIS A 1 396 ? -22.253 -6.842 26.047 1.00 96.25 396 HIS A O 1
ATOM 3055 N N . SER A 1 397 ? -23.811 -6.017 27.418 1.00 94.38 397 SER A N 1
ATOM 3056 C CA . SER A 1 397 ? -23.905 -7.210 28.259 1.00 94.38 397 SER A CA 1
ATOM 3057 C C . SER A 1 397 ? -25.334 -7.411 28.742 1.00 94.38 397 SER A C 1
ATOM 3059 O O . SER A 1 397 ? -25.972 -6.465 29.212 1.00 94.38 397 SER A O 1
ATOM 3061 N N . GLN A 1 398 ? -25.821 -8.649 28.648 1.00 88.31 398 GLN A N 1
ATOM 3062 C CA . GLN A 1 398 ? -27.137 -9.047 29.132 1.00 88.31 398 GLN A CA 1
ATOM 3063 C C . GLN A 1 398 ? -27.028 -10.388 29.889 1.00 88.31 398 GLN A C 1
ATOM 3065 O O . GLN A 1 398 ? -26.803 -11.419 29.258 1.00 88.31 398 GLN A O 1
ATOM 3070 N N . PRO A 1 399 ? -27.195 -10.424 31.231 1.00 86.75 399 PRO A N 1
ATOM 3071 C CA . PRO A 1 399 ? -27.526 -9.317 32.138 1.00 86.75 399 PRO A CA 1
ATOM 3072 C C . PRO A 1 399 ? -26.418 -8.255 32.235 1.00 86.75 399 PRO A C 1
ATOM 3074 O O . PRO A 1 399 ? -25.273 -8.503 31.870 1.00 86.75 399 PRO A O 1
ATOM 3077 N N . ALA A 1 400 ? -26.770 -7.072 32.750 1.00 86.56 400 ALA A N 1
ATOM 3078 C CA . ALA A 1 400 ? -25.822 -5.974 32.934 1.00 86.56 400 ALA A CA 1
ATOM 3079 C C . ALA A 1 400 ? -24.565 -6.418 33.712 1.00 86.56 400 ALA A C 1
ATOM 3081 O O . ALA A 1 400 ? -24.627 -7.298 34.574 1.00 86.56 400 ALA A O 1
ATOM 3082 N N . ASP A 1 401 ? -23.429 -5.801 33.385 1.00 89.06 401 ASP A N 1
ATOM 3083 C CA . ASP A 1 401 ? -22.105 -6.003 33.995 1.00 89.06 401 ASP A CA 1
ATOM 3084 C C . ASP A 1 401 ? -21.456 -7.383 33.783 1.00 89.06 401 ASP A C 1
ATOM 3086 O O . ASP A 1 401 ? -20.340 -7.612 34.260 1.00 89.06 401 ASP A O 1
ATOM 3090 N N . THR A 1 402 ? -22.119 -8.317 33.092 1.00 93.62 402 THR A N 1
ATOM 3091 C CA . THR A 1 402 ? -21.594 -9.666 32.829 1.00 93.62 402 THR A CA 1
ATOM 3092 C C . THR A 1 402 ? -21.686 -10.019 31.350 1.00 93.62 402 THR A C 1
ATOM 3094 O O . THR A 1 402 ? -22.778 -10.134 30.798 1.00 93.62 402 THR A O 1
ATOM 3097 N N . PHE A 1 403 ? -20.538 -10.255 30.720 1.00 96.12 403 PHE A N 1
ATOM 3098 C CA . PHE A 1 403 ? -20.460 -10.619 29.312 1.00 96.12 403 PHE A CA 1
ATOM 3099 C C . PHE A 1 403 ? -20.867 -12.083 29.083 1.00 96.12 403 PHE A C 1
ATOM 3101 O O . PHE A 1 403 ? -20.591 -12.964 29.905 1.00 96.12 403 PHE A O 1
ATOM 3108 N N . GLY A 1 404 ? -21.529 -12.351 27.961 1.00 94.88 404 GLY A N 1
ATOM 3109 C CA . GLY A 1 404 ? -22.094 -13.657 27.628 1.00 94.88 404 GLY A CA 1
ATOM 3110 C C . GLY A 1 404 ? -22.854 -13.625 26.298 1.00 94.88 404 GLY A C 1
ATOM 3111 O O . GLY A 1 404 ? -22.673 -12.669 25.544 1.00 94.88 404 GLY A O 1
ATOM 3112 N N . PRO A 1 405 ? -23.685 -14.648 26.014 1.00 96.12 405 PRO A N 1
ATOM 3113 C CA . PRO A 1 405 ? -24.506 -14.720 24.801 1.00 96.12 405 PRO A CA 1
ATOM 3114 C C . PRO A 1 405 ? -25.281 -13.430 24.517 1.00 96.12 405 PRO A C 1
ATOM 3116 O O . PRO A 1 405 ? -25.727 -12.772 25.457 1.00 96.12 405 PRO A O 1
ATOM 3119 N N . ASP A 1 406 ? -25.410 -13.072 23.237 1.00 94.12 406 ASP A N 1
ATOM 3120 C CA . ASP A 1 406 ? -25.964 -11.796 22.740 1.00 94.12 406 ASP A CA 1
ATOM 3121 C C . ASP A 1 406 ? -25.151 -10.534 23.124 1.00 94.12 406 ASP A C 1
ATOM 3123 O O . ASP A 1 406 ? -25.474 -9.417 22.710 1.00 94.12 406 ASP A O 1
ATOM 3127 N N . GLY A 1 407 ? -24.073 -10.684 23.902 1.00 97.06 407 GLY A N 1
ATOM 3128 C CA . GLY A 1 407 ? -23.131 -9.618 24.228 1.00 97.06 407 GLY A CA 1
ATOM 3129 C C . GLY A 1 407 ? -22.221 -9.270 23.052 1.00 97.06 407 GLY A C 1
ATOM 3130 O O . GLY A 1 407 ? -21.856 -10.120 22.237 1.00 97.06 407 GLY A O 1
ATOM 3131 N N . TYR A 1 408 ? -21.804 -8.009 22.980 1.00 98.00 408 TYR A N 1
ATOM 3132 C CA . TYR A 1 408 ? -20.862 -7.542 21.967 1.00 98.00 408 TYR A CA 1
ATOM 3133 C C . TYR A 1 408 ? -19.949 -6.441 22.502 1.00 98.00 408 TYR A C 1
ATOM 3135 O O . TYR A 1 408 ? -20.267 -5.760 23.478 1.00 98.00 408 TYR A O 1
ATOM 3143 N N . ILE A 1 409 ? -18.799 -6.287 21.855 1.00 98.44 409 ILE A N 1
ATOM 3144 C CA . ILE A 1 409 ? -17.779 -5.288 22.163 1.00 98.44 409 ILE A CA 1
ATOM 3145 C C . ILE A 1 409 ? -17.600 -4.415 20.927 1.00 98.44 409 ILE A C 1
ATOM 3147 O O . ILE A 1 409 ? -17.380 -4.939 19.834 1.00 98.44 409 ILE A O 1
ATOM 3151 N N . GLU A 1 410 ? -17.679 -3.102 21.103 1.00 98.50 410 GLU A N 1
ATOM 3152 C CA . GLU A 1 410 ? -17.423 -2.107 20.066 1.00 98.50 410 GLU A CA 1
ATOM 3153 C C . GLU A 1 410 ? -16.171 -1.301 20.373 1.00 98.50 410 GLU A C 1
ATOM 3155 O O . GLU A 1 410 ? -15.922 -0.938 21.523 1.00 98.50 410 GLU A O 1
ATOM 3160 N N . PHE A 1 411 ? -15.387 -1.004 19.343 1.00 98.38 411 PHE A N 1
ATOM 3161 C CA . PHE A 1 411 ? -14.170 -0.211 19.471 1.00 98.38 411 PHE A CA 1
ATOM 3162 C C . PHE A 1 411 ? -13.816 0.477 18.156 1.00 98.38 411 PHE A C 1
ATOM 3164 O O . PHE A 1 411 ? -14.216 0.037 17.078 1.00 98.38 411 PHE A O 1
ATOM 3171 N N . TYR A 1 412 ? -13.032 1.549 18.246 1.00 98.12 412 TYR A N 1
ATOM 3172 C CA . TYR A 1 412 ? -12.429 2.172 17.076 1.00 98.12 412 TYR A CA 1
ATOM 3173 C C . TYR A 1 412 ? -11.162 1.405 16.681 1.00 98.12 412 TYR A C 1
ATOM 3175 O O . TYR A 1 412 ? -10.156 1.414 17.396 1.00 98.12 412 TYR A O 1
ATOM 3183 N N . GLY A 1 413 ? -11.242 0.693 15.561 1.00 97.62 413 GLY A N 1
ATOM 3184 C CA . GLY A 1 413 ? -10.131 -0.026 14.957 1.00 97.62 413 GLY A CA 1
ATOM 3185 C C . GLY A 1 413 ? -9.451 0.840 13.903 1.00 97.62 413 GLY A C 1
ATOM 3186 O O . GLY A 1 413 ? -10.118 1.482 13.098 1.00 97.62 413 GLY A O 1
ATOM 3187 N N . GLN A 1 414 ? -8.124 0.843 13.897 1.00 97.00 414 GLN A N 1
ATOM 3188 C CA . GLN A 1 414 ? -7.305 1.538 12.912 1.00 97.00 414 GLN A CA 1
ATOM 3189 C C . GLN A 1 414 ? -6.519 0.507 12.118 1.00 97.00 414 GLN A C 1
ATOM 3191 O O . GLN A 1 414 ? -5.799 -0.306 12.713 1.00 97.00 414 GLN A O 1
ATOM 3196 N N . ALA A 1 415 ? -6.652 0.563 10.795 1.00 96.19 415 ALA A N 1
ATOM 3197 C CA . ALA A 1 415 ? -5.762 -0.144 9.891 1.00 96.19 415 ALA A CA 1
ATOM 3198 C C . ALA A 1 415 ? -4.326 0.366 10.075 1.00 96.19 415 ALA A C 1
ATOM 3200 O O . ALA A 1 415 ? -4.101 1.516 10.467 1.00 96.19 415 ALA A O 1
ATOM 3201 N N . LEU A 1 416 ? -3.353 -0.503 9.818 1.00 93.81 416 LEU A N 1
ATOM 3202 C CA . LEU A 1 416 ? -1.971 -0.065 9.683 1.00 93.81 416 LEU A CA 1
ATOM 3203 C C . LEU A 1 416 ? -1.783 0.626 8.333 1.00 93.81 416 LEU A C 1
ATOM 3205 O O . LEU A 1 416 ? -2.426 0.270 7.352 1.00 93.81 416 LEU A O 1
ATOM 3209 N N . ASP A 1 417 ? -0.867 1.581 8.305 1.00 87.94 417 ASP A N 1
ATOM 3210 C CA . ASP A 1 417 ? -0.357 2.183 7.080 1.00 87.94 417 ASP A CA 1
ATOM 3211 C C . ASP A 1 417 ? 1.133 1.834 6.998 1.00 87.94 417 ASP A C 1
ATOM 3213 O O . ASP A 1 417 ? 1.975 2.469 7.635 1.00 87.94 417 ASP A O 1
ATOM 3217 N N . THR A 1 418 ? 1.433 0.687 6.381 1.00 86.19 418 THR A N 1
ATOM 3218 C CA . THR A 1 418 ? 2.796 0.151 6.236 1.00 86.19 418 THR A CA 1
ATOM 3219 C C . THR A 1 418 ? 2.949 -0.541 4.888 1.00 86.19 418 THR A C 1
ATOM 3221 O O . THR A 1 418 ? 1.977 -1.077 4.360 1.00 86.19 418 THR A O 1
ATOM 3224 N N . LEU A 1 419 ? 4.188 -0.650 4.404 1.00 80.56 419 LEU A N 1
ATOM 3225 C CA . LEU A 1 419 ? 4.537 -1.284 3.122 1.00 80.56 419 LEU A CA 1
ATOM 3226 C C . LEU A 1 419 ? 4.079 -2.744 2.977 1.00 80.56 419 LEU A C 1
ATOM 3228 O O . LEU A 1 419 ? 3.991 -3.262 1.869 1.00 80.56 419 LEU A O 1
ATOM 3232 N N . TYR A 1 420 ? 3.867 -3.445 4.093 1.00 79.25 420 TYR A N 1
ATOM 3233 C CA . TYR A 1 420 ? 3.705 -4.902 4.095 1.00 79.25 420 TYR A CA 1
ATOM 3234 C C . TYR A 1 420 ? 2.313 -5.362 4.511 1.00 79.25 420 TYR A C 1
ATOM 3236 O O . TYR A 1 420 ? 1.941 -6.511 4.269 1.00 79.25 420 TYR A O 1
ATOM 3244 N N . THR A 1 421 ? 1.556 -4.514 5.205 1.00 85.88 421 THR A N 1
ATOM 3245 C CA . THR A 1 421 ? 0.238 -4.883 5.714 1.00 85.88 421 THR A CA 1
ATOM 3246 C C . THR A 1 421 ? -0.573 -3.659 6.116 1.00 85.88 421 THR A C 1
ATOM 3248 O O . THR A 1 421 ? -0.068 -2.735 6.754 1.00 85.88 421 THR A O 1
ATOM 3251 N N . ASN A 1 422 ? -1.870 -3.719 5.833 1.00 92.06 422 ASN A N 1
ATOM 3252 C CA . ASN A 1 422 ? -2.870 -2.836 6.426 1.00 92.06 422 ASN A CA 1
ATOM 3253 C C . ASN A 1 422 ? -3.529 -3.441 7.679 1.00 92.06 422 ASN A C 1
ATOM 3255 O O . ASN A 1 422 ? -4.336 -2.803 8.351 1.00 92.06 422 ASN A O 1
ATOM 3259 N N . THR A 1 423 ? -3.202 -4.691 8.017 1.00 95.69 423 THR A N 1
ATOM 3260 C CA . THR A 1 423 ? -3.839 -5.414 9.116 1.00 95.69 423 THR A CA 1
ATOM 3261 C C . THR A 1 423 ? -3.166 -5.094 10.443 1.00 95.69 423 THR A C 1
ATOM 3263 O O . THR A 1 423 ? -2.042 -5.524 10.705 1.00 95.69 423 THR A O 1
ATOM 3266 N N . ASN A 1 424 ? -3.893 -4.410 11.318 1.00 97.19 424 ASN A N 1
ATOM 3267 C CA . ASN A 1 424 ? -3.535 -4.201 12.712 1.00 97.19 424 ASN A CA 1
ATOM 3268 C C . ASN A 1 424 ? -4.092 -5.324 13.599 1.00 97.19 424 ASN A C 1
ATOM 3270 O O . ASN A 1 424 ? -5.170 -5.857 13.338 1.00 97.19 424 ASN A O 1
ATOM 3274 N N . GLY A 1 425 ? -3.375 -5.685 14.662 1.00 96.56 425 GLY A N 1
ATOM 3275 C CA . GLY A 1 425 ? -3.760 -6.754 15.581 1.00 96.56 425 GLY A CA 1
ATOM 3276 C C . GLY A 1 425 ? -3.967 -6.244 17.002 1.00 96.56 425 GLY A C 1
ATOM 3277 O O . GLY A 1 425 ? -2.997 -5.979 17.706 1.00 96.56 425 GLY A O 1
ATOM 3278 N N . TYR A 1 426 ? -5.219 -6.186 17.444 1.00 98.00 426 TYR A N 1
ATOM 3279 C CA . TYR A 1 426 ? -5.594 -5.811 18.807 1.00 98.00 426 TYR A CA 1
ATOM 3280 C C . TYR A 1 426 ? -5.672 -7.052 19.696 1.00 98.00 426 TYR A C 1
ATOM 3282 O O . TYR A 1 426 ? -6.106 -8.103 19.236 1.00 98.00 426 TYR A O 1
ATOM 3290 N N . ILE A 1 427 ? -5.286 -6.957 20.967 1.00 97.38 427 ILE A N 1
ATOM 3291 C CA . ILE A 1 427 ? -5.319 -8.087 21.906 1.00 97.38 427 ILE A CA 1
ATOM 3292 C C . ILE A 1 427 ? -6.467 -7.903 22.895 1.00 97.38 427 ILE A C 1
ATOM 3294 O O . ILE A 1 427 ? -6.443 -6.968 23.696 1.00 97.38 427 ILE A O 1
ATOM 3298 N N . LEU A 1 428 ? -7.440 -8.815 22.858 1.00 97.56 428 LEU A N 1
ATOM 3299 C CA . LEU A 1 428 ? -8.526 -8.930 23.830 1.00 97.56 428 LEU A CA 1
ATOM 3300 C C . LEU A 1 428 ? -8.119 -9.903 24.942 1.00 97.56 428 LEU A C 1
ATOM 3302 O O . LEU A 1 428 ? -7.719 -11.039 24.669 1.00 97.56 428 LEU A O 1
ATOM 3306 N N . GLN A 1 429 ? -8.237 -9.477 26.195 1.00 95.12 429 GLN A N 1
ATOM 3307 C CA . GLN A 1 429 ? -7.810 -10.253 27.358 1.00 95.12 429 GLN A CA 1
ATOM 3308 C C . GLN A 1 429 ? -8.631 -9.920 28.608 1.00 95.12 429 GLN A C 1
ATOM 3310 O O . GLN A 1 429 ? -9.378 -8.945 28.634 1.00 95.12 429 GLN A O 1
ATOM 3315 N N . ILE A 1 430 ? -8.475 -10.735 29.654 1.00 93.75 430 ILE A N 1
ATOM 3316 C CA . ILE A 1 430 ? -9.033 -10.447 30.979 1.00 93.75 430 ILE A CA 1
ATOM 3317 C C . ILE A 1 430 ? -7.953 -9.758 31.816 1.00 93.75 430 ILE A C 1
ATOM 3319 O O . ILE A 1 430 ? -7.031 -10.422 32.290 1.00 93.75 430 ILE A O 1
ATOM 3323 N N . ASP A 1 431 ? -8.062 -8.442 31.976 1.00 92.75 431 ASP A N 1
ATOM 3324 C CA . ASP A 1 431 ? -7.169 -7.617 32.790 1.00 92.75 431 ASP A CA 1
ATOM 3325 C C . ASP A 1 431 ? -7.857 -6.301 33.188 1.00 92.75 431 ASP A C 1
ATOM 3327 O O . ASP A 1 431 ? -7.902 -5.339 32.421 1.00 92.75 431 ASP A O 1
ATOM 3331 N N . SER A 1 432 ? -8.361 -6.225 34.421 1.00 93.62 432 SER A N 1
ATOM 3332 C CA . SER A 1 432 ? -9.057 -5.031 34.918 1.00 93.62 432 SER A CA 1
ATOM 3333 C C . SER A 1 432 ? -8.169 -3.784 35.008 1.00 93.62 432 SER A C 1
ATOM 3335 O O . SER A 1 432 ? -8.688 -2.678 35.100 1.00 93.62 432 SER A O 1
ATOM 3337 N N . SER A 1 433 ? -6.837 -3.932 35.031 1.00 94.94 433 SER A N 1
ATOM 3338 C CA . SER A 1 433 ? -5.914 -2.788 35.070 1.00 94.94 433 SER A CA 1
ATOM 3339 C C . SER A 1 433 ? -5.735 -2.113 33.708 1.00 94.94 433 SER A C 1
ATOM 3341 O O . SER A 1 433 ? -5.315 -0.959 33.648 1.00 94.94 433 SER A O 1
ATOM 3343 N N . LEU A 1 434 ? -6.085 -2.821 32.631 1.00 96.06 434 LEU A N 1
ATOM 3344 C CA . LEU A 1 434 ? -6.018 -2.350 31.248 1.00 96.06 434 LEU A CA 1
ATOM 3345 C C . LEU A 1 434 ? -7.410 -2.129 30.638 1.00 96.06 434 LEU A C 1
ATOM 3347 O O . LEU A 1 434 ? -7.506 -1.744 29.475 1.00 96.06 434 LEU A O 1
ATOM 3351 N N . SER A 1 435 ? -8.482 -2.381 31.395 1.00 96.00 435 SER A N 1
ATOM 3352 C CA . SER A 1 435 ? -9.852 -2.121 30.955 1.00 96.00 435 SER A CA 1
ATOM 3353 C C . SER A 1 435 ? -10.086 -0.617 30.841 1.00 96.00 435 SER A C 1
ATOM 3355 O O . SER A 1 435 ? -9.806 0.136 31.776 1.00 96.00 435 SER A O 1
ATOM 3357 N N . LEU A 1 436 ? -10.615 -0.180 29.700 1.00 96.81 436 LEU A N 1
ATOM 3358 C CA . LEU A 1 436 ? -10.907 1.220 29.424 1.00 96.81 436 LEU A CA 1
ATOM 3359 C C . LEU A 1 436 ? -12.248 1.322 28.702 1.00 96.81 436 LEU A C 1
ATOM 3361 O O . LEU A 1 436 ? -12.405 0.790 27.607 1.00 96.81 436 LEU A O 1
ATOM 3365 N N . ASP A 1 437 ? -13.204 2.018 29.311 1.00 95.88 437 ASP A N 1
ATOM 3366 C CA . ASP A 1 437 ? -14.556 2.139 28.769 1.00 95.88 437 ASP A CA 1
ATOM 3367 C C . ASP A 1 437 ? -14.688 3.355 27.845 1.00 95.88 437 ASP A C 1
ATOM 3369 O O . ASP A 1 437 ? -14.184 4.446 28.135 1.00 95.88 437 ASP A O 1
ATOM 3373 N N . ILE A 1 438 ? -15.451 3.202 26.763 1.00 97.00 438 ILE A N 1
ATOM 3374 C CA . ILE A 1 438 ? -15.977 4.339 26.008 1.00 97.00 438 ILE A CA 1
ATOM 3375 C C . ILE A 1 438 ? -17.006 5.064 26.877 1.00 97.00 438 ILE A C 1
ATOM 3377 O O . ILE A 1 438 ? -18.019 4.496 27.292 1.00 97.00 438 ILE A O 1
ATOM 3381 N N . THR A 1 439 ? -16.768 6.351 27.123 1.00 93.88 439 THR A N 1
ATOM 3382 C CA . THR A 1 439 ? -17.702 7.188 27.887 1.00 93.88 439 THR A CA 1
ATOM 3383 C C . THR A 1 439 ? -18.845 7.691 27.008 1.00 93.88 439 THR A C 1
ATOM 3385 O O . THR A 1 439 ? -18.687 7.864 25.801 1.00 93.88 439 THR A O 1
ATOM 3388 N N . LYS A 1 440 ? -20.015 7.939 27.606 1.00 94.06 440 LYS A N 1
ATOM 3389 C CA . LYS A 1 440 ? -21.143 8.570 26.909 1.00 94.06 440 LYS A CA 1
ATOM 3390 C C . LYS A 1 440 ? -21.094 10.083 27.073 1.00 94.06 440 LYS A C 1
ATOM 3392 O O . LYS A 1 440 ? -21.087 10.571 28.203 1.00 94.06 440 LYS A O 1
ATOM 3397 N N . ASP A 1 441 ? -21.138 10.802 25.960 1.00 93.50 441 ASP A N 1
ATOM 3398 C CA . ASP A 1 441 ? -21.410 12.234 25.924 1.00 93.50 441 ASP A CA 1
ATOM 3399 C C . ASP A 1 441 ? -22.922 12.444 25.768 1.00 93.50 441 ASP A C 1
ATOM 3401 O O . ASP A 1 441 ? -23.520 12.058 24.762 1.00 93.50 441 ASP A O 1
ATOM 3405 N N . ASN A 1 442 ? -23.552 13.012 26.796 1.00 89.75 442 ASN A N 1
ATOM 3406 C CA . ASN A 1 442 ? -24.992 13.271 26.819 1.00 89.75 442 ASN A CA 1
ATOM 3407 C C . ASN A 1 442 ? -25.317 14.763 26.651 1.00 89.75 442 ASN A C 1
ATOM 3409 O O . ASN A 1 442 ? -26.457 15.165 26.910 1.00 89.75 442 ASN A O 1
ATOM 3413 N N . ASP A 1 443 ? -24.357 15.591 26.231 1.00 88.88 443 ASP A N 1
ATOM 3414 C CA . ASP A 1 443 ? -24.585 17.018 26.029 1.00 88.88 443 ASP A CA 1
ATOM 3415 C C . ASP A 1 443 ? -25.713 17.253 25.019 1.00 88.88 443 ASP A C 1
ATOM 3417 O O . ASP A 1 443 ? -25.742 16.704 23.919 1.00 88.88 443 ASP A O 1
ATOM 3421 N N . THR A 1 444 ? -26.686 18.080 25.399 1.00 85.19 444 THR A N 1
ATOM 3422 C CA . THR A 1 444 ? -27.857 18.350 24.558 1.00 85.19 444 THR A CA 1
ATOM 3423 C C . THR A 1 444 ? -27.475 19.144 23.317 1.00 85.19 444 THR A C 1
ATOM 3425 O O . THR A 1 444 ? -26.707 20.104 23.424 1.00 85.19 444 THR A O 1
ATOM 3428 N N . ILE A 1 445 ? -28.090 18.825 22.176 1.00 84.12 445 ILE A N 1
ATOM 3429 C CA . ILE A 1 445 ? -27.829 19.498 20.898 1.00 84.12 445 ILE A CA 1
ATOM 3430 C C . ILE A 1 445 ? -27.990 21.020 21.030 1.00 84.12 445 ILE A C 1
ATOM 3432 O O . ILE A 1 445 ? -29.001 21.528 21.533 1.00 84.12 445 ILE A O 1
ATOM 3436 N N . ALA A 1 446 ? -26.970 21.758 20.594 1.00 81.12 446 ALA A N 1
ATOM 3437 C CA . ALA A 1 446 ? -26.893 23.202 20.730 1.00 81.12 446 ALA A CA 1
ATOM 3438 C C . ALA A 1 446 ? -27.927 23.904 19.834 1.00 81.12 446 ALA A C 1
ATOM 3440 O O . ALA A 1 446 ? -27.744 24.054 18.626 1.00 81.12 446 ALA A O 1
ATOM 3441 N N . LYS A 1 447 ? -29.002 24.407 20.451 1.00 75.75 447 LYS A N 1
ATOM 3442 C CA . LYS A 1 447 ? -30.056 25.171 19.765 1.00 75.75 447 LYS A CA 1
ATOM 3443 C C . LYS A 1 447 ? -29.492 26.435 19.101 1.00 75.75 447 LYS A C 1
ATOM 3445 O O . LYS A 1 447 ? -28.713 27.157 19.718 1.00 75.75 447 LYS A O 1
ATOM 3450 N N . ASN A 1 448 ? -29.960 26.742 17.888 1.00 79.62 448 ASN A N 1
ATOM 3451 C CA . ASN A 1 448 ? -29.571 27.910 17.076 1.00 79.62 448 ASN A CA 1
ATOM 3452 C C . ASN A 1 448 ? -28.103 27.943 16.599 1.00 79.62 448 ASN A C 1
ATOM 3454 O O . ASN A 1 448 ? -27.630 29.003 16.188 1.00 79.62 448 ASN A O 1
ATOM 3458 N N . SER A 1 449 ? -27.378 26.823 16.648 1.00 83.25 449 SER A N 1
ATOM 3459 C CA . SER A 1 449 ? -26.068 26.726 15.992 1.00 83.25 449 SER A CA 1
ATOM 3460 C C . SER A 1 449 ? -26.251 26.546 14.486 1.00 83.25 449 SER A C 1
ATOM 3462 O O . SER A 1 449 ? -27.203 25.894 14.057 1.00 83.25 449 SER A O 1
ATOM 3464 N N . ALA A 1 450 ? -25.344 27.109 13.684 1.00 89.50 450 ALA A N 1
ATOM 3465 C CA . ALA A 1 450 ? -25.263 26.744 12.275 1.00 89.50 450 ALA A CA 1
ATOM 3466 C C . ALA A 1 450 ? -24.925 25.251 12.183 1.00 89.50 450 ALA A C 1
ATOM 3468 O O . ALA A 1 450 ? -23.980 24.796 12.830 1.00 89.50 450 ALA A O 1
ATOM 3469 N N . VAL A 1 451 ? -25.736 24.508 11.436 1.00 94.00 451 VAL A N 1
ATOM 3470 C CA . VAL A 1 451 ? -25.534 23.078 11.206 1.00 94.00 451 VAL A CA 1
ATOM 3471 C C . VAL A 1 451 ? -24.653 22.930 9.974 1.00 94.00 451 VAL A C 1
ATOM 3473 O O . VAL A 1 451 ? -24.995 23.455 8.915 1.00 94.00 451 VAL A O 1
ATOM 3476 N N . THR A 1 452 ? -23.523 22.247 10.124 1.00 96.12 452 THR A N 1
ATOM 3477 C CA . THR A 1 452 ? -22.604 21.943 9.026 1.00 96.12 452 THR A CA 1
ATOM 3478 C C . THR A 1 452 ? -22.948 20.586 8.422 1.00 96.12 452 THR A C 1
ATOM 3480 O O . THR A 1 452 ? -23.114 19.606 9.149 1.00 96.12 452 THR A O 1
ATOM 3483 N N . ASP A 1 453 ? -23.031 20.528 7.096 1.00 96.75 453 ASP A N 1
ATOM 3484 C CA . ASP A 1 453 ? -23.361 19.337 6.308 1.00 96.75 453 ASP A CA 1
ATOM 3485 C C . ASP A 1 453 ? -22.288 19.013 5.246 1.00 96.75 453 ASP A C 1
ATOM 3487 O O . ASP A 1 453 ? -22.572 18.425 4.201 1.00 96.75 453 ASP A O 1
ATOM 3491 N N . TYR A 1 454 ? -21.040 19.416 5.500 1.00 97.06 454 TYR A N 1
ATOM 3492 C CA . TYR A 1 454 ? -19.900 19.194 4.613 1.00 97.06 454 TYR A CA 1
ATOM 3493 C C . TYR A 1 454 ? -18.580 19.060 5.381 1.00 97.06 454 TYR A C 1
ATOM 3495 O O . TYR A 1 454 ? -18.468 19.474 6.537 1.00 97.06 454 TYR A O 1
ATOM 3503 N N . TYR A 1 455 ? -17.571 18.491 4.725 1.00 96.75 455 TYR A N 1
ATOM 3504 C CA . TYR A 1 455 ? -16.218 18.315 5.252 1.00 96.75 455 TYR A CA 1
ATOM 3505 C C . TYR A 1 455 ? -15.183 18.256 4.117 1.00 96.75 455 TYR A C 1
ATOM 3507 O O . TYR A 1 455 ? -15.540 18.097 2.948 1.00 96.75 455 TYR A O 1
ATOM 3515 N N . GLU A 1 456 ? -13.898 18.397 4.453 1.00 96.06 456 GLU A N 1
ATOM 3516 C CA . GLU A 1 456 ? -12.806 18.121 3.512 1.00 96.06 456 GLU A CA 1
ATOM 3517 C C . GLU A 1 456 ? -12.568 16.605 3.459 1.00 96.06 456 GLU A C 1
ATOM 3519 O O . GLU A 1 456 ? -12.140 15.993 4.440 1.00 96.06 456 GLU A O 1
ATOM 3524 N N . ALA A 1 457 ? -12.893 15.999 2.320 1.00 96.44 457 ALA A N 1
ATOM 3525 C CA . ALA A 1 457 ? -12.659 14.594 2.020 1.00 96.44 457 ALA A CA 1
ATOM 3526 C C . ALA A 1 457 ? -11.335 14.414 1.268 1.00 96.44 457 ALA A C 1
ATOM 3528 O O . ALA A 1 457 ? -10.809 15.357 0.674 1.00 96.44 457 ALA A O 1
ATOM 3529 N N . SER A 1 458 ? -10.818 13.184 1.266 1.00 95.88 458 SER A N 1
ATOM 3530 C CA . SER A 1 458 ? -9.672 12.788 0.451 1.00 95.88 458 SER A CA 1
ATOM 3531 C C . SER A 1 458 ? -9.965 11.472 -0.255 1.00 95.88 458 SER A C 1
ATOM 3533 O O . SER A 1 458 ? -10.427 10.524 0.373 1.00 95.88 458 SER A O 1
ATOM 3535 N N . TYR A 1 459 ? -9.653 11.418 -1.543 1.00 96.75 459 TYR A N 1
ATOM 3536 C CA . TYR A 1 459 ? -9.508 10.197 -2.325 1.00 96.75 459 TYR A CA 1
ATOM 3537 C C . TYR A 1 459 ? -8.016 9.879 -2.455 1.00 96.75 459 TYR A C 1
ATOM 3539 O O . TYR A 1 459 ? -7.215 10.804 -2.613 1.00 96.75 459 TYR A O 1
ATOM 3547 N N . ILE A 1 460 ? -7.631 8.608 -2.368 1.00 95.88 460 ILE A N 1
ATOM 3548 C CA . ILE A 1 460 ? -6.244 8.156 -2.527 1.00 95.88 460 ILE A CA 1
ATOM 3549 C C . ILE A 1 460 ? -6.254 6.934 -3.443 1.00 95.88 460 ILE A C 1
ATOM 3551 O O . ILE A 1 460 ? -6.969 5.974 -3.170 1.00 95.88 460 ILE A O 1
ATOM 3555 N N . GLU A 1 461 ? -5.442 6.977 -4.496 1.00 95.88 461 GLU A N 1
ATOM 3556 C CA . GLU A 1 461 ? -5.113 5.826 -5.333 1.00 95.88 461 GLU A CA 1
ATOM 3557 C C . GLU A 1 461 ? -3.669 5.415 -5.041 1.00 95.88 461 GLU A C 1
ATOM 3559 O O . GLU A 1 461 ? -2.740 6.141 -5.398 1.00 95.88 461 GLU A O 1
ATOM 3564 N N . ASP A 1 462 ? -3.488 4.263 -4.401 1.00 92.75 462 ASP A N 1
ATOM 3565 C CA . ASP A 1 462 ? -2.184 3.724 -4.003 1.00 92.75 462 ASP A CA 1
ATOM 3566 C C . ASP A 1 462 ? -2.199 2.195 -4.195 1.00 92.75 462 ASP A C 1
ATOM 3568 O O . ASP A 1 462 ? -2.435 1.416 -3.271 1.00 92.75 462 ASP A O 1
ATOM 3572 N N . ASN A 1 463 ? -2.096 1.764 -5.458 1.00 90.88 463 ASN A N 1
ATOM 3573 C CA . ASN A 1 463 ? -2.347 0.371 -5.843 1.00 90.88 463 ASN A CA 1
ATOM 3574 C C . ASN A 1 463 ? -1.196 -0.585 -5.514 1.00 90.88 463 ASN A C 1
ATOM 3576 O O . ASN A 1 463 ? -1.439 -1.785 -5.391 1.00 90.88 463 ASN A O 1
ATOM 3580 N N . ASN A 1 464 ? 0.045 -0.089 -5.438 1.00 88.94 464 ASN A N 1
ATOM 3581 C CA . ASN A 1 464 ? 1.243 -0.897 -5.171 1.00 88.94 464 ASN A CA 1
ATOM 3582 C C . ASN A 1 464 ? 1.317 -2.190 -6.007 1.00 88.94 464 ASN A C 1
ATOM 3584 O O . ASN A 1 464 ? 1.616 -3.281 -5.522 1.00 88.94 464 ASN A O 1
ATOM 3588 N N . ASN A 1 465 ? 1.012 -2.072 -7.304 1.00 89.44 465 ASN A N 1
ATOM 3589 C CA . ASN A 1 465 ? 0.868 -3.204 -8.224 1.00 89.44 465 ASN A CA 1
ATOM 3590 C C . ASN A 1 465 ? 2.199 -3.861 -8.619 1.00 89.44 465 ASN A C 1
ATOM 3592 O O . ASN A 1 465 ? 2.204 -4.957 -9.205 1.00 89.44 465 ASN A O 1
ATOM 3596 N N . ARG A 1 466 ? 3.323 -3.182 -8.396 1.00 85.00 466 ARG A N 1
ATOM 3597 C CA . ARG A 1 466 ? 4.664 -3.628 -8.767 1.00 85.00 466 ARG A CA 1
ATOM 3598 C C . ARG A 1 466 ? 5.667 -3.257 -7.684 1.00 85.00 466 ARG A C 1
ATOM 3600 O O . ARG A 1 466 ? 5.522 -2.239 -7.021 1.00 85.00 466 ARG A O 1
ATOM 3607 N N . TYR A 1 467 ? 6.686 -4.096 -7.554 1.00 79.44 467 TYR A N 1
ATOM 3608 C CA . TYR A 1 467 ? 7.829 -3.894 -6.674 1.00 79.44 467 TYR A CA 1
ATOM 3609 C C . TYR A 1 467 ? 9.046 -3.515 -7.523 1.00 79.44 467 TYR A C 1
ATOM 3611 O O . TYR A 1 467 ? 9.208 -4.043 -8.626 1.00 79.44 467 TYR A O 1
ATOM 3619 N N . SER A 1 468 ? 9.865 -2.589 -7.037 1.00 73.12 468 SER A N 1
ATOM 3620 C CA . SER A 1 468 ? 11.150 -2.206 -7.616 1.00 73.12 468 SER A CA 1
ATOM 3621 C C . SER A 1 468 ? 12.262 -2.689 -6.693 1.00 73.12 468 SER A C 1
ATOM 3623 O O . SER A 1 468 ? 12.464 -2.138 -5.611 1.00 73.12 468 SER A O 1
ATOM 3625 N N . GLU A 1 469 ? 12.992 -3.719 -7.117 1.00 65.25 469 GLU A N 1
ATOM 3626 C CA . GLU A 1 469 ? 14.116 -4.290 -6.363 1.00 65.25 469 GLU A CA 1
ATOM 3627 C C . GLU A 1 469 ? 15.291 -3.323 -6.227 1.00 65.25 469 GLU A C 1
ATOM 3629 O O . GLU A 1 469 ? 16.100 -3.463 -5.320 1.00 65.25 469 GLU A O 1
ATOM 3634 N N . SER A 1 470 ? 15.357 -2.331 -7.109 1.00 60.12 470 SER A N 1
ATOM 3635 C CA . SER A 1 470 ? 16.389 -1.301 -7.161 1.00 60.12 470 SER A CA 1
ATOM 3636 C C . SER A 1 470 ? 15.876 0.061 -6.682 1.00 60.12 470 SER A C 1
ATOM 3638 O O . SER A 1 470 ? 16.392 1.105 -7.088 1.00 60.12 470 SER A O 1
ATOM 3640 N N . SER A 1 471 ? 14.784 0.085 -5.912 1.00 67.81 471 SER A N 1
ATOM 3641 C CA . SER A 1 471 ? 14.286 1.322 -5.314 1.00 67.81 471 SER A CA 1
ATOM 3642 C C . SER A 1 471 ? 15.316 1.902 -4.349 1.00 67.81 471 SER A C 1
ATOM 3644 O O . SER A 1 471 ? 15.706 1.230 -3.406 1.00 67.81 471 SER A O 1
ATOM 3646 N N . ARG A 1 472 ? 15.677 3.177 -4.533 1.00 67.19 472 ARG A N 1
ATOM 3647 C CA . ARG A 1 472 ? 16.586 3.919 -3.639 1.00 67.19 472 ARG A CA 1
ATOM 3648 C C . ARG A 1 472 ? 15.880 4.659 -2.499 1.00 67.19 472 ARG A C 1
ATOM 3650 O O . ARG A 1 472 ? 16.477 5.490 -1.822 1.00 67.19 472 ARG A O 1
ATOM 3657 N N . ASN A 1 473 ? 14.579 4.435 -2.318 1.00 67.88 473 ASN A N 1
ATOM 3658 C CA . ASN A 1 473 ? 13.808 5.042 -1.236 1.00 67.88 473 ASN A CA 1
ATOM 3659 C C . ASN A 1 473 ? 13.080 3.972 -0.409 1.00 67.88 473 ASN A C 1
ATOM 3661 O O . ASN A 1 473 ? 13.022 2.803 -0.785 1.00 67.88 473 ASN A O 1
ATOM 3665 N N . GLN A 1 474 ? 12.493 4.398 0.712 1.00 72.75 474 GLN A N 1
ATOM 3666 C CA . GLN A 1 474 ? 11.813 3.505 1.657 1.00 72.75 474 GLN A CA 1
ATOM 3667 C C . GLN A 1 474 ? 10.518 2.880 1.111 1.00 72.75 474 GLN A C 1
ATOM 3669 O O . GLN A 1 474 ? 9.953 2.032 1.788 1.00 72.75 474 GLN A O 1
ATOM 3674 N N . ASP A 1 475 ? 10.040 3.274 -0.073 1.00 78.19 475 ASP A N 1
ATOM 3675 C CA . ASP A 1 475 ? 8.833 2.733 -0.695 1.00 78.19 475 ASP A CA 1
ATOM 3676 C C . ASP A 1 475 ? 9.171 2.052 -2.033 1.00 78.19 475 ASP A C 1
ATOM 3678 O O . ASP A 1 475 ? 9.195 2.696 -3.087 1.00 78.19 475 ASP A O 1
ATOM 3682 N N . PRO A 1 476 ? 9.487 0.748 -2.032 1.00 78.81 476 PRO A N 1
ATOM 3683 C CA . PRO A 1 476 ? 9.841 0.033 -3.252 1.00 78.81 476 PRO A CA 1
ATOM 3684 C C . PRO A 1 476 ? 8.637 -0.249 -4.152 1.00 78.81 476 PRO A C 1
ATOM 3686 O O . PRO A 1 476 ? 8.818 -0.757 -5.260 1.00 78.81 476 PRO A O 1
ATOM 3689 N N . TRP A 1 477 ? 7.419 0.041 -3.700 1.00 86.00 477 TRP A N 1
ATOM 3690 C CA . TRP A 1 477 ? 6.220 -0.209 -4.474 1.00 86.00 477 TRP A CA 1
ATOM 3691 C C . TRP A 1 477 ? 5.896 0.964 -5.398 1.00 86.00 477 TRP A C 1
ATOM 3693 O O . TRP A 1 477 ? 6.278 2.110 -5.174 1.00 86.00 477 TRP A O 1
ATOM 3703 N N . TYR A 1 478 ? 5.241 0.642 -6.507 1.00 89.94 478 TYR A N 1
ATOM 3704 C CA . TYR A 1 478 ? 4.696 1.611 -7.448 1.00 89.94 478 TYR A CA 1
ATOM 3705 C C . TYR A 1 478 ? 3.529 0.974 -8.213 1.00 89.94 478 TYR A C 1
ATOM 3707 O O . TYR A 1 478 ? 3.362 -0.251 -8.238 1.00 89.94 478 TYR A O 1
ATOM 3715 N N . ASP A 1 479 ? 2.702 1.786 -8.866 1.00 93.94 479 ASP A N 1
ATOM 3716 C CA . ASP A 1 479 ? 1.588 1.282 -9.666 1.00 93.94 479 ASP A CA 1
ATOM 3717 C C . ASP A 1 479 ? 2.043 0.819 -11.059 1.00 93.94 479 ASP A C 1
ATOM 3719 O O . ASP A 1 479 ? 1.838 -0.334 -11.452 1.00 93.94 479 ASP A O 1
ATOM 3723 N N . VAL A 1 480 ? 2.679 1.710 -11.827 1.00 93.38 480 VAL A N 1
ATOM 3724 C CA . VAL A 1 480 ? 3.081 1.426 -13.213 1.00 93.38 480 VAL A CA 1
ATOM 3725 C C . VAL A 1 480 ? 4.422 2.056 -13.584 1.00 93.38 480 VAL A C 1
ATOM 3727 O O . VAL A 1 480 ? 4.759 3.148 -13.141 1.00 93.38 480 VAL A O 1
ATOM 3730 N N . PHE A 1 481 ? 5.173 1.367 -14.442 1.00 91.00 481 PHE A N 1
ATOM 3731 C CA . PHE A 1 481 ? 6.389 1.875 -15.070 1.00 91.00 481 PHE A CA 1
ATOM 3732 C C . PHE A 1 481 ? 6.093 2.317 -16.504 1.00 91.00 481 PHE A C 1
ATOM 3734 O O . PHE A 1 481 ? 5.573 1.531 -17.303 1.00 91.00 481 PHE A O 1
ATOM 3741 N N . LEU A 1 482 ? 6.426 3.561 -16.830 1.00 93.12 482 LEU A N 1
ATOM 3742 C CA . LEU A 1 482 ? 6.259 4.160 -18.147 1.00 93.12 482 LEU A CA 1
ATOM 3743 C C . LEU A 1 482 ? 7.618 4.334 -18.827 1.00 93.12 482 LEU A C 1
ATOM 3745 O O . LEU A 1 482 ? 8.598 4.718 -18.195 1.00 93.12 482 LEU A O 1
ATOM 3749 N N . VAL A 1 483 ? 7.645 4.060 -20.132 1.00 91.56 483 VAL A N 1
ATOM 3750 C CA . VAL A 1 483 ? 8.806 4.263 -21.006 1.00 91.56 483 VAL A CA 1
ATOM 3751 C C . VAL A 1 483 ? 8.350 5.093 -22.194 1.00 91.56 483 VAL A C 1
ATOM 3753 O O . VAL A 1 483 ? 7.669 4.576 -23.083 1.00 91.56 483 VAL A O 1
ATOM 3756 N N . ALA A 1 484 ? 8.713 6.369 -22.213 1.00 94.25 484 ALA A N 1
ATOM 3757 C CA . ALA A 1 484 ? 8.543 7.230 -23.371 1.00 94.25 484 ALA A CA 1
ATOM 3758 C C . ALA A 1 484 ? 9.810 7.214 -24.229 1.00 94.25 484 ALA A C 1
ATOM 3760 O O . ALA A 1 484 ? 10.918 7.000 -23.740 1.00 94.25 484 ALA A O 1
ATOM 3761 N N . ARG A 1 485 ? 9.651 7.434 -25.531 1.00 91.62 485 ARG A N 1
ATOM 3762 C CA . ARG A 1 485 ? 10.755 7.591 -26.489 1.00 91.62 485 ARG A CA 1
ATOM 3763 C C . ARG A 1 485 ? 10.505 8.833 -27.340 1.00 91.62 485 ARG A C 1
ATOM 3765 O O . ARG A 1 485 ? 9.349 9.256 -27.428 1.00 91.62 485 ARG A O 1
ATOM 3772 N N . PRO A 1 486 ? 11.524 9.372 -28.029 1.00 90.69 486 PRO A N 1
ATOM 3773 C CA . PRO A 1 486 ? 11.326 10.453 -28.986 1.00 90.69 486 PRO A CA 1
ATOM 3774 C C . PRO A 1 486 ? 10.153 10.181 -29.936 1.00 90.69 486 PRO A C 1
ATOM 3776 O O . PRO A 1 486 ? 10.134 9.180 -30.650 1.00 90.69 486 PRO A O 1
ATOM 3779 N N . SER A 1 487 ? 9.169 11.085 -29.952 1.00 88.06 487 SER A N 1
ATOM 3780 C CA . SER A 1 487 ? 7.920 10.977 -30.738 1.00 88.06 487 SER A CA 1
ATOM 3781 C C . SER A 1 487 ? 6.963 9.833 -30.353 1.00 88.06 487 SER A C 1
ATOM 3783 O O . SER A 1 487 ? 6.000 9.577 -31.076 1.00 88.06 487 SER A O 1
ATOM 3785 N N . SER A 1 488 ? 7.187 9.160 -29.224 1.00 93.25 488 SER A N 1
ATOM 3786 C CA . SER A 1 488 ? 6.343 8.086 -28.693 1.00 93.25 488 SER A CA 1
ATOM 3787 C C . SER A 1 488 ? 6.103 8.306 -27.192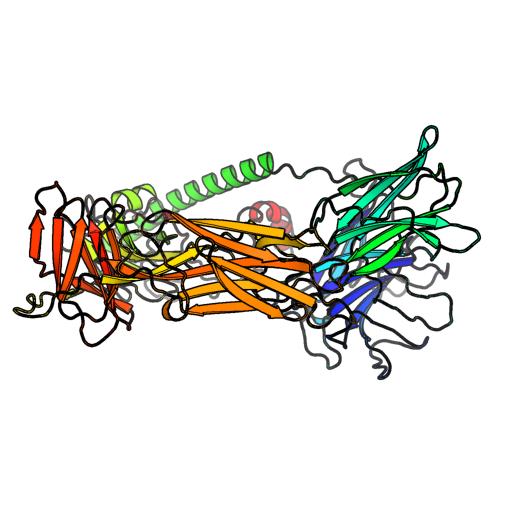 1.00 93.25 488 SER A C 1
ATOM 3789 O O . SER A 1 488 ? 6.756 7.652 -26.369 1.00 93.25 488 SER A O 1
ATOM 3791 N N . PRO A 1 489 ? 5.185 9.220 -26.824 1.00 96.50 489 PRO A N 1
ATOM 3792 C CA . PRO A 1 489 ? 4.862 9.497 -25.429 1.00 96.50 489 PRO A CA 1
ATOM 3793 C C . PRO A 1 489 ? 4.230 8.278 -24.748 1.00 96.50 489 PRO A C 1
ATOM 3795 O O . PRO A 1 489 ? 3.527 7.486 -25.383 1.00 96.50 489 PRO A O 1
ATOM 3798 N N . ALA A 1 490 ? 4.437 8.161 -23.441 1.00 97.12 490 ALA A N 1
ATOM 3799 C CA . ALA A 1 490 ? 3.786 7.168 -22.595 1.00 97.12 490 ALA A CA 1
ATOM 3800 C C . ALA A 1 490 ? 2.768 7.850 -21.677 1.00 97.12 490 ALA A C 1
ATOM 3802 O O . ALA A 1 490 ? 3.026 8.927 -21.150 1.00 97.12 490 ALA A O 1
ATOM 3803 N N . VAL A 1 491 ? 1.607 7.228 -21.473 1.00 98.06 491 VAL A N 1
ATOM 3804 C CA . VAL A 1 491 ? 0.536 7.790 -20.641 1.00 98.06 491 VAL A CA 1
ATOM 3805 C C . VAL A 1 491 ? -0.090 6.719 -19.764 1.00 98.06 491 VAL A C 1
ATOM 3807 O O . VAL A 1 491 ? -0.331 5.592 -20.207 1.00 98.06 491 VAL A O 1
ATOM 3810 N N . LYS A 1 492 ? -0.389 7.092 -18.523 1.00 97.94 492 LYS A N 1
ATOM 3811 C CA . LYS A 1 492 ? -1.257 6.342 -17.623 1.00 97.94 492 LYS A CA 1
ATOM 3812 C C . LYS A 1 492 ? -2.455 7.206 -17.253 1.00 97.94 492 LYS A C 1
ATOM 3814 O O . LYS A 1 492 ? -2.297 8.334 -16.796 1.00 97.94 492 LYS A O 1
ATOM 3819 N N . THR A 1 493 ? -3.640 6.633 -17.422 1.00 98.31 493 THR A N 1
ATOM 3820 C CA . THR A 1 493 ? -4.917 7.268 -17.100 1.00 98.31 493 THR A CA 1
ATOM 3821 C C . THR A 1 493 ? -5.614 6.495 -15.985 1.00 98.31 493 THR A C 1
ATOM 3823 O O . THR A 1 493 ? -5.723 5.267 -16.051 1.00 98.31 493 THR A O 1
ATOM 3826 N N . TYR A 1 494 ? -6.081 7.223 -14.975 1.00 98.38 494 TYR A N 1
ATOM 3827 C CA . TYR A 1 494 ? -6.840 6.727 -13.835 1.00 98.38 494 TYR A CA 1
ATOM 3828 C C . TYR A 1 494 ? -8.251 7.295 -13.888 1.00 98.38 494 TYR A C 1
ATOM 3830 O O . TYR A 1 494 ? -8.424 8.512 -13.854 1.00 98.38 494 TYR A O 1
ATOM 3838 N N . ALA A 1 495 ? -9.247 6.415 -13.950 1.00 98.12 495 ALA A N 1
ATOM 3839 C CA . ALA A 1 495 ? -10.628 6.789 -13.692 1.00 98.12 495 ALA A CA 1
ATOM 3840 C C . ALA A 1 495 ? -10.908 6.594 -12.200 1.00 98.12 495 ALA A C 1
ATOM 3842 O O . ALA A 1 495 ? -10.620 5.523 -11.667 1.00 98.12 495 ALA A O 1
ATOM 3843 N N . PHE A 1 496 ? -11.464 7.607 -11.544 1.00 98.06 496 PHE A N 1
ATOM 3844 C CA . PHE A 1 496 ? -11.825 7.551 -10.130 1.00 98.06 496 PHE A CA 1
ATOM 3845 C C . PHE A 1 496 ? -13.188 8.196 -9.896 1.00 98.06 496 PHE A C 1
ATOM 3847 O O . PHE A 1 496 ? -13.563 9.158 -10.568 1.00 98.06 496 PHE A O 1
ATOM 3854 N N . GLU A 1 497 ? -13.943 7.652 -8.950 1.00 97.56 497 GLU A N 1
ATOM 3855 C CA . GLU A 1 497 ? -15.292 8.117 -8.634 1.00 97.56 497 GLU A CA 1
ATOM 3856 C C . GLU A 1 497 ? -15.248 9.035 -7.417 1.00 97.56 497 GLU A C 1
ATOM 3858 O O . GLU A 1 497 ? -14.724 8.660 -6.369 1.00 97.56 497 GLU A O 1
ATOM 3863 N N . LEU A 1 498 ? -15.816 10.231 -7.556 1.00 97.44 498 LEU A N 1
ATOM 3864 C CA . LEU A 1 498 ? -16.091 11.116 -6.431 1.00 97.44 498 LEU A CA 1
ATOM 3865 C C . LEU A 1 498 ? -17.591 11.304 -6.301 1.00 97.44 498 LEU A C 1
ATOM 3867 O O . LEU A 1 498 ? -18.289 11.506 -7.289 1.00 97.44 498 LEU A O 1
ATOM 3871 N N . ASP A 1 499 ? -18.093 11.325 -5.084 1.00 95.25 499 ASP A N 1
ATOM 3872 C CA . ASP A 1 499 ? -19.496 11.585 -4.820 1.00 95.25 499 ASP A CA 1
ATOM 3873 C C . ASP A 1 499 ? -19.651 12.863 -3.974 1.00 95.25 499 ASP A C 1
ATOM 3875 O O . ASP A 1 499 ? -18.708 13.366 -3.360 1.00 95.25 499 ASP A O 1
ATOM 3879 N N . ASN A 1 500 ? -20.862 13.418 -3.968 1.00 96.69 500 ASN A N 1
ATOM 3880 C CA . ASN A 1 500 ? -21.288 14.532 -3.127 1.00 96.69 500 ASN A CA 1
ATOM 3881 C C . ASN A 1 500 ? -20.355 15.761 -3.143 1.00 96.69 500 ASN A C 1
ATOM 3883 O O . ASN A 1 500 ? -20.279 16.501 -2.156 1.00 96.69 500 ASN A O 1
ATOM 3887 N N . VAL A 1 501 ? -19.686 16.002 -4.275 1.00 97.25 501 VAL A N 1
ATOM 3888 C CA . VAL A 1 501 ? -18.789 17.144 -4.509 1.00 97.25 501 VAL A CA 1
ATOM 3889 C C . VAL A 1 501 ? -19.577 18.460 -4.464 1.00 97.25 501 VAL A C 1
ATOM 3891 O O . VAL A 1 501 ? -20.657 18.558 -5.050 1.00 97.25 501 VAL A O 1
ATOM 3894 N N . ILE A 1 502 ? -19.052 19.482 -3.776 1.00 95.56 502 ILE A N 1
ATOM 3895 C CA . ILE A 1 502 ? -19.749 20.771 -3.602 1.00 95.56 502 ILE A CA 1
ATOM 3896 C C . ILE A 1 502 ? -19.389 21.803 -4.676 1.00 95.56 502 ILE A C 1
ATOM 3898 O O . ILE A 1 502 ? -20.283 22.282 -5.371 1.00 95.56 502 ILE A O 1
ATOM 3902 N N . ASP A 1 503 ? -18.116 22.184 -4.797 1.00 92.00 503 ASP A N 1
ATOM 3903 C CA . ASP A 1 503 ? -17.679 23.309 -5.646 1.00 92.00 503 ASP A CA 1
ATOM 3904 C C . ASP A 1 503 ? -16.694 22.907 -6.756 1.00 92.00 503 ASP A C 1
ATOM 3906 O O . ASP A 1 503 ? -16.230 23.760 -7.514 1.00 92.00 503 ASP A O 1
ATOM 3910 N N . GLY A 1 504 ? -16.381 21.611 -6.854 1.00 93.62 504 GLY A N 1
ATOM 3911 C CA . GLY A 1 504 ? -15.445 21.056 -7.829 1.00 93.62 504 GLY A CA 1
ATOM 3912 C C . GLY A 1 504 ? -13.999 21.519 -7.645 1.00 93.62 504 GLY A C 1
ATOM 3913 O O . GLY A 1 504 ? -13.161 21.268 -8.514 1.00 93.62 504 GLY A O 1
ATOM 3914 N N . LYS A 1 505 ? -13.686 22.205 -6.541 1.00 95.38 505 LYS A N 1
ATOM 3915 C CA . LYS A 1 505 ? -12.331 22.623 -6.188 1.00 95.38 505 LYS A CA 1
ATOM 3916 C C . LYS A 1 505 ? -11.734 21.667 -5.167 1.00 95.38 505 LYS A C 1
ATOM 3918 O O . LYS A 1 505 ? -12.401 20.806 -4.593 1.00 95.38 505 LYS A O 1
ATOM 3923 N N . GLY A 1 506 ? -10.426 21.789 -5.004 1.00 96.12 506 GLY A N 1
ATOM 3924 C CA . GLY A 1 506 ? -9.654 20.825 -4.253 1.00 96.12 506 GLY A CA 1
ATOM 3925 C C . GLY A 1 506 ? -8.176 20.913 -4.567 1.00 96.12 506 GLY A C 1
ATOM 3926 O O . GLY A 1 506 ? -7.702 21.878 -5.172 1.00 96.12 506 GLY A O 1
ATOM 3927 N N . ARG A 1 507 ? -7.451 19.876 -4.179 1.00 98.31 507 ARG A N 1
ATOM 3928 C CA . ARG A 1 507 ? -6.015 19.755 -4.395 1.00 98.31 507 ARG A CA 1
ATOM 3929 C C . ARG A 1 507 ? -5.694 18.368 -4.916 1.00 98.31 507 ARG A C 1
ATOM 3931 O O . ARG A 1 507 ? -6.135 17.385 -4.330 1.00 98.31 507 ARG A O 1
ATOM 3938 N N . VAL A 1 508 ? -4.910 18.308 -5.986 1.00 98.62 508 VAL A N 1
ATOM 3939 C CA . VAL A 1 508 ? -4.378 17.065 -6.555 1.00 98.62 508 VAL A CA 1
ATOM 3940 C C . VAL A 1 508 ? -2.918 16.939 -6.146 1.00 98.62 508 VAL A C 1
ATOM 3942 O O . VAL A 1 508 ? -2.159 17.902 -6.244 1.00 98.62 508 VAL A O 1
ATOM 3945 N N . SER A 1 509 ? -2.529 15.760 -5.683 1.00 98.62 509 SER A N 1
ATOM 3946 C CA . SER A 1 509 ? -1.160 15.412 -5.317 1.00 98.62 509 SER A CA 1
ATOM 3947 C C . SER A 1 509 ? -0.751 14.166 -6.090 1.00 98.62 509 SER A C 1
ATOM 3949 O O . SER A 1 509 ? -1.465 13.174 -6.026 1.00 98.62 509 SER A O 1
ATOM 3951 N N . VAL A 1 510 ? 0.382 14.190 -6.788 1.00 98.50 510 VAL A N 1
ATOM 3952 C CA . VAL A 1 510 ? 0.898 13.065 -7.586 1.00 98.50 510 VAL A CA 1
ATOM 3953 C C . VAL A 1 510 ? 2.355 12.809 -7.220 1.00 98.50 510 VAL A C 1
ATOM 3955 O O . VAL A 1 510 ? 3.131 13.756 -7.086 1.00 98.50 510 VAL A O 1
ATOM 3958 N N . TYR A 1 511 ? 2.726 11.540 -7.082 1.00 96.75 511 TYR A N 1
ATOM 3959 C CA . TYR A 1 511 ? 4.103 11.106 -6.864 1.00 96.75 511 TYR A CA 1
ATOM 3960 C C . TYR A 1 511 ? 4.609 10.364 -8.101 1.00 96.75 511 TYR A C 1
ATOM 3962 O O . TYR A 1 511 ? 4.042 9.347 -8.509 1.00 96.75 511 TYR A O 1
ATOM 3970 N N . VAL A 1 512 ? 5.668 10.894 -8.709 1.00 96.81 512 VAL A N 1
ATOM 3971 C CA . VAL A 1 512 ? 6.343 10.297 -9.868 1.00 96.81 512 VAL A CA 1
ATOM 3972 C C . VAL A 1 512 ? 7.819 10.156 -9.550 1.00 96.81 512 VAL A C 1
ATOM 3974 O O . VAL A 1 512 ? 8.421 11.088 -9.028 1.00 96.81 512 VAL A O 1
ATOM 3977 N N . ARG A 1 513 ? 8.411 9.004 -9.851 1.00 92.56 513 ARG A N 1
ATOM 3978 C CA . ARG A 1 513 ? 9.816 8.718 -9.548 1.00 92.56 513 ARG A CA 1
ATOM 3979 C C . ARG A 1 513 ? 10.616 8.481 -10.820 1.00 92.56 513 ARG A C 1
ATOM 3981 O O . ARG A 1 513 ? 10.197 7.688 -11.667 1.00 92.56 513 ARG A O 1
ATOM 3988 N N . GLY A 1 514 ? 11.759 9.151 -10.911 1.00 90.38 514 GLY A N 1
ATOM 3989 C CA . GLY A 1 514 ? 12.776 8.947 -11.937 1.00 90.38 514 GLY A CA 1
ATOM 3990 C C . GLY A 1 514 ? 13.595 7.698 -11.613 1.00 90.38 514 GLY A C 1
ATOM 3991 O O . GLY A 1 514 ? 14.087 7.576 -10.492 1.00 90.38 514 GLY A O 1
ATOM 3992 N N . PRO A 1 515 ? 13.687 6.709 -12.513 1.00 81.88 515 PRO A N 1
ATOM 3993 C CA . PRO A 1 515 ? 14.429 5.479 -12.268 1.00 81.88 515 PRO A CA 1
ATOM 3994 C C . PRO A 1 515 ? 15.780 5.431 -12.991 1.00 81.88 515 PRO A C 1
ATOM 3996 O O . PRO A 1 515 ? 16.346 4.346 -13.126 1.00 81.88 515 PRO A O 1
ATOM 3999 N N . GLY A 1 516 ? 16.272 6.565 -13.485 1.00 80.62 516 GLY A N 1
ATOM 4000 C CA . GLY A 1 516 ? 17.538 6.695 -14.201 1.00 80.62 516 GLY A CA 1
ATOM 4001 C C . GLY A 1 516 ? 18.161 8.069 -13.979 1.00 80.62 516 GLY A C 1
ATOM 4002 O O . GLY A 1 516 ? 17.519 8.943 -13.406 1.00 80.62 516 GLY A O 1
ATOM 4003 N N . ASP A 1 517 ? 19.413 8.221 -14.406 1.00 85.25 517 ASP A N 1
ATOM 4004 C CA . ASP A 1 517 ? 20.110 9.509 -14.501 1.00 85.25 517 ASP A CA 1
ATOM 4005 C C . ASP A 1 517 ? 20.949 9.510 -15.789 1.00 85.25 517 ASP A C 1
ATOM 4007 O O . ASP A 1 517 ? 21.974 8.825 -15.884 1.00 85.25 517 ASP A O 1
ATOM 4011 N N . ILE A 1 518 ? 20.476 10.203 -16.827 1.00 86.12 518 ILE A N 1
ATOM 4012 C CA . ILE A 1 518 ? 21.098 10.171 -18.154 1.00 86.12 518 ILE A CA 1
ATOM 4013 C C . ILE A 1 518 ? 22.185 11.239 -18.262 1.00 86.12 518 ILE A C 1
ATOM 4015 O O . ILE A 1 518 ? 21.945 12.421 -18.524 1.00 86.12 518 ILE A O 1
ATOM 4019 N N . LYS A 1 519 ? 23.438 10.783 -18.199 1.00 83.75 519 LYS A N 1
ATOM 4020 C CA . LYS A 1 519 ? 24.625 11.640 -18.268 1.00 83.75 519 LYS A CA 1
ATOM 4021 C C . LYS A 1 519 ? 24.601 12.615 -19.451 1.00 83.75 519 LYS A C 1
ATOM 4023 O O . LYS A 1 519 ? 24.656 12.236 -20.621 1.00 83.75 519 LYS A O 1
ATOM 4028 N N . GLY A 1 520 ? 24.667 13.906 -19.128 1.00 86.75 520 GLY A N 1
ATOM 4029 C CA . GLY A 1 520 ? 24.737 14.993 -20.110 1.00 86.75 520 GLY A CA 1
ATOM 4030 C C . GLY A 1 520 ? 23.378 15.560 -20.525 1.00 86.75 520 GLY A C 1
ATOM 4031 O O . GLY A 1 520 ? 23.344 16.476 -21.351 1.00 86.75 520 GLY A O 1
ATOM 4032 N N . ILE A 1 521 ? 22.289 15.067 -19.938 1.00 90.25 521 ILE A N 1
ATOM 4033 C CA . ILE A 1 521 ? 20.936 15.604 -20.065 1.00 90.25 521 ILE A CA 1
ATOM 4034 C C . ILE A 1 521 ? 20.499 16.023 -18.666 1.00 90.25 521 ILE A C 1
ATOM 4036 O O . ILE A 1 521 ? 20.579 15.223 -17.756 1.00 90.25 521 ILE A O 1
ATOM 4040 N N . ASN A 1 522 ? 20.112 17.287 -18.493 1.00 91.50 522 ASN A N 1
ATOM 4041 C CA . ASN A 1 522 ? 19.617 17.788 -17.214 1.00 91.50 522 ASN A CA 1
ATOM 4042 C C . ASN A 1 522 ? 18.653 18.959 -17.457 1.00 91.50 522 ASN A C 1
ATOM 4044 O O . ASN A 1 522 ? 19.075 19.965 -18.054 1.00 91.50 522 ASN A O 1
ATOM 4048 N N . PRO A 1 523 ? 17.387 18.881 -17.015 1.00 93.56 523 PRO A N 1
ATOM 4049 C CA . PRO A 1 523 ? 16.722 17.716 -16.415 1.00 93.56 523 PRO A CA 1
ATOM 4050 C C . PRO A 1 523 ? 16.494 16.577 -17.428 1.00 93.56 523 PRO A C 1
ATOM 4052 O O . PRO A 1 523 ? 16.307 16.854 -18.618 1.00 93.56 523 PRO A O 1
ATOM 4055 N N . ASP A 1 524 ? 16.485 15.326 -16.972 1.00 92.00 524 ASP A N 1
ATOM 4056 C CA . ASP A 1 524 ? 16.283 14.121 -17.791 1.00 92.00 524 ASP A CA 1
ATOM 4057 C C . ASP A 1 524 ? 14.891 13.468 -17.682 1.00 92.00 524 ASP A C 1
ATOM 4059 O O . ASP A 1 524 ? 14.591 12.552 -18.453 1.00 92.00 524 ASP A O 1
ATOM 4063 N N . HIS A 1 525 ? 14.008 14.013 -16.837 1.00 96.38 525 HIS A N 1
ATOM 4064 C CA . HIS A 1 525 ? 12.609 13.598 -16.717 1.00 96.38 525 HIS A CA 1
ATOM 4065 C C . HIS A 1 525 ? 11.616 14.741 -16.952 1.00 96.38 525 HIS A C 1
ATOM 4067 O O . HIS A 1 525 ? 11.771 15.844 -16.416 1.00 96.38 525 HIS A O 1
ATOM 4073 N N . HIS A 1 526 ? 10.544 14.459 -17.699 1.00 97.81 526 HIS A N 1
ATOM 4074 C CA . HIS A 1 526 ? 9.443 15.385 -17.970 1.00 97.81 526 HIS A CA 1
ATOM 4075 C C . HIS A 1 526 ? 8.076 14.727 -17.726 1.00 97.81 526 HIS A C 1
ATOM 4077 O O . HIS A 1 526 ? 7.767 13.655 -18.243 1.00 97.81 526 HIS A O 1
ATOM 4083 N N . VAL A 1 527 ? 7.220 15.387 -16.942 1.00 98.56 527 VAL A N 1
ATOM 4084 C CA . VAL A 1 527 ? 5.894 14.892 -16.560 1.00 98.56 527 VAL A CA 1
ATOM 4085 C C . VAL A 1 527 ? 4.832 15.956 -16.798 1.00 98.56 527 VAL A C 1
ATOM 4087 O O . VAL A 1 527 ? 4.907 17.063 -16.269 1.00 98.56 527 VAL A O 1
ATOM 4090 N N . LEU A 1 528 ? 3.772 15.572 -17.504 1.00 98.75 528 LEU A N 1
ATOM 4091 C CA . LEU A 1 528 ? 2.551 16.358 -17.646 1.00 98.75 528 LEU A CA 1
ATOM 4092 C C . LEU A 1 528 ? 1.413 15.686 -16.878 1.00 98.75 528 LEU A C 1
ATOM 4094 O O . LEU A 1 528 ? 1.193 14.480 -17.013 1.00 98.75 528 LEU A O 1
ATOM 4098 N N . VAL A 1 529 ? 0.640 16.465 -16.120 1.00 98.75 529 VAL A N 1
ATOM 4099 C CA . VAL A 1 529 ? -0.547 15.969 -15.402 1.00 98.75 529 VAL A CA 1
ATOM 4100 C C . VAL A 1 529 ? -1.784 16.689 -15.914 1.00 98.75 529 VAL A C 1
ATOM 4102 O O . VAL A 1 529 ? -1.811 17.918 -15.971 1.00 98.75 529 VAL A O 1
ATOM 4105 N N . SER A 1 530 ? -2.824 15.935 -16.265 1.00 98.75 530 SER A N 1
ATOM 4106 C CA . SER A 1 530 ? -4.120 16.464 -16.696 1.00 98.75 530 SER A CA 1
ATOM 4107 C C . SER A 1 530 ? -5.264 15.881 -15.876 1.00 98.75 530 SER A C 1
ATOM 4109 O O . SER A 1 530 ? -5.294 14.680 -15.629 1.00 98.75 530 SER A O 1
ATOM 4111 N N . LEU A 1 531 ? -6.227 16.724 -15.504 1.00 98.75 531 LEU A N 1
ATOM 4112 C CA . LEU A 1 531 ? -7.470 16.341 -14.838 1.00 98.75 531 LEU A CA 1
ATOM 4113 C C . LEU A 1 531 ? -8.646 16.666 -15.758 1.00 98.75 531 LEU A C 1
ATOM 4115 O O . LEU A 1 531 ? -8.791 17.810 -16.194 1.00 98.75 531 LEU A O 1
ATOM 4119 N N . ASN A 1 532 ? -9.485 15.673 -16.057 1.00 98.00 532 ASN A N 1
ATOM 4120 C CA . ASN A 1 532 ? -10.671 15.819 -16.906 1.00 98.00 532 ASN A CA 1
ATOM 4121 C C . ASN A 1 532 ? -10.357 16.516 -18.251 1.00 98.00 532 ASN A C 1
ATOM 4123 O O . ASN A 1 532 ? -11.102 17.372 -18.727 1.00 98.00 532 ASN A O 1
ATOM 4127 N N . GLY A 1 533 ? -9.209 16.173 -18.849 1.00 97.06 533 GLY A N 1
ATOM 4128 C CA . GLY A 1 533 ? -8.725 16.728 -20.119 1.00 97.06 533 GLY A CA 1
ATOM 4129 C C . GLY A 1 533 ? -8.065 18.113 -20.040 1.00 97.06 533 GLY A C 1
ATOM 4130 O O . GLY A 1 533 ? -7.620 18.622 -21.068 1.00 97.06 533 GLY A O 1
ATOM 4131 N N . VAL A 1 534 ? -7.974 18.728 -18.857 1.00 98.25 534 VAL A N 1
ATOM 4132 C CA . VAL A 1 534 ? -7.282 20.009 -18.638 1.00 98.25 534 VAL A CA 1
ATOM 4133 C C . VAL A 1 534 ? -5.915 19.747 -18.014 1.00 98.25 534 VAL A C 1
ATOM 4135 O O . VAL A 1 534 ? -5.838 19.149 -16.944 1.00 98.25 534 VAL A O 1
ATOM 4138 N N . GLN A 1 535 ? -4.837 20.217 -18.647 1.00 98.50 535 GLN A N 1
ATOM 4139 C CA . GLN A 1 535 ? -3.492 20.137 -18.071 1.00 98.50 535 GLN A CA 1
ATOM 4140 C C . GLN A 1 535 ? -3.397 21.026 -16.824 1.00 98.50 535 GLN A C 1
ATOM 4142 O O . GLN A 1 535 ? -3.686 22.222 -16.878 1.00 98.50 535 GLN A O 1
ATOM 4147 N N . ILE A 1 536 ? -3.002 20.422 -15.706 1.00 98.56 536 ILE A N 1
ATOM 4148 C CA . ILE A 1 536 ? -2.886 21.055 -14.390 1.00 98.56 536 ILE A CA 1
ATOM 4149 C C . ILE A 1 536 ? -1.433 21.163 -13.906 1.00 98.56 536 ILE A C 1
ATOM 4151 O O . ILE A 1 536 ? -1.168 21.977 -13.027 1.00 98.56 536 ILE A O 1
ATOM 4155 N N . ALA A 1 537 ? -0.500 20.393 -14.482 1.00 98.56 537 ALA A N 1
ATOM 4156 C CA . ALA A 1 537 ? 0.933 20.492 -14.196 1.00 98.56 537 ALA A CA 1
ATOM 4157 C C . ALA A 1 537 ? 1.803 20.165 -15.421 1.00 98.56 537 ALA A C 1
ATOM 4159 O O . ALA A 1 537 ? 1.377 19.428 -16.315 1.00 98.56 537 ALA A O 1
ATOM 4160 N N . ASP A 1 538 ? 3.013 20.719 -15.418 1.00 98.44 538 ASP A N 1
ATOM 4161 C CA . ASP A 1 538 ? 4.086 20.557 -16.404 1.00 98.44 538 ASP A CA 1
ATOM 4162 C C . ASP A 1 538 ? 5.408 20.675 -15.635 1.00 98.44 538 ASP A C 1
ATOM 4164 O O . ASP A 1 538 ? 5.758 21.755 -15.154 1.00 98.44 538 ASP A O 1
ATOM 4168 N N . GLU A 1 539 ? 6.052 19.543 -15.370 1.00 98.38 539 GLU A N 1
ATOM 4169 C CA . GLU A 1 539 ? 7.139 19.451 -14.402 1.00 98.38 539 GLU A CA 1
ATOM 4170 C C . GLU A 1 539 ? 8.348 18.734 -14.988 1.00 98.38 539 GLU A C 1
ATOM 4172 O O . GLU A 1 539 ? 8.237 17.650 -15.559 1.00 98.38 539 GLU A O 1
ATOM 4177 N N . LEU A 1 540 ? 9.521 19.315 -14.750 1.00 97.62 540 LEU A N 1
ATOM 4178 C CA . LEU A 1 540 ? 10.812 18.702 -15.029 1.00 97.62 540 LEU A CA 1
ATOM 4179 C C . LEU A 1 540 ? 11.513 18.342 -13.714 1.00 97.62 540 LEU A C 1
ATOM 4181 O O . LEU A 1 540 ? 11.348 19.039 -12.698 1.00 97.62 540 LEU A O 1
ATOM 4185 N N . PHE A 1 541 ? 12.292 17.267 -13.724 1.00 96.69 541 PHE A N 1
ATOM 4186 C CA . PHE A 1 541 ? 13.175 16.890 -12.620 1.00 96.69 541 PHE A CA 1
ATOM 4187 C C . PHE A 1 541 ? 14.330 16.008 -13.105 1.00 96.69 541 PHE A C 1
ATOM 4189 O O . PHE A 1 541 ? 14.337 15.589 -14.256 1.00 96.69 541 PHE A O 1
ATOM 4196 N N . GLU A 1 542 ? 15.320 15.810 -12.239 1.00 92.44 542 GLU A N 1
ATOM 4197 C CA . GLU A 1 542 ? 16.577 15.134 -12.564 1.00 92.44 542 GLU A CA 1
ATOM 4198 C C . GLU A 1 542 ? 16.744 13.869 -11.728 1.00 92.44 542 GLU A C 1
ATOM 4200 O O . GLU A 1 542 ? 16.512 13.904 -10.513 1.00 92.44 542 GLU A O 1
ATOM 4205 N N . GLY A 1 543 ? 17.237 12.814 -12.371 1.00 85.44 543 GLY A N 1
ATOM 4206 C CA . GLY A 1 543 ? 17.862 11.671 -11.725 1.00 85.44 543 GLY A CA 1
ATOM 4207 C C . GLY A 1 543 ? 16.902 10.786 -10.931 1.00 85.44 543 GLY A C 1
ATOM 4208 O O . GLY A 1 543 ? 15.680 10.802 -11.100 1.00 85.44 543 GLY A O 1
ATOM 4209 N N . PHE A 1 544 ? 17.477 10.031 -9.992 1.00 82.56 544 PHE A N 1
ATOM 4210 C CA . PHE A 1 544 ? 16.789 9.025 -9.171 1.00 82.56 544 PHE A CA 1
ATOM 4211 C C . PHE A 1 544 ? 15.890 9.612 -8.061 1.00 82.56 544 PHE A C 1
ATOM 4213 O O . PHE A 1 544 ? 15.855 9.114 -6.934 1.00 82.56 544 PHE A O 1
ATOM 4220 N N . GLU A 1 545 ? 15.172 10.691 -8.356 1.00 86.62 545 GLU A N 1
ATOM 4221 C CA . GLU A 1 545 ? 14.374 11.454 -7.401 1.00 86.62 545 GLU A CA 1
ATOM 4222 C C . GLU A 1 545 ? 12.880 11.126 -7.475 1.00 86.62 545 GLU A C 1
ATOM 4224 O O . GLU A 1 545 ? 12.339 10.694 -8.496 1.00 86.62 545 GLU A O 1
ATOM 4229 N N . THR A 1 546 ? 12.178 11.374 -6.366 1.00 90.88 546 THR A N 1
ATOM 4230 C CA . THR A 1 546 ? 10.709 11.349 -6.332 1.00 90.88 546 THR A CA 1
ATOM 4231 C C . THR A 1 546 ? 10.166 12.769 -6.430 1.00 90.88 546 THR A C 1
ATOM 4233 O O . THR A 1 546 ? 10.264 13.564 -5.495 1.00 90.88 546 THR A O 1
ATOM 4236 N N . LYS A 1 547 ? 9.529 13.089 -7.554 1.00 96.00 547 LYS A N 1
ATOM 4237 C CA . LYS A 1 547 ? 8.823 14.346 -7.770 1.00 96.00 547 LYS A CA 1
ATOM 4238 C C . LYS A 1 547 ? 7.431 14.287 -7.141 1.00 96.00 547 LYS A C 1
ATOM 4240 O O . LYS A 1 547 ? 6.546 13.566 -7.603 1.00 96.00 547 LYS A O 1
ATOM 4245 N N . HIS A 1 548 ? 7.226 15.099 -6.104 1.00 97.38 548 HIS A N 1
ATOM 4246 C CA . HIS A 1 548 ? 5.914 15.348 -5.504 1.00 97.38 548 HIS A CA 1
ATOM 4247 C C . HIS A 1 548 ? 5.266 16.579 -6.148 1.00 97.38 548 HIS A C 1
ATOM 4249 O O . HIS A 1 548 ? 5.664 17.715 -5.891 1.00 97.38 548 HIS A O 1
ATOM 4255 N N . ILE A 1 549 ? 4.278 16.351 -7.011 1.00 98.44 549 ILE A N 1
ATOM 4256 C CA . ILE A 1 549 ? 3.549 17.393 -7.741 1.00 98.44 549 ILE A CA 1
ATOM 4257 C C . ILE A 1 549 ? 2.268 17.711 -6.973 1.00 98.44 549 ILE A C 1
ATOM 4259 O O . ILE A 1 549 ? 1.434 16.828 -6.781 1.00 98.44 549 ILE A O 1
ATOM 4263 N N . VAL A 1 550 ? 2.086 18.965 -6.553 1.00 98.50 550 VAL A N 1
ATOM 4264 C CA . VAL A 1 550 ? 0.889 19.415 -5.825 1.00 98.50 550 VAL A CA 1
ATOM 4265 C C . VAL A 1 550 ? 0.242 20.577 -6.562 1.00 98.50 550 VAL A C 1
ATOM 4267 O O . VAL A 1 550 ? 0.862 21.624 -6.737 1.00 98.50 550 VAL A O 1
ATOM 4270 N N . VAL A 1 551 ? -1.026 20.418 -6.939 1.00 98.44 551 VAL A N 1
ATOM 4271 C CA . VAL A 1 551 ? -1.797 21.445 -7.644 1.00 98.44 551 VAL A CA 1
ATOM 4272 C C . VAL A 1 551 ? -3.044 21.814 -6.856 1.00 98.44 551 VAL A C 1
ATOM 4274 O O . VAL A 1 551 ? -3.874 20.963 -6.545 1.00 98.44 551 VAL A O 1
ATOM 4277 N N . ASP A 1 552 ? -3.193 23.105 -6.569 1.00 97.94 552 ASP A N 1
ATOM 4278 C CA . ASP A 1 552 ? -4.420 23.692 -6.032 1.00 97.94 552 ASP A CA 1
ATOM 4279 C C . ASP A 1 552 ? -5.356 24.072 -7.189 1.00 97.94 552 ASP A C 1
ATOM 4281 O O . ASP A 1 552 ? -5.079 24.990 -7.968 1.00 97.94 552 ASP A O 1
ATOM 4285 N N . LEU A 1 553 ? -6.483 23.366 -7.302 1.00 97.56 553 LEU A N 1
ATOM 4286 C CA . LEU A 1 553 ? -7.424 23.522 -8.410 1.00 97.56 553 LEU A CA 1
ATOM 4287 C C . LEU A 1 553 ? -8.128 24.882 -8.405 1.00 97.56 553 LEU A C 1
ATOM 4289 O O . LEU A 1 553 ? -8.658 25.284 -9.442 1.00 97.56 553 LEU A O 1
ATOM 4293 N N . THR A 1 554 ? -8.099 25.630 -7.295 1.00 95.19 554 THR A N 1
ATOM 4294 C CA . THR A 1 554 ? -8.621 27.008 -7.251 1.00 95.19 554 THR A CA 1
ATOM 4295 C C . THR A 1 554 ? -7.854 27.957 -8.174 1.00 95.19 554 THR A C 1
ATOM 4297 O O . THR A 1 554 ? -8.386 28.992 -8.574 1.00 95.19 554 THR A O 1
ATOM 4300 N N . GLN A 1 555 ? -6.633 27.580 -8.561 1.00 94.94 555 GLN A N 1
ATOM 4301 C CA . GLN A 1 555 ? -5.762 28.336 -9.459 1.00 94.94 555 GLN A CA 1
ATOM 4302 C C . GLN A 1 555 ? -5.815 27.827 -10.908 1.00 94.94 555 GLN A C 1
ATOM 4304 O O . GLN A 1 555 ? -5.077 28.316 -11.763 1.00 94.94 555 GLN A O 1
ATOM 4309 N N . THR A 1 556 ? -6.691 26.863 -11.207 1.00 94.62 556 THR A N 1
ATOM 4310 C CA . THR A 1 556 ? -6.797 26.222 -12.523 1.00 94.62 556 THR A CA 1
ATOM 4311 C C . THR A 1 556 ? -8.217 26.312 -13.088 1.00 94.62 556 THR A C 1
ATOM 4313 O O . THR A 1 556 ? -9.179 26.609 -12.377 1.00 94.62 556 THR A O 1
ATOM 4316 N N . ALA A 1 557 ? -8.356 26.025 -14.384 1.00 94.25 557 ALA A N 1
ATOM 4317 C CA . ALA A 1 557 ? -9.660 25.849 -15.025 1.00 94.25 557 ALA A CA 1
ATOM 4318 C C . ALA A 1 557 ? -10.234 24.427 -14.854 1.00 94.25 557 ALA A C 1
ATOM 4320 O O . ALA A 1 557 ? -11.357 24.184 -15.286 1.00 94.25 557 ALA A O 1
ATOM 4321 N N . ALA A 1 558 ? -9.474 23.494 -14.270 1.00 95.88 558 ALA A N 1
ATOM 4322 C CA . ALA A 1 558 ? -9.932 22.133 -14.034 1.00 95.88 558 ALA A CA 1
ATOM 4323 C C . ALA A 1 558 ? -10.915 22.087 -12.855 1.00 95.88 558 ALA A C 1
ATOM 4325 O O . ALA A 1 558 ? -10.818 22.867 -11.900 1.00 95.88 558 ALA A O 1
ATOM 4326 N N . GLU A 1 559 ? -11.872 21.166 -12.933 1.00 96.00 559 GLU A N 1
ATOM 4327 C CA . GLU A 1 559 ? -12.901 20.965 -11.914 1.00 96.00 559 GLU A CA 1
ATOM 4328 C C . GLU A 1 559 ? -13.098 19.476 -11.664 1.00 96.00 559 GLU A C 1
ATOM 4330 O O . GLU A 1 559 ? -13.137 18.677 -12.603 1.00 96.00 559 GLU A O 1
ATOM 4335 N N . LEU A 1 560 ? -13.223 19.124 -10.388 1.00 98.25 560 LEU A N 1
ATOM 4336 C CA . LEU A 1 560 ? -13.706 17.826 -9.949 1.00 98.25 560 LEU A CA 1
ATOM 4337 C C . LEU A 1 560 ? -15.217 17.779 -10.139 1.00 98.25 560 LEU A C 1
ATOM 4339 O O . LEU A 1 560 ? -15.932 18.720 -9.789 1.00 98.25 560 LEU A O 1
ATOM 4343 N N . VAL A 1 561 ? -15.711 16.674 -10.671 1.00 97.44 561 VAL A N 1
ATOM 4344 C CA . VAL A 1 561 ? -17.140 16.469 -10.893 1.00 97.44 561 VAL A CA 1
ATOM 4345 C C . VAL A 1 561 ? -17.673 15.376 -9.982 1.00 97.44 561 VAL A C 1
ATOM 4347 O O . VAL A 1 561 ? -16.939 14.500 -9.537 1.00 97.44 561 VAL A O 1
ATOM 4350 N N . ASN A 1 562 ? -18.974 15.429 -9.712 1.00 97.12 562 ASN A N 1
ATOM 4351 C CA . ASN A 1 562 ? -19.675 14.314 -9.094 1.00 97.12 562 ASN A CA 1
ATOM 4352 C C . ASN A 1 562 ? -19.808 13.166 -10.111 1.00 97.12 562 ASN A C 1
ATOM 4354 O O . ASN A 1 562 ? -20.362 13.371 -11.194 1.00 97.12 562 ASN A O 1
ATOM 4358 N N . GLY A 1 563 ? -19.349 11.976 -9.743 1.00 96.94 563 GLY A N 1
ATOM 4359 C CA . GLY A 1 563 ? -19.187 10.794 -10.585 1.00 96.94 563 GLY A CA 1
ATOM 4360 C C . GLY A 1 563 ? -17.740 10.606 -11.043 1.00 96.94 563 GLY A C 1
ATOM 4361 O O . GLY A 1 563 ? -16.787 10.952 -10.337 1.00 96.94 563 GLY A O 1
ATOM 4362 N N . THR A 1 564 ? -17.591 10.069 -12.252 1.00 98.25 564 THR A N 1
ATOM 4363 C CA . THR A 1 564 ? -16.295 9.718 -12.826 1.00 98.25 564 THR A CA 1
ATOM 4364 C C . THR A 1 564 ? -15.456 10.955 -13.127 1.00 98.25 564 THR A C 1
ATOM 4366 O O . THR A 1 564 ? -15.866 11.842 -13.878 1.00 98.25 564 THR A O 1
ATOM 4369 N N . ASN A 1 565 ? -14.242 10.965 -12.593 1.00 98.56 565 ASN A N 1
ATOM 4370 C CA . ASN A 1 565 ? -13.161 11.875 -12.933 1.00 98.56 565 ASN A CA 1
ATOM 4371 C C . ASN A 1 565 ? -12.017 11.084 -13.566 1.00 98.56 565 ASN A C 1
ATOM 4373 O O . ASN A 1 565 ? -11.884 9.878 -13.358 1.00 98.56 565 ASN A O 1
ATOM 4377 N N . GLU A 1 566 ? -11.172 11.774 -14.321 1.00 98.69 566 GLU A N 1
ATOM 4378 C CA . GLU A 1 566 ? -10.034 11.175 -15.002 1.00 98.69 566 GLU A CA 1
ATOM 4379 C C . GLU A 1 566 ? -8.751 11.962 -14.721 1.00 98.69 566 GLU A C 1
ATOM 4381 O O . GLU A 1 566 ? -8.666 13.150 -15.040 1.00 98.69 566 GLU A O 1
ATOM 4386 N N . LEU A 1 567 ? -7.738 11.297 -14.159 1.00 98.75 567 LEU A N 1
ATOM 4387 C CA . LEU A 1 567 ? -6.384 11.830 -14.011 1.00 98.75 567 LEU A CA 1
ATOM 4388 C C . LEU A 1 567 ? -5.454 11.132 -15.006 1.00 98.75 567 LEU A C 1
ATOM 4390 O O . LEU A 1 567 ? -5.294 9.915 -14.963 1.00 98.75 567 LEU A O 1
ATOM 4394 N N . SER A 1 568 ? -4.815 11.897 -15.886 1.00 98.69 568 SER A N 1
ATOM 4395 C CA . SER A 1 568 ? -3.825 11.392 -16.839 1.00 98.69 568 SER A CA 1
ATOM 4396 C C . SER A 1 568 ? -2.437 11.932 -16.512 1.00 98.69 568 SER A C 1
ATOM 4398 O O . SER A 1 568 ? -2.251 13.145 -16.412 1.00 98.69 568 SER A O 1
ATOM 4400 N N . ILE A 1 569 ? -1.463 11.033 -16.387 1.00 98.75 569 ILE A N 1
ATOM 4401 C CA . ILE A 1 569 ? -0.045 11.344 -16.190 1.00 98.75 569 ILE A CA 1
ATOM 4402 C C . ILE A 1 569 ? 0.699 10.910 -17.449 1.00 98.75 569 ILE A C 1
ATOM 4404 O O . ILE A 1 569 ? 0.643 9.742 -17.841 1.00 98.75 569 ILE A O 1
ATOM 4408 N N . THR A 1 570 ? 1.349 11.863 -18.110 1.00 98.69 570 THR A N 1
ATOM 4409 C CA . THR A 1 570 ? 2.001 11.671 -19.408 1.00 98.69 570 THR A CA 1
ATOM 4410 C C . THR A 1 570 ? 3.488 11.962 -19.300 1.00 98.69 570 THR A C 1
ATOM 4412 O O . THR A 1 570 ? 3.872 13.016 -18.802 1.00 98.69 570 THR A O 1
ATOM 4415 N N . ILE A 1 571 ? 4.297 11.051 -19.831 1.00 98.25 571 ILE A N 1
ATOM 4416 C CA . ILE A 1 571 ? 5.721 11.240 -20.094 1.00 98.25 571 ILE A CA 1
ATOM 4417 C C . ILE A 1 571 ? 5.853 11.508 -21.600 1.00 98.25 571 ILE A C 1
ATOM 4419 O O . ILE A 1 571 ? 5.623 10.595 -22.403 1.00 98.25 571 ILE A O 1
ATOM 4423 N N . PRO A 1 572 ? 6.125 12.752 -22.027 1.00 97.62 572 PRO A N 1
ATOM 4424 C CA . PRO A 1 572 ? 6.034 13.133 -23.433 1.00 97.62 572 PRO A CA 1
ATOM 4425 C C . PRO A 1 572 ? 7.173 12.570 -24.293 1.00 97.62 572 PRO A C 1
ATOM 4427 O O . PRO A 1 572 ? 6.983 12.390 -25.498 1.00 97.62 572 PRO A O 1
ATOM 4430 N N . GLY A 1 573 ? 8.333 12.261 -23.698 1.00 94.44 573 GLY A N 1
ATOM 4431 C CA . GLY A 1 573 ? 9.507 11.784 -24.436 1.00 94.44 573 GLY A CA 1
ATOM 4432 C C . GLY A 1 573 ? 10.052 12.833 -25.410 1.00 94.44 573 GLY A C 1
ATOM 4433 O O . GLY A 1 573 ? 10.438 12.497 -26.527 1.00 94.44 573 GLY A O 1
ATOM 4434 N N . ASP A 1 574 ? 10.015 14.109 -25.024 1.00 95.50 574 ASP A N 1
ATOM 4435 C CA . ASP A 1 574 ? 10.400 15.270 -25.838 1.00 95.50 574 ASP A CA 1
ATOM 4436 C C . ASP A 1 574 ? 11.755 15.884 -25.439 1.00 95.50 574 ASP A C 1
ATOM 4438 O O . ASP A 1 574 ? 12.184 16.888 -26.015 1.00 95.50 574 ASP A O 1
ATOM 4442 N N . LEU A 1 575 ? 12.457 15.252 -24.498 1.00 92.50 575 LEU A N 1
ATOM 4443 C CA . LEU A 1 575 ? 13.829 15.584 -24.131 1.00 92.50 575 LEU A CA 1
ATOM 4444 C C . LEU A 1 575 ? 14.829 15.018 -25.151 1.00 92.50 575 LEU A C 1
ATOM 4446 O O . LEU A 1 575 ? 14.513 14.151 -25.967 1.00 92.50 575 LEU A O 1
ATOM 4450 N N . ALA A 1 576 ? 16.081 15.481 -25.095 1.00 89.31 576 ALA A N 1
ATOM 4451 C CA . ALA A 1 576 ? 17.165 14.998 -25.962 1.00 89.31 576 ALA A CA 1
ATOM 4452 C C . ALA A 1 576 ? 17.667 13.578 -25.601 1.00 89.31 576 ALA A C 1
ATOM 4454 O O . ALA A 1 576 ? 18.745 13.173 -26.040 1.00 89.31 576 ALA A O 1
ATOM 4455 N N . ALA A 1 577 ? 16.900 12.842 -24.795 1.00 88.75 577 ALA A N 1
ATOM 4456 C CA . ALA A 1 577 ? 17.213 11.519 -24.281 1.00 88.75 577 ALA A CA 1
ATOM 4457 C C . ALA A 1 577 ? 16.721 10.408 -25.226 1.00 88.75 577 ALA A C 1
ATOM 4459 O O . ALA A 1 577 ? 15.724 10.582 -25.933 1.00 88.75 577 ALA A O 1
ATOM 4460 N N . PRO A 1 578 ? 17.383 9.234 -25.250 1.00 88.06 578 PRO A N 1
ATOM 4461 C CA . PRO A 1 578 ? 16.908 8.082 -26.022 1.00 88.06 578 PRO A CA 1
ATOM 4462 C C . PRO A 1 578 ? 15.562 7.536 -25.514 1.00 88.06 578 PRO A C 1
ATOM 4464 O O . PRO A 1 578 ? 14.837 6.863 -26.256 1.00 88.06 578 PRO A O 1
ATOM 4467 N N . PHE A 1 579 ? 15.242 7.810 -24.253 1.00 91.31 579 PHE A N 1
ATOM 4468 C CA . PHE A 1 579 ? 13.992 7.492 -23.587 1.00 91.31 579 PHE A CA 1
ATOM 4469 C C . PHE A 1 579 ? 13.825 8.387 -22.355 1.00 91.31 579 PHE A C 1
ATOM 4471 O O . PHE A 1 579 ? 14.800 8.947 -21.869 1.00 91.31 579 PHE A O 1
ATOM 4478 N N . ASP A 1 580 ? 12.598 8.477 -21.853 1.00 94.06 580 ASP A N 1
ATOM 4479 C CA . ASP A 1 580 ? 12.276 9.039 -20.540 1.00 94.06 580 ASP A CA 1
ATOM 4480 C C . ASP A 1 580 ? 11.475 7.983 -19.769 1.00 94.06 580 ASP A C 1
ATOM 4482 O O . ASP A 1 580 ? 10.561 7.349 -20.316 1.00 94.06 580 ASP A O 1
ATOM 4486 N N . LEU A 1 581 ? 11.885 7.723 -18.534 1.00 91.94 581 LEU A N 1
ATOM 4487 C CA . LEU A 1 581 ? 11.393 6.633 -17.705 1.00 91.94 581 LEU A CA 1
ATOM 4488 C C . LEU A 1 581 ? 10.711 7.204 -16.467 1.00 91.94 581 LEU A C 1
ATOM 4490 O O . LEU A 1 581 ? 11.243 8.103 -15.830 1.00 91.94 581 LEU A O 1
ATOM 4494 N N . ALA A 1 582 ? 9.579 6.633 -16.068 1.00 94.12 582 ALA A N 1
ATOM 4495 C CA . ALA A 1 582 ? 8.906 7.061 -14.846 1.00 94.12 582 ALA A CA 1
ATOM 4496 C C . ALA A 1 582 ? 8.207 5.900 -14.143 1.00 94.12 582 ALA A C 1
ATOM 4498 O O . ALA A 1 582 ? 7.451 5.153 -14.769 1.00 94.12 582 ALA A O 1
ATOM 4499 N N . PHE A 1 583 ? 8.394 5.782 -12.831 1.00 93.00 583 PHE A N 1
ATOM 4500 C CA . PHE A 1 583 ? 7.467 5.045 -11.978 1.00 93.00 583 PHE A CA 1
ATOM 4501 C C . PHE A 1 583 ? 6.359 5.990 -11.517 1.00 93.00 583 PHE A C 1
ATOM 4503 O O . PHE A 1 583 ? 6.627 7.018 -10.895 1.00 93.00 583 PHE A O 1
ATOM 4510 N N . ILE A 1 584 ? 5.112 5.637 -11.817 1.00 96.19 584 ILE A N 1
ATOM 4511 C CA . ILE A 1 584 ? 3.946 6.281 -11.219 1.00 96.19 584 ILE A CA 1
ATOM 4512 C C . ILE A 1 584 ? 3.631 5.528 -9.935 1.00 96.19 584 ILE A C 1
ATOM 4514 O O . ILE A 1 584 ? 3.348 4.330 -9.977 1.00 96.19 584 ILE A O 1
ATOM 4518 N N . ASP A 1 585 ? 3.727 6.233 -8.816 1.00 93.25 585 ASP A N 1
ATOM 4519 C CA . ASP A 1 585 ? 3.593 5.679 -7.473 1.00 93.25 585 ASP A CA 1
ATOM 4520 C C . ASP A 1 585 ? 2.121 5.760 -7.042 1.00 93.25 585 ASP A C 1
ATOM 4522 O O . ASP A 1 585 ? 1.371 4.791 -7.188 1.00 93.25 585 ASP A O 1
ATOM 4526 N N . LYS A 1 586 ? 1.671 6.964 -6.672 1.00 95.50 586 LYS A N 1
ATOM 4527 C CA . LYS A 1 586 ? 0.310 7.228 -6.199 1.00 95.50 586 LYS A CA 1
ATOM 4528 C C . LYS A 1 586 ? -0.175 8.630 -6.503 1.00 95.50 586 LYS A C 1
ATOM 4530 O O . LYS A 1 586 ? 0.612 9.544 -6.783 1.00 95.50 586 LYS A O 1
ATOM 4535 N N . PHE A 1 587 ? -1.482 8.825 -6.368 1.00 98.06 587 PHE A N 1
ATOM 4536 C CA . PHE A 1 587 ? -2.065 10.159 -6.322 1.00 98.06 587 PHE A CA 1
ATOM 4537 C C . PHE A 1 587 ? -3.163 10.278 -5.266 1.00 98.06 587 PHE A C 1
ATOM 4539 O O . PHE A 1 587 ? -3.782 9.299 -4.855 1.00 98.06 587 PHE A O 1
ATOM 4546 N N . SER A 1 588 ? -3.426 11.507 -4.835 1.00 98.38 588 SER A N 1
ATOM 4547 C CA . SER A 1 588 ? -4.553 11.826 -3.968 1.00 98.38 588 SER A CA 1
ATOM 4548 C C . SER A 1 588 ? -5.258 13.103 -4.400 1.00 98.38 588 SER A C 1
ATOM 4550 O O . SER A 1 588 ? -4.677 13.985 -5.040 1.00 98.38 588 SER A O 1
ATOM 4552 N N . VAL A 1 589 ? -6.540 13.186 -4.057 1.00 98.38 589 VAL A N 1
ATOM 4553 C CA . VAL A 1 589 ? -7.404 14.328 -4.344 1.00 98.38 589 VAL A CA 1
ATOM 4554 C C . VAL A 1 589 ? -8.125 14.723 -3.064 1.00 98.38 589 VAL A C 1
ATOM 4556 O O . VAL A 1 589 ? -8.938 13.946 -2.569 1.00 98.38 589 VAL A O 1
ATOM 4559 N N . SER A 1 590 ? -7.865 15.923 -2.538 1.00 97.81 590 SER A N 1
ATOM 4560 C CA . SER A 1 590 ? -8.672 16.497 -1.453 1.00 97.81 590 SER A CA 1
ATOM 4561 C C . SER A 1 590 ? -9.726 17.447 -2.010 1.00 97.81 590 SER A C 1
ATOM 4563 O O . SER A 1 590 ? -9.436 18.209 -2.931 1.00 97.81 590 SER A O 1
ATOM 4565 N N . TYR A 1 591 ? -10.957 17.382 -1.503 1.00 97.56 591 TYR A N 1
ATOM 4566 C CA . TYR A 1 591 ? -12.100 18.143 -2.020 1.00 97.56 591 TYR A CA 1
ATOM 4567 C C . TYR A 1 591 ? -13.176 18.342 -0.950 1.00 97.56 591 TYR A C 1
ATOM 4569 O O . TYR A 1 591 ? -13.211 17.632 0.055 1.00 97.56 591 TYR A O 1
ATOM 4577 N N . VAL A 1 592 ? -14.074 19.308 -1.153 1.00 97.38 592 VAL A N 1
ATOM 4578 C CA . VAL A 1 592 ? -15.201 19.523 -0.235 1.00 97.38 592 VAL A CA 1
ATOM 4579 C C . VAL A 1 592 ? -16.361 18.601 -0.615 1.00 97.38 592 VAL A C 1
ATOM 4581 O O . VAL A 1 592 ? -16.916 18.704 -1.714 1.00 97.38 592 VAL A O 1
ATOM 4584 N N . ARG A 1 593 ? -16.743 17.723 0.317 1.00 97.19 593 ARG A N 1
ATOM 4585 C CA . ARG A 1 593 ? -17.805 16.718 0.168 1.00 97.19 593 ARG A CA 1
ATOM 4586 C C . ARG A 1 593 ? -18.935 16.979 1.160 1.00 97.19 593 ARG A C 1
ATOM 4588 O O . ARG A 1 593 ? -18.675 17.366 2.301 1.00 97.19 593 ARG A O 1
ATOM 4595 N N . LYS A 1 594 ? -20.191 16.740 0.769 1.00 97.94 594 LYS A N 1
ATOM 4596 C CA . LYS A 1 594 ? -21.309 16.736 1.730 1.00 97.94 594 LYS A CA 1
ATOM 4597 C C . LYS A 1 594 ? -21.191 15.569 2.712 1.00 97.94 594 LYS A C 1
ATOM 4599 O O . LYS A 1 594 ? -20.692 14.501 2.373 1.00 97.94 594 LYS A O 1
ATOM 4604 N N . THR A 1 595 ? -21.717 15.726 3.918 1.00 97.88 595 THR A N 1
ATOM 4605 C CA . THR A 1 595 ? -21.814 14.656 4.921 1.00 97.88 595 THR A CA 1
ATOM 4606 C C . THR A 1 595 ? -22.976 13.705 4.607 1.00 97.88 595 THR A C 1
ATOM 4608 O O . THR A 1 595 ? -24.007 13.660 5.284 1.00 97.88 595 THR A O 1
ATOM 4611 N N . VAL A 1 596 ? -22.812 12.926 3.541 1.00 97.69 596 VAL A N 1
ATOM 4612 C CA . VAL A 1 596 ? -23.731 11.851 3.147 1.00 97.69 596 VAL A CA 1
ATOM 4613 C C . VAL A 1 596 ? -23.055 10.516 3.439 1.00 97.69 596 VAL A C 1
ATOM 4615 O O . VAL A 1 596 ? -21.924 10.281 3.005 1.00 97.69 596 VAL A O 1
ATOM 4618 N N . ALA A 1 597 ? -23.725 9.676 4.223 1.00 96.88 597 ALA A N 1
ATOM 4619 C CA . ALA A 1 597 ? -23.291 8.326 4.534 1.00 96.88 597 ALA A CA 1
ATOM 4620 C C . ALA A 1 597 ? -23.422 7.418 3.311 1.00 96.88 597 ALA A C 1
ATOM 4622 O O . ALA A 1 597 ? -24.392 7.498 2.557 1.00 96.88 597 ALA A O 1
ATOM 4623 N N . GLU A 1 598 ? -22.453 6.525 3.154 1.00 93.12 598 GLU A N 1
ATOM 4624 C CA . GLU A 1 598 ? -22.409 5.523 2.097 1.00 93.12 598 GLU A CA 1
ATOM 4625 C C . GLU A 1 598 ? -22.096 4.162 2.697 1.00 93.12 598 GLU A C 1
ATOM 4627 O O . GLU A 1 598 ? -21.437 4.066 3.731 1.00 93.12 598 GLU A O 1
ATOM 4632 N N . ALA A 1 599 ? -22.638 3.103 2.093 1.00 92.62 599 ALA A N 1
ATOM 4633 C CA . ALA A 1 599 ? -22.547 1.749 2.644 1.00 92.62 599 ALA A CA 1
ATOM 4634 C C . ALA A 1 599 ? -22.914 1.679 4.149 1.00 92.62 599 ALA A C 1
ATOM 4636 O O . ALA A 1 599 ? -22.329 0.916 4.908 1.00 92.62 599 ALA A O 1
ATOM 4637 N N . GLY A 1 600 ? -23.880 2.508 4.573 1.00 93.94 600 GLY A N 1
ATOM 4638 C CA . GLY A 1 600 ? -24.396 2.554 5.942 1.00 93.94 600 GLY A CA 1
ATOM 4639 C C . GLY A 1 600 ? -23.589 3.388 6.940 1.00 93.94 600 GLY A C 1
ATOM 4640 O O . GLY A 1 600 ? -23.987 3.464 8.101 1.00 93.94 600 GLY A O 1
ATOM 4641 N N . GLY A 1 601 ? -22.513 4.073 6.538 1.00 96.31 601 GLY A N 1
ATOM 4642 C CA . GLY A 1 601 ? -21.761 4.922 7.464 1.00 96.31 601 GLY A CA 1
ATOM 4643 C C . GLY A 1 601 ? -20.977 6.070 6.836 1.00 96.31 601 GLY A C 1
ATOM 4644 O O . GLY A 1 601 ? -20.931 6.253 5.624 1.00 96.31 601 GLY A O 1
ATOM 4645 N N . LEU A 1 602 ? -20.378 6.887 7.698 1.00 97.62 602 LEU A N 1
ATOM 4646 C CA . LEU A 1 602 ? -19.472 7.967 7.339 1.00 97.62 602 LEU A CA 1
ATOM 4647 C C . LEU A 1 602 ? -18.424 8.157 8.437 1.00 97.62 602 LEU A C 1
ATOM 4649 O O . LEU A 1 602 ? -18.763 8.297 9.615 1.00 97.62 602 LEU A O 1
ATOM 4653 N N . LEU A 1 603 ? -17.157 8.209 8.030 1.00 97.31 603 LEU A N 1
ATOM 4654 C CA . LEU A 1 603 ? -16.024 8.560 8.879 1.00 97.31 603 LEU A CA 1
ATOM 4655 C C . LEU A 1 603 ? -15.417 9.870 8.366 1.00 97.31 603 LEU A C 1
ATOM 4657 O O . LEU A 1 603 ? -14.999 9.942 7.212 1.00 97.31 603 LEU A O 1
ATOM 4661 N N . PHE A 1 604 ? -15.397 10.918 9.188 1.00 97.56 604 PHE A N 1
ATOM 4662 C CA . PHE A 1 604 ? -14.969 12.247 8.742 1.00 97.56 604 PHE A CA 1
ATOM 4663 C C . PHE A 1 604 ? -14.477 13.133 9.884 1.00 97.56 604 PHE A C 1
ATOM 4665 O O . PHE A 1 604 ? -14.900 12.990 11.029 1.00 97.56 604 PHE A O 1
ATOM 4672 N N . ASN A 1 605 ? -13.597 14.080 9.561 1.00 96.88 605 ASN A N 1
ATOM 4673 C CA . ASN A 1 605 ? -13.133 15.083 10.515 1.00 96.88 605 ASN A CA 1
ATOM 4674 C C . ASN A 1 605 ? -14.008 16.339 10.456 1.00 96.88 605 ASN A C 1
ATOM 4676 O O . ASN A 1 605 ? -14.422 16.768 9.376 1.00 96.88 605 ASN A O 1
ATOM 4680 N N . SER A 1 606 ? -14.278 16.942 11.612 1.00 95.62 606 SER A N 1
ATOM 4681 C CA . SER A 1 606 ? -14.967 18.228 11.692 1.00 95.62 606 SER A CA 1
ATOM 4682 C C . SER A 1 606 ? -14.616 18.993 12.969 1.00 95.62 606 SER A C 1
ATOM 4684 O O . SER A 1 606 ? -14.394 18.411 14.030 1.00 95.62 606 SER A O 1
ATOM 4686 N N . GLN A 1 607 ? -14.644 20.322 12.871 1.00 95.12 607 GLN A N 1
ATOM 4687 C CA . GLN A 1 607 ? -14.600 21.253 14.005 1.00 95.12 607 GLN A CA 1
ATOM 4688 C C . GLN A 1 607 ? -15.928 22.031 14.134 1.00 95.12 607 GLN A C 1
ATOM 4690 O O . GLN A 1 607 ? -15.997 23.127 14.691 1.00 95.12 607 GLN A O 1
ATOM 4695 N N . ALA A 1 608 ? -17.006 21.538 13.522 1.00 94.38 608 ALA A N 1
ATOM 4696 C CA . ALA A 1 608 ? -18.296 22.205 13.599 1.00 94.38 608 ALA A CA 1
ATOM 4697 C C . ALA A 1 608 ? -18.981 21.925 14.941 1.00 94.38 608 ALA A C 1
ATOM 4699 O O . ALA A 1 608 ? -18.931 20.821 15.474 1.00 94.38 608 ALA A O 1
ATOM 4700 N N . LYS A 1 609 ? -19.689 22.928 15.465 1.00 93.44 609 LYS A N 1
ATOM 4701 C CA . LYS A 1 609 ? -20.440 22.810 16.722 1.00 93.44 609 LYS A CA 1
ATOM 4702 C C . LYS A 1 609 ? -21.672 21.913 16.610 1.00 93.44 609 LYS A C 1
ATOM 4704 O O . LYS A 1 609 ? -22.027 21.228 17.563 1.00 93.44 609 LYS A O 1
ATOM 4709 N N . ALA A 1 610 ? -22.339 21.952 15.463 1.00 94.88 610 ALA A N 1
ATOM 4710 C CA . ALA A 1 610 ? -23.482 21.113 15.142 1.00 94.88 610 ALA A CA 1
ATOM 4711 C C . ALA A 1 610 ? -23.278 20.552 13.738 1.00 94.88 610 ALA A C 1
ATOM 4713 O O . ALA A 1 610 ? -22.942 21.297 12.816 1.00 94.88 610 ALA A O 1
ATOM 4714 N N . ILE A 1 611 ? -23.461 19.246 13.594 1.00 96.62 611 ILE A N 1
ATOM 4715 C CA . ILE A 1 611 ? -23.186 18.515 12.359 1.00 96.62 611 ILE A CA 1
ATOM 4716 C C . ILE A 1 611 ? -24.439 17.740 11.971 1.00 96.62 611 ILE A C 1
ATOM 4718 O O . ILE A 1 611 ? -25.099 17.173 12.840 1.00 96.62 611 ILE A O 1
ATOM 4722 N N . SER A 1 612 ? -24.756 17.726 10.679 1.00 96.88 612 SER A N 1
ATOM 4723 C CA . SER A 1 612 ? -25.769 16.848 10.094 1.00 96.88 612 SER A CA 1
ATOM 4724 C C . SER A 1 612 ? -25.087 15.769 9.266 1.00 96.88 612 SER A C 1
ATOM 4726 O O . SER A 1 612 ? -24.151 16.073 8.534 1.00 96.88 612 SER A O 1
ATOM 4728 N N . VAL A 1 613 ? -25.551 14.526 9.352 1.00 98.12 613 VAL A N 1
ATOM 4729 C CA . VAL A 1 613 ? -25.184 13.442 8.431 1.00 98.12 613 VAL A CA 1
ATOM 4730 C C . VAL A 1 613 ? -26.468 12.866 7.848 1.00 98.12 613 VAL A C 1
ATOM 4732 O O . VAL A 1 613 ? -27.397 12.566 8.591 1.00 98.12 613 VAL A O 1
ATOM 4735 N N . SER A 1 614 ? -26.534 12.721 6.528 1.00 97.81 614 SER A N 1
ATOM 4736 C CA . SER A 1 614 ? -27.709 12.204 5.802 1.00 97.81 614 SER A CA 1
ATOM 4737 C C . SER A 1 614 ? -27.395 10.896 5.067 1.00 97.81 614 SER A C 1
ATOM 4739 O O . SER A 1 614 ? -26.257 10.439 5.101 1.00 97.81 614 SER A O 1
ATOM 4741 N N . GLY A 1 615 ? -28.384 10.273 4.419 1.00 96.75 615 GLY A N 1
ATOM 4742 C CA . GLY A 1 615 ? -28.178 9.057 3.614 1.00 96.75 615 GLY A CA 1
ATOM 4743 C C . GLY A 1 615 ? -28.086 7.754 4.416 1.00 96.75 615 GLY A C 1
ATOM 4744 O O . GLY A 1 615 ? -27.714 6.718 3.871 1.00 96.75 615 GLY A O 1
ATOM 4745 N N . LEU A 1 616 ? -28.434 7.771 5.705 1.00 97.44 616 LEU A N 1
ATOM 4746 C CA . LEU A 1 616 ? -28.400 6.578 6.555 1.00 97.44 616 LEU A CA 1
ATOM 4747 C C . LEU A 1 616 ? -29.594 5.669 6.237 1.00 97.44 616 LEU A C 1
ATOM 4749 O O . LEU A 1 616 ? -30.733 6.127 6.202 1.00 97.44 616 LEU A O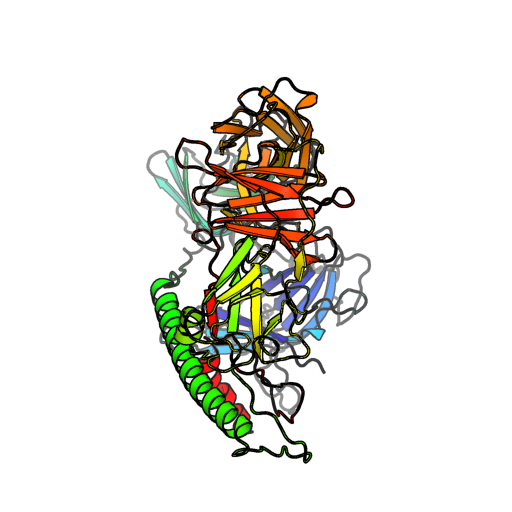 1
ATOM 4753 N N . GLY A 1 617 ? -29.352 4.373 6.034 1.00 96.44 617 GLY A N 1
ATOM 4754 C CA . GLY A 1 617 ? -30.399 3.405 5.670 1.00 96.44 617 GLY A CA 1
ATOM 4755 C C . GLY A 1 617 ? -31.285 2.930 6.830 1.00 96.44 617 GLY A C 1
ATOM 4756 O O . GLY A 1 617 ? -32.258 2.216 6.604 1.00 96.44 617 GLY A O 1
ATOM 4757 N N . SER A 1 618 ? -30.957 3.300 8.070 1.00 96.06 618 SER A N 1
ATOM 4758 C CA . SER A 1 618 ? -31.638 2.847 9.287 1.00 96.06 618 SER A CA 1
ATOM 4759 C C . SER A 1 618 ? -31.572 3.924 10.378 1.00 96.06 618 SER A C 1
ATOM 4761 O O . SER A 1 618 ? -30.567 4.638 10.447 1.00 96.06 618 SER A O 1
ATOM 4763 N N . PRO A 1 619 ? -32.591 4.044 11.257 1.00 95.38 619 PRO A N 1
ATOM 4764 C CA . PRO A 1 619 ? -32.508 4.895 12.441 1.00 95.38 619 PRO A CA 1
ATOM 4765 C C . PRO A 1 619 ? -31.676 4.251 13.566 1.00 95.38 619 PRO A C 1
ATOM 4767 O O . PRO A 1 619 ? -31.289 4.941 14.507 1.00 95.38 619 PRO A O 1
ATOM 4770 N N . ASP A 1 620 ? -31.394 2.945 13.481 1.00 95.56 620 ASP A N 1
ATOM 4771 C CA . ASP A 1 620 ? -30.571 2.218 14.448 1.00 95.56 620 ASP A CA 1
ATOM 4772 C C . ASP A 1 620 ? -29.088 2.411 14.112 1.00 95.56 620 ASP A C 1
ATOM 4774 O O . ASP A 1 620 ? -28.515 1.704 13.276 1.00 95.56 620 ASP A O 1
ATOM 4778 N N . MET A 1 621 ? -28.460 3.379 14.779 1.00 95.19 621 MET A N 1
ATOM 4779 C CA . MET A 1 621 ? -27.101 3.840 14.494 1.00 95.19 621 MET A CA 1
ATOM 4780 C C . MET A 1 621 ? -26.256 4.019 15.756 1.00 95.19 621 MET A C 1
ATOM 4782 O O . MET A 1 621 ? -26.772 4.191 16.861 1.00 95.19 621 MET A O 1
ATOM 4786 N N . VAL A 1 622 ? -24.939 4.012 15.573 1.00 96.06 622 VAL A N 1
ATOM 4787 C CA . VAL A 1 622 ? -23.955 4.403 16.581 1.00 96.06 622 VAL A CA 1
ATOM 4788 C C . VAL A 1 622 ? -23.175 5.618 16.101 1.00 96.06 622 VAL A C 1
ATOM 4790 O O . VAL A 1 622 ? -22.835 5.741 14.923 1.00 96.06 622 VAL A O 1
ATOM 4793 N N . LEU A 1 623 ? -22.917 6.530 17.035 1.00 97.50 623 LEU A N 1
ATOM 4794 C CA . LEU A 1 623 ? -22.146 7.739 16.799 1.00 97.50 623 LEU A CA 1
ATOM 4795 C C . LEU A 1 623 ? -21.015 7.806 17.815 1.00 97.50 623 LEU A C 1
ATOM 4797 O O . LEU A 1 623 ? -21.263 7.814 19.024 1.00 97.50 623 LEU A O 1
ATOM 4801 N N . TYR A 1 624 ? -19.787 7.886 17.318 1.00 98.06 624 TYR A N 1
ATOM 4802 C CA . TYR A 1 624 ? -18.599 8.060 18.141 1.00 98.06 624 TYR A CA 1
ATOM 4803 C C . TYR A 1 624 ? -17.832 9.309 17.731 1.00 98.06 624 TYR A C 1
ATOM 4805 O O . TYR A 1 624 ? -17.642 9.569 16.543 1.00 98.06 624 TYR A O 1
ATOM 4813 N N . ARG A 1 625 ? -17.351 10.048 18.733 1.00 97.81 625 ARG A N 1
ATOM 4814 C CA . ARG A 1 625 ? -16.316 11.072 18.586 1.00 97.81 625 ARG A CA 1
ATOM 4815 C C . ARG A 1 625 ? -14.989 10.490 19.066 1.00 97.81 625 ARG A C 1
ATOM 4817 O O . ARG A 1 625 ? -14.904 10.016 20.199 1.00 97.81 625 ARG A O 1
ATOM 4824 N N . ILE A 1 626 ? -13.976 10.534 18.209 1.00 97.12 626 ILE A N 1
ATOM 4825 C CA . ILE A 1 626 ? -12.588 10.199 18.521 1.00 97.12 626 ILE A CA 1
ATOM 4826 C C . ILE A 1 626 ? -11.827 11.524 18.608 1.00 97.12 626 ILE A C 1
ATOM 4828 O O . ILE A 1 626 ? -11.651 12.225 17.608 1.00 97.12 626 ILE A O 1
ATOM 4832 N N . ASN A 1 627 ? -11.433 11.888 19.825 1.00 92.94 627 ASN A N 1
ATOM 4833 C CA . ASN A 1 627 ? -10.769 13.154 20.114 1.00 92.94 627 ASN A CA 1
ATOM 4834 C C . ASN A 1 627 ? -9.271 13.078 19.762 1.00 92.94 627 ASN A C 1
ATOM 4836 O O . ASN A 1 627 ? -8.694 11.998 19.624 1.00 92.94 627 ASN A O 1
ATOM 4840 N N . SER A 1 628 ? -8.601 14.231 19.685 1.00 87.88 628 SER A N 1
ATOM 4841 C CA . SER A 1 628 ? -7.163 14.309 19.370 1.00 87.88 628 SER A CA 1
ATOM 4842 C C . SER A 1 628 ? -6.248 13.606 20.384 1.00 87.88 628 SER A C 1
ATOM 4844 O O . SER A 1 628 ? -5.109 13.285 20.063 1.00 87.88 628 SER A O 1
ATOM 4846 N N . ASP A 1 629 ? -6.722 13.374 21.612 1.00 89.69 629 ASP A N 1
ATOM 4847 C CA . ASP A 1 629 ? -6.020 12.604 22.649 1.00 89.69 629 ASP A CA 1
ATOM 4848 C C . ASP A 1 629 ? -6.287 11.086 22.565 1.00 89.69 629 ASP A C 1
ATOM 4850 O O . ASP A 1 629 ? -5.903 10.339 23.463 1.00 89.69 629 ASP A O 1
ATOM 4854 N N . SER A 1 630 ? -6.928 10.626 21.483 1.00 87.31 630 SER A N 1
ATOM 4855 C CA . SER A 1 630 ? -7.373 9.244 21.248 1.00 87.31 630 SER A CA 1
ATOM 4856 C C . SER A 1 630 ? -8.457 8.736 22.205 1.00 87.31 630 SER A C 1
ATOM 4858 O O . SER A 1 630 ? -8.816 7.557 22.149 1.00 87.31 630 SER A O 1
ATOM 4860 N N . SER A 1 631 ? -9.023 9.594 23.063 1.00 93.12 631 SER A N 1
ATOM 4861 C CA . SER A 1 631 ? -10.224 9.231 23.810 1.00 93.12 631 SER A CA 1
ATOM 4862 C C . SER A 1 631 ? -11.411 9.081 22.858 1.00 93.12 631 SER A C 1
ATOM 4864 O O . SER A 1 631 ? -11.578 9.843 21.904 1.00 93.12 631 SER A O 1
ATOM 4866 N N . VAL A 1 632 ? -12.243 8.077 23.127 1.00 97.00 632 VAL A N 1
ATOM 4867 C CA . VAL A 1 632 ? -13.429 7.771 22.326 1.00 97.00 632 VAL A CA 1
ATOM 4868 C C . VAL A 1 632 ? -14.664 7.976 23.191 1.00 97.00 632 VAL A C 1
ATOM 4870 O O . VAL A 1 632 ? -14.723 7.508 24.332 1.00 97.00 632 VAL A O 1
ATOM 4873 N N . GLN A 1 633 ? -15.652 8.684 22.650 1.00 96.94 633 GLN A N 1
ATOM 4874 C CA . GLN A 1 633 ? -16.916 8.967 23.320 1.00 96.94 633 GLN A CA 1
ATOM 4875 C C . GLN A 1 633 ? -18.084 8.578 22.424 1.00 96.94 633 GLN A C 1
ATOM 4877 O O . GLN A 1 633 ? -18.098 8.917 21.245 1.00 96.94 633 GLN A O 1
ATOM 4882 N N . GLN A 1 634 ? -19.074 7.892 22.984 1.00 97.19 634 GLN A N 1
ATOM 4883 C CA . GLN A 1 634 ? -20.338 7.629 22.305 1.00 97.19 634 GLN A CA 1
ATOM 4884 C C . GLN A 1 634 ? -21.258 8.841 22.476 1.00 97.19 634 GLN A C 1
ATOM 4886 O O . GLN A 1 634 ? -21.524 9.251 23.608 1.00 97.19 634 GLN A O 1
ATOM 4891 N N . LEU A 1 635 ? -21.764 9.403 21.380 1.00 96.12 635 LEU A N 1
ATOM 4892 C CA . LEU A 1 635 ? -22.691 10.535 21.425 1.00 96.12 635 LEU A CA 1
ATOM 4893 C C . LEU A 1 635 ? -24.113 10.018 21.684 1.00 96.12 635 LEU A C 1
ATOM 4895 O O . LEU A 1 635 ? -24.704 9.345 20.843 1.00 96.12 635 LEU A O 1
ATOM 4899 N N . GLY A 1 636 ? -24.648 10.299 22.873 1.00 88.44 636 GLY A N 1
ATOM 4900 C CA . GLY A 1 636 ? -25.955 9.809 23.326 1.00 88.44 636 GLY A CA 1
ATOM 4901 C C . GLY A 1 636 ? -27.134 10.724 22.984 1.00 88.44 636 GLY A C 1
ATOM 4902 O O . GLY A 1 636 ? -28.272 10.261 22.942 1.00 88.44 636 GLY A O 1
ATOM 4903 N N . SER A 1 637 ? -26.874 12.010 22.738 1.00 91.00 637 SER A N 1
ATOM 4904 C CA . SER A 1 637 ? -27.886 13.015 22.394 1.00 91.00 637 SER A CA 1
ATOM 4905 C C . SER A 1 637 ? -27.852 13.315 20.896 1.00 91.00 637 SER A C 1
ATOM 4907 O O . SER A 1 637 ? -27.031 14.109 20.436 1.00 91.00 637 SER A O 1
ATOM 4909 N N . VAL A 1 638 ? -28.761 12.692 20.148 1.00 93.69 638 VAL A N 1
ATOM 4910 C CA . VAL A 1 638 ? -28.892 12.832 18.690 1.00 93.69 638 VAL A CA 1
ATOM 4911 C C . VAL A 1 638 ? -30.335 13.162 18.307 1.00 93.69 638 VAL A C 1
ATOM 4913 O O . VAL A 1 638 ? -31.267 12.753 19.002 1.00 93.69 638 VAL A O 1
ATOM 4916 N N . ASP A 1 639 ? -30.519 13.904 17.219 1.00 94.56 639 ASP A N 1
ATOM 4917 C CA . ASP A 1 639 ? -31.826 14.180 16.621 1.00 94.56 639 ASP A CA 1
ATOM 4918 C C . ASP A 1 639 ? -31.904 13.459 15.279 1.00 94.56 639 ASP A C 1
ATOM 4920 O O . ASP A 1 639 ? -31.098 13.728 14.390 1.00 94.56 639 ASP A O 1
ATOM 4924 N N . ILE A 1 640 ? -32.812 12.489 15.169 1.00 95.44 640 ILE A N 1
ATOM 4925 C CA . ILE A 1 640 ? -32.938 11.618 13.999 1.00 95.44 640 ILE A CA 1
ATOM 4926 C C . ILE A 1 640 ? -34.251 11.943 13.304 1.00 95.44 640 ILE A C 1
ATOM 4928 O O . ILE A 1 640 ? -35.330 11.807 13.883 1.00 95.44 640 ILE A O 1
ATOM 4932 N N . GLU A 1 641 ? -34.156 12.293 12.029 1.00 95.75 641 GLU A N 1
ATOM 4933 C CA . GLU A 1 641 ? -35.300 12.599 11.182 1.00 95.75 641 GLU A CA 1
ATOM 4934 C C . GLU A 1 641 ? -35.327 11.660 9.972 1.00 95.75 641 GLU A C 1
ATOM 4936 O O . GLU A 1 641 ? -34.299 11.365 9.365 1.00 95.75 641 GLU A O 1
ATOM 4941 N N . GLY A 1 642 ? -36.516 11.170 9.616 1.00 94.81 642 GLY A N 1
ATOM 4942 C CA . GLY A 1 642 ? -36.710 10.414 8.379 1.00 94.81 642 GLY A CA 1
ATOM 4943 C C . GLY A 1 642 ? -36.833 11.359 7.184 1.00 94.81 642 GLY A C 1
ATOM 4944 O O . GLY A 1 642 ? -37.644 12.284 7.213 1.00 94.81 642 GLY A O 1
ATOM 4945 N N . SER A 1 643 ? -36.089 11.099 6.111 1.00 91.50 643 SER A N 1
ATOM 4946 C CA . SER A 1 643 ? -36.017 11.971 4.928 1.00 91.50 643 SER A CA 1
ATOM 4947 C C . SER A 1 643 ? -37.167 11.763 3.926 1.00 91.50 643 SER A C 1
ATOM 4949 O O . SER A 1 643 ? -37.296 12.503 2.954 1.00 91.50 643 SER A O 1
ATOM 4951 N N . GLY A 1 644 ? -38.052 10.788 4.170 1.00 87.94 644 GLY A N 1
ATOM 4952 C CA . GLY A 1 644 ? -39.245 10.510 3.353 1.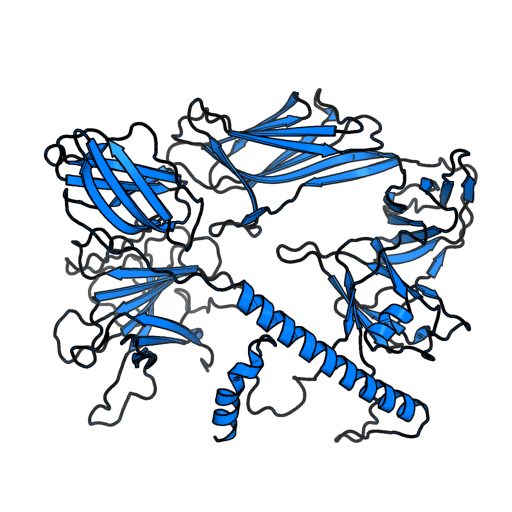00 87.94 644 GLY A CA 1
ATOM 4953 C C . GLY A 1 644 ? -39.008 9.617 2.127 1.00 87.94 644 GLY A C 1
ATOM 4954 O O . GLY A 1 644 ? -39.973 9.163 1.514 1.00 87.94 644 GLY A O 1
ATOM 4955 N N . ASP A 1 645 ? -37.752 9.308 1.811 1.00 90.94 645 ASP A N 1
ATOM 4956 C CA . ASP A 1 645 ? -37.303 8.408 0.738 1.00 90.94 645 ASP A CA 1
ATOM 4957 C C . ASP A 1 645 ? -36.828 7.033 1.253 1.00 90.94 645 ASP A C 1
ATOM 4959 O O . ASP A 1 645 ? -36.329 6.214 0.486 1.00 90.94 645 ASP A O 1
ATOM 4963 N N . GLY A 1 646 ? -37.018 6.766 2.548 1.00 91.50 646 GLY A N 1
ATOM 4964 C CA . GLY A 1 646 ? -36.534 5.559 3.219 1.00 91.50 646 GLY A CA 1
ATOM 4965 C C . GLY A 1 646 ? -35.153 5.715 3.859 1.00 91.50 646 GLY A C 1
ATOM 4966 O O . GLY A 1 646 ? -34.705 4.779 4.514 1.00 91.50 646 GLY A O 1
ATOM 4967 N N . THR A 1 647 ? -34.513 6.880 3.721 1.00 96.31 647 THR A N 1
ATOM 4968 C CA . THR A 1 647 ? -33.280 7.226 4.435 1.00 96.31 647 THR A CA 1
ATOM 4969 C C . THR A 1 647 ? -33.550 8.116 5.649 1.00 96.31 647 THR A C 1
ATOM 4971 O O . THR A 1 647 ? -34.662 8.619 5.861 1.00 96.31 647 THR A O 1
ATOM 4974 N N . TYR A 1 648 ? -32.517 8.278 6.467 1.00 97.50 648 TYR A N 1
ATOM 4975 C CA . TYR A 1 648 ? -32.518 9.068 7.686 1.00 97.50 648 TYR A CA 1
ATOM 4976 C C . TYR A 1 648 ? -31.371 10.077 7.672 1.00 97.50 648 TYR A C 1
ATOM 4978 O O . TYR A 1 648 ? -30.304 9.845 7.090 1.00 97.50 648 TYR A O 1
ATOM 4986 N N . SER A 1 649 ? -31.586 11.184 8.374 1.00 96.88 649 SER A N 1
ATOM 4987 C CA . SER A 1 649 ? -30.549 12.139 8.745 1.00 96.88 649 SER A CA 1
ATOM 4988 C C . SER A 1 649 ? -30.432 12.238 10.255 1.00 96.88 649 SER A C 1
ATOM 4990 O O . SER A 1 649 ? -31.433 12.150 10.967 1.00 96.88 649 SER A O 1
ATOM 4992 N N . VAL A 1 650 ? -29.215 12.459 10.736 1.00 96.75 650 VAL A N 1
ATOM 4993 C CA . VAL A 1 650 ? -28.916 12.653 12.150 1.00 96.75 650 VAL A CA 1
ATOM 4994 C C . VAL A 1 650 ? -28.204 13.980 12.364 1.00 96.75 650 VAL A C 1
ATOM 4996 O O . VAL A 1 650 ? -27.237 14.291 11.671 1.00 96.75 650 VAL A O 1
ATOM 4999 N N . ILE A 1 651 ? -28.673 14.751 13.342 1.00 96.38 651 ILE A N 1
ATOM 5000 C CA . ILE A 1 651 ? -28.016 15.962 13.828 1.00 96.38 651 ILE A CA 1
ATOM 5001 C C . ILE A 1 651 ? -27.460 15.689 15.222 1.00 96.38 651 ILE A C 1
ATOM 5003 O O . ILE A 1 651 ? -28.141 15.137 16.088 1.00 96.38 651 ILE A O 1
ATOM 5007 N N . PHE A 1 652 ? -26.216 16.092 15.452 1.00 95.88 652 PHE A N 1
ATOM 5008 C CA . PHE A 1 652 ? -25.533 15.917 16.730 1.00 95.88 652 PHE A CA 1
ATOM 5009 C C . PHE A 1 652 ? -24.574 17.075 17.019 1.00 95.88 652 PHE A C 1
ATOM 5011 O O . PHE A 1 652 ? -24.226 17.866 16.137 1.00 95.88 652 PHE A O 1
ATOM 5018 N N . ASN A 1 653 ? -24.161 17.191 18.282 1.00 94.19 653 ASN A N 1
ATOM 5019 C CA . ASN A 1 653 ? -23.123 18.141 18.673 1.00 94.19 653 ASN A CA 1
ATOM 5020 C C . ASN A 1 653 ? -21.750 17.643 18.224 1.00 94.19 653 ASN A C 1
ATOM 5022 O O . ASN A 1 653 ? -21.354 16.525 18.555 1.00 94.19 653 ASN A O 1
ATOM 5026 N N . GLY A 1 654 ? -21.008 18.508 17.545 1.00 93.12 654 GLY A N 1
ATOM 5027 C CA . GLY A 1 654 ? -19.572 18.337 17.379 1.00 93.12 654 GLY A CA 1
ATOM 5028 C C . GLY A 1 654 ? -18.781 19.076 18.462 1.00 93.12 654 GLY A C 1
ATOM 5029 O O . GLY A 1 654 ? -19.330 19.575 19.447 1.00 93.12 654 GLY A O 1
ATOM 5030 N N . ASP A 1 655 ? -17.470 19.131 18.274 1.00 91.75 655 ASP A N 1
ATOM 5031 C CA . ASP A 1 655 ? -16.506 19.861 19.086 1.00 91.75 655 ASP A CA 1
ATOM 5032 C C . ASP A 1 655 ? -15.989 21.066 18.293 1.00 91.75 655 ASP A C 1
ATOM 5034 O O . ASP A 1 655 ? -15.282 20.920 17.300 1.00 91.75 655 ASP A O 1
ATOM 5038 N N . ASP A 1 656 ? -16.338 22.273 18.742 1.00 90.88 656 ASP A N 1
ATOM 5039 C CA . ASP A 1 656 ? -15.891 23.523 18.121 1.00 90.88 656 ASP A CA 1
ATOM 5040 C C . ASP A 1 656 ? -14.460 23.927 18.526 1.00 90.88 656 ASP A C 1
ATOM 5042 O O . ASP A 1 656 ? -13.919 24.920 18.026 1.00 90.88 656 ASP A O 1
ATOM 5046 N N . LYS A 1 657 ? -13.808 23.149 19.399 1.00 91.56 657 LYS A N 1
ATOM 5047 C CA . LYS A 1 657 ? -12.460 23.429 19.915 1.00 91.56 657 LYS A CA 1
ATOM 5048 C C . LYS A 1 657 ? -11.364 22.641 19.212 1.00 91.56 657 LYS A C 1
ATOM 5050 O O . LYS A 1 657 ? -10.229 23.116 19.186 1.00 91.56 657 LYS A O 1
ATOM 5055 N N . SER A 1 658 ? -11.672 21.465 18.674 1.00 91.50 658 SER A N 1
ATOM 5056 C CA . SER A 1 658 ? -10.699 20.598 18.012 1.00 91.50 658 SER A CA 1
ATOM 5057 C C . SER A 1 658 ? -11.287 19.934 16.770 1.00 91.50 658 SER A C 1
ATOM 5059 O O . SER A 1 658 ? -12.477 19.633 16.716 1.00 91.50 658 SER A O 1
ATOM 5061 N N . ASN A 1 659 ? -10.445 19.710 15.759 1.00 93.25 659 ASN A N 1
ATOM 5062 C CA . ASN A 1 659 ? -10.830 18.940 14.581 1.00 93.25 659 ASN A CA 1
ATOM 5063 C C . ASN A 1 659 ? -10.869 17.451 14.955 1.00 93.25 659 ASN A C 1
ATOM 5065 O O . ASN A 1 659 ? -9.853 16.761 14.878 1.00 93.25 659 ASN A O 1
ATOM 5069 N N . SER A 1 660 ? -12.020 17.003 15.447 1.00 95.94 660 SER A N 1
ATOM 5070 C CA . SER A 1 660 ? -12.238 15.631 15.906 1.00 95.94 660 SER A CA 1
ATOM 5071 C C . SER A 1 660 ? -12.721 14.738 14.769 1.00 95.94 660 SER A C 1
ATOM 5073 O O . SER A 1 660 ? -13.370 15.207 13.831 1.00 95.94 660 SER A O 1
ATOM 5075 N N . LEU A 1 661 ? -12.456 13.440 14.894 1.00 97.50 661 LEU A N 1
ATOM 5076 C CA . LEU A 1 661 ? -12.953 12.424 13.976 1.00 97.50 661 LEU A CA 1
ATOM 5077 C C . LEU A 1 661 ? -14.312 11.910 14.465 1.00 97.50 661 LEU A C 1
ATOM 5079 O O . LEU A 1 661 ? -14.463 11.537 15.630 1.00 97.50 661 LEU A O 1
ATOM 5083 N N . TYR A 1 662 ? -15.292 11.864 13.571 1.00 98.06 662 TYR A N 1
ATOM 5084 C CA . TYR A 1 662 ? -16.631 11.349 13.834 1.00 98.06 662 TYR A CA 1
ATOM 5085 C C . TYR A 1 662 ? -16.867 10.097 13.014 1.00 98.06 662 TYR A C 1
ATOM 5087 O O . TYR A 1 662 ? -16.672 10.103 11.799 1.00 98.06 662 TYR A O 1
ATOM 5095 N N . ALA A 1 663 ? -17.328 9.047 13.684 1.00 97.88 663 ALA A N 1
ATOM 5096 C CA . ALA A 1 663 ? -17.821 7.839 13.052 1.00 97.88 663 ALA A CA 1
ATOM 5097 C C . ALA A 1 663 ? -19.332 7.752 13.267 1.00 97.88 663 ALA A C 1
ATOM 5099 O O . ALA A 1 663 ? -19.789 7.621 14.404 1.00 97.88 663 ALA A O 1
ATOM 5100 N N . VAL A 1 664 ? -20.093 7.823 12.179 1.00 98.06 664 VAL A N 1
ATOM 5101 C CA . VAL A 1 664 ? -21.546 7.628 12.159 1.00 98.06 664 VAL A CA 1
ATOM 5102 C C . VAL A 1 664 ? -21.812 6.373 11.347 1.00 98.06 664 VAL A C 1
ATOM 5104 O O . VAL A 1 664 ? -21.410 6.309 10.192 1.00 98.06 664 VAL A O 1
ATOM 5107 N N . SER A 1 665 ? -22.440 5.358 11.928 1.00 97.38 665 SER A N 1
ATOM 5108 C CA . SER A 1 665 ? -22.689 4.095 11.224 1.00 97.38 665 SER A CA 1
ATOM 5109 C C . SER A 1 665 ? -23.993 3.464 11.687 1.00 97.38 665 SER A C 1
ATOM 5111 O O . SER A 1 665 ? -24.309 3.482 12.879 1.00 97.38 665 SER A O 1
ATOM 5113 N N . THR A 1 666 ? -24.767 2.911 10.757 1.00 97.31 666 THR A N 1
ATOM 5114 C CA . THR A 1 666 ? -25.896 2.047 11.090 1.00 97.31 666 THR A CA 1
ATOM 5115 C C . THR A 1 666 ? -25.377 0.752 11.709 1.00 97.31 666 THR A C 1
ATOM 5117 O O . THR A 1 666 ? -24.312 0.243 11.364 1.00 97.31 666 THR A O 1
ATOM 5120 N N . THR A 1 667 ? -26.115 0.199 12.666 1.00 95.81 667 THR A N 1
ATOM 5121 C CA . THR A 1 667 ? -25.627 -0.952 13.449 1.00 95.81 667 THR A CA 1
ATOM 5122 C C . THR A 1 667 ? -25.378 -2.222 12.629 1.00 95.81 667 THR A C 1
ATOM 5124 O O . THR A 1 667 ? -24.611 -3.080 13.064 1.00 95.81 667 THR A O 1
ATOM 5127 N N . ASP A 1 668 ? -25.999 -2.342 11.456 1.00 94.94 668 ASP A N 1
ATOM 5128 C CA . ASP A 1 668 ? -25.821 -3.433 10.493 1.00 94.94 668 ASP A CA 1
ATOM 5129 C C . ASP A 1 668 ? -24.614 -3.246 9.557 1.00 94.94 668 ASP A C 1
ATOM 5131 O O . ASP A 1 668 ? -24.227 -4.197 8.880 1.00 94.94 668 ASP A O 1
ATOM 5135 N N . SER A 1 669 ? -24.005 -2.057 9.550 1.00 96.06 669 SER A N 1
ATOM 5136 C CA . SER A 1 669 ? -22.864 -1.687 8.698 1.00 96.06 669 SER A CA 1
ATOM 5137 C C . SER A 1 669 ? -21.563 -1.498 9.487 1.00 96.06 669 SER A C 1
ATOM 5139 O O . SER A 1 669 ? -20.566 -1.004 8.962 1.00 96.06 669 SER A O 1
ATOM 5141 N N . LEU A 1 670 ? -21.552 -1.898 10.762 1.00 97.31 670 LEU A N 1
ATOM 5142 C CA . LEU A 1 670 ? -20.337 -1.932 11.571 1.00 97.31 670 LEU A CA 1
ATOM 5143 C C . LEU A 1 670 ? -19.371 -3.000 11.062 1.00 97.31 670 LEU A C 1
ATOM 5145 O O . LEU A 1 670 ? -19.771 -4.104 10.685 1.00 97.31 670 LEU A O 1
ATOM 5149 N N . LEU A 1 671 ? -18.079 -2.684 11.112 1.00 97.88 671 LEU A N 1
ATOM 5150 C CA . LEU A 1 671 ? -17.032 -3.599 10.681 1.00 97.88 671 LEU A CA 1
ATOM 5151 C C . LEU A 1 671 ? -16.933 -4.784 11.652 1.00 97.88 671 LEU A C 1
ATOM 5153 O O . LEU A 1 671 ? -17.181 -4.660 12.852 1.00 97.88 671 LEU A O 1
ATOM 5157 N N . SER A 1 672 ? -16.528 -5.947 11.150 1.00 97.62 672 SER A N 1
ATOM 5158 C CA . SER A 1 672 ? -16.301 -7.139 11.972 1.00 97.62 672 SER A CA 1
ATOM 5159 C C . SER A 1 672 ? -14.825 -7.524 11.920 1.00 97.62 672 SER A C 1
ATOM 5161 O O . SER A 1 672 ? -14.305 -7.735 10.823 1.00 97.62 672 SER A O 1
ATOM 5163 N N . PRO A 1 673 ? -14.129 -7.674 13.062 1.00 98.12 673 PRO A N 1
ATOM 5164 C CA . PRO A 1 673 ? -12.725 -8.046 13.035 1.00 98.12 673 PRO A CA 1
ATOM 5165 C C . PRO A 1 673 ? -12.589 -9.542 12.736 1.00 98.12 673 PRO A C 1
ATOM 5167 O O . PRO A 1 673 ? -13.475 -10.339 13.063 1.00 98.12 673 PRO A O 1
ATOM 5170 N N . GLN A 1 674 ? -11.452 -9.954 12.174 1.00 97.00 674 GLN A N 1
ATOM 5171 C CA . GLN A 1 674 ? -11.103 -11.374 12.166 1.00 97.00 674 GLN A CA 1
ATOM 5172 C C . GLN A 1 674 ? -10.576 -11.763 13.546 1.00 97.00 674 GLN A C 1
ATOM 5174 O O . GLN A 1 674 ? -9.589 -11.204 14.025 1.00 97.00 674 GLN A O 1
ATOM 5179 N N . VAL A 1 675 ? -11.227 -12.730 14.183 1.00 96.12 675 VAL A N 1
ATOM 5180 C CA . VAL A 1 675 ? -10.817 -13.243 15.492 1.00 96.12 675 VAL A CA 1
ATOM 5181 C C . VAL A 1 675 ? -9.819 -14.380 15.291 1.00 96.12 675 VAL A C 1
ATOM 5183 O O . VAL A 1 675 ? -10.079 -15.323 14.547 1.00 96.12 675 VAL A O 1
ATOM 5186 N N . GLU A 1 676 ? -8.681 -14.317 15.973 1.00 92.75 676 GLU A N 1
ATOM 5187 C CA . GLU A 1 676 ? -7.746 -15.432 16.088 1.00 92.75 676 GLU A CA 1
ATOM 5188 C C . GLU A 1 676 ? -7.411 -15.687 17.557 1.00 92.75 676 GLU A C 1
ATOM 5190 O O . GLU A 1 676 ? -7.142 -14.771 18.329 1.00 92.75 676 GLU A O 1
ATOM 5195 N N . LEU A 1 677 ? -7.386 -16.955 17.952 1.00 92.12 677 LEU A N 1
ATOM 5196 C CA . LEU A 1 677 ? -6.907 -17.353 19.266 1.00 92.12 677 LEU A CA 1
ATOM 5197 C C . LEU A 1 677 ? -5.380 -17.181 19.370 1.00 92.12 677 LEU A C 1
ATOM 5199 O O . LEU A 1 677 ? -4.618 -17.771 18.592 1.00 92.12 677 LEU A O 1
ATOM 5203 N N . LEU A 1 678 ? -4.928 -16.423 20.369 1.00 87.06 678 LEU A N 1
ATOM 5204 C CA . LEU A 1 678 ? -3.509 -16.303 20.694 1.00 87.06 678 LEU A CA 1
ATOM 5205 C C . LEU A 1 678 ? -3.066 -17.442 21.611 1.00 87.06 678 LEU A C 1
ATOM 5207 O O . LEU A 1 678 ? -3.807 -17.895 22.486 1.00 87.06 678 LEU A O 1
ATOM 5211 N N . GLU A 1 679 ? -1.838 -17.912 21.399 1.00 69.62 679 GLU A N 1
ATOM 5212 C CA . GLU A 1 679 ? -1.185 -18.781 22.376 1.00 69.62 679 GLU A CA 1
ATOM 5213 C C . GLU A 1 679 ? -0.857 -17.972 23.632 1.00 69.62 679 GLU A C 1
ATOM 5215 O O . GLU A 1 679 ? -0.647 -16.759 23.560 1.00 69.62 679 GLU A O 1
ATOM 5220 N N . GLY A 1 680 ? -0.859 -18.645 24.786 1.00 63.16 680 GLY A N 1
ATOM 5221 C CA . GLY A 1 680 ? -0.423 -18.023 26.033 1.00 63.16 680 GLY A CA 1
ATOM 5222 C C . GLY A 1 680 ? 0.969 -17.430 25.849 1.00 63.16 680 GLY A C 1
ATOM 5223 O O . GLY A 1 680 ? 1.813 -17.999 25.152 1.00 63.16 680 GLY A O 1
ATOM 5224 N N . THR A 1 681 ? 1.196 -16.261 26.433 1.00 61.53 681 THR A N 1
ATOM 5225 C CA . THR A 1 681 ? 2.503 -15.604 26.365 1.00 61.53 681 THR A CA 1
ATOM 5226 C C . THR A 1 681 ? 3.505 -16.466 27.124 1.00 61.53 681 THR A C 1
ATOM 5228 O O . THR A 1 681 ? 3.430 -16.567 28.347 1.00 61.53 681 THR A O 1
ATOM 5231 N N . GLN A 1 682 ? 4.430 -17.112 26.413 1.00 63.22 682 GLN A N 1
ATOM 5232 C CA . GLN A 1 682 ? 5.521 -17.822 27.064 1.00 63.22 682 GLN A CA 1
ATOM 5233 C C . GLN A 1 682 ? 6.599 -16.808 27.433 1.00 63.22 682 GLN A C 1
ATOM 5235 O O . GLN A 1 682 ? 7.156 -16.136 26.566 1.00 63.22 682 GLN A O 1
ATOM 5240 N N . ASP A 1 683 ? 6.867 -16.681 28.727 1.00 62.28 683 ASP A N 1
ATOM 5241 C CA . ASP A 1 683 ? 7.986 -15.881 29.197 1.00 62.28 683 ASP A CA 1
ATOM 5242 C C . ASP A 1 683 ? 9.295 -16.557 28.768 1.00 62.28 683 ASP A C 1
ATOM 5244 O O . ASP A 1 683 ? 9.635 -17.643 29.237 1.00 62.28 683 ASP A O 1
ATOM 5248 N N . ILE A 1 684 ? 9.991 -15.931 27.820 1.00 69.00 684 ILE A N 1
ATOM 5249 C CA . ILE A 1 684 ? 11.305 -16.371 27.333 1.00 69.00 684 ILE A CA 1
ATOM 5250 C C . ILE A 1 684 ? 12.458 -15.706 28.094 1.00 69.00 684 ILE A C 1
ATOM 5252 O O . ILE A 1 684 ? 13.615 -16.062 27.882 1.00 69.00 684 ILE A O 1
ATOM 5256 N N . ASN A 1 685 ? 12.151 -14.738 28.962 1.00 66.69 685 ASN A N 1
ATOM 5257 C CA . ASN A 1 685 ? 13.124 -13.976 29.736 1.00 66.69 685 ASN A CA 1
ATOM 5258 C C . ASN A 1 685 ? 13.326 -14.565 31.135 1.00 66.69 685 ASN A C 1
ATOM 5260 O O . ASN A 1 685 ? 14.375 -14.348 31.743 1.00 66.69 685 ASN A O 1
ATOM 5264 N N . THR A 1 686 ? 12.344 -15.308 31.655 1.00 61.97 686 THR A N 1
ATOM 5265 C CA . THR A 1 686 ? 12.472 -16.028 32.924 1.00 61.97 686 THR A CA 1
ATOM 5266 C C . THR A 1 686 ? 12.649 -17.529 32.695 1.00 61.97 686 THR A C 1
ATOM 5268 O O . THR A 1 686 ? 11.859 -18.198 32.036 1.00 61.97 686 THR A O 1
ATOM 5271 N N . GLY A 1 687 ? 13.741 -18.078 33.236 1.00 65.88 687 GLY A N 1
ATOM 5272 C CA . GLY A 1 687 ? 14.103 -19.490 33.104 1.00 65.88 687 GLY A CA 1
ATOM 5273 C C . GLY A 1 687 ? 15.564 -19.697 32.708 1.00 65.88 687 GLY A C 1
ATOM 5274 O O . GLY A 1 687 ? 16.307 -18.748 32.474 1.00 65.88 687 GLY A O 1
ATOM 5275 N N . SER A 1 688 ? 15.988 -20.960 32.654 1.00 67.75 688 SER A N 1
ATOM 5276 C CA . SER A 1 688 ? 17.305 -21.362 32.152 1.00 67.75 688 SER A CA 1
ATOM 5277 C C . SER A 1 688 ? 17.121 -22.221 30.902 1.00 67.75 688 SER A C 1
ATOM 5279 O O . SER A 1 688 ? 16.784 -23.401 31.012 1.00 67.75 688 SER A O 1
ATOM 5281 N N . ALA A 1 689 ? 17.318 -21.637 29.722 1.00 70.88 689 ALA A N 1
ATOM 5282 C CA . ALA A 1 689 ? 17.398 -22.381 28.469 1.00 70.88 689 ALA A CA 1
ATOM 5283 C C . ALA A 1 689 ? 18.871 -22.648 28.127 1.00 70.88 689 ALA A C 1
ATOM 5285 O O . ALA A 1 689 ? 19.712 -21.765 28.281 1.00 70.88 689 ALA A O 1
ATOM 5286 N N . GLN A 1 690 ? 19.188 -23.859 27.662 1.00 71.81 690 GLN A N 1
ATOM 5287 C CA . GLN A 1 690 ? 20.523 -24.169 27.129 1.00 71.81 690 GLN A CA 1
ATOM 5288 C C . GLN A 1 690 ? 20.690 -23.648 25.692 1.00 71.81 690 GLN A C 1
ATOM 5290 O O . GLN A 1 690 ? 21.806 -23.359 25.273 1.00 71.81 690 GLN A O 1
ATOM 5295 N N . TYR A 1 691 ? 19.585 -23.507 24.949 1.00 73.12 691 TYR A N 1
ATOM 5296 C CA . TYR A 1 691 ? 19.522 -22.889 23.625 1.00 73.12 691 TYR A CA 1
ATOM 5297 C C . TYR A 1 691 ? 18.093 -22.388 23.334 1.00 73.12 691 TYR A C 1
ATOM 5299 O O . TYR A 1 691 ? 17.123 -22.941 23.856 1.00 73.12 691 TYR A O 1
ATOM 5307 N N . LEU A 1 692 ? 17.966 -21.344 22.506 1.00 74.38 692 LEU A N 1
ATOM 5308 C CA . LEU A 1 692 ? 16.701 -20.756 22.043 1.00 74.38 692 LEU A CA 1
ATOM 5309 C C . LEU A 1 692 ? 16.584 -20.956 20.527 1.00 74.38 692 LEU A C 1
ATOM 5311 O O . LEU A 1 692 ? 17.531 -20.680 19.798 1.00 74.38 692 LEU A O 1
ATOM 5315 N N . ILE A 1 693 ? 15.427 -21.427 20.056 1.00 74.19 693 ILE A N 1
ATOM 5316 C CA . ILE A 1 693 ? 15.130 -21.564 18.625 1.00 74.19 693 ILE A CA 1
ATOM 5317 C C . ILE A 1 693 ? 13.971 -20.638 18.287 1.00 74.19 693 ILE A C 1
ATOM 5319 O O . ILE A 1 693 ? 12.874 -20.793 18.821 1.00 74.19 693 ILE A O 1
ATOM 5323 N N . ILE A 1 694 ? 14.215 -19.715 17.361 1.00 76.69 694 ILE A N 1
ATOM 5324 C CA . ILE A 1 694 ? 13.194 -18.844 16.784 1.00 76.69 694 ILE A CA 1
ATOM 5325 C C . ILE A 1 694 ? 13.038 -19.260 15.324 1.00 76.69 694 ILE A C 1
ATOM 5327 O O . ILE A 1 694 ? 14.000 -19.263 14.562 1.00 76.69 694 ILE A O 1
ATOM 5331 N N . SER A 1 695 ? 11.836 -19.680 14.941 1.00 76.19 695 SER A N 1
ATOM 5332 C CA . SER A 1 695 ? 11.547 -20.120 13.578 1.00 76.19 695 SER A CA 1
ATOM 5333 C C . SER A 1 695 ? 10.084 -19.871 13.242 1.00 76.19 695 SER A C 1
ATOM 5335 O O . SER A 1 695 ? 9.222 -19.898 14.124 1.00 76.19 695 SER A O 1
ATOM 5337 N N . HIS A 1 696 ? 9.781 -19.672 11.959 1.00 79.94 696 HIS A N 1
ATOM 5338 C CA . HIS A 1 696 ? 8.395 -19.658 11.512 1.00 79.94 696 HIS A CA 1
ATOM 5339 C C . HIS A 1 696 ? 7.746 -21.017 11.826 1.00 79.94 696 HIS A C 1
ATOM 5341 O O . HIS A 1 696 ? 8.345 -22.075 11.622 1.00 79.94 696 HIS A O 1
ATOM 5347 N N . GLY A 1 697 ? 6.491 -21.011 12.285 1.00 76.44 697 GLY A N 1
ATOM 5348 C CA . GLY A 1 697 ? 5.804 -22.227 12.744 1.00 76.44 697 GLY A CA 1
ATOM 5349 C C . GLY A 1 697 ? 5.652 -23.327 11.683 1.00 76.44 697 GLY A C 1
ATOM 5350 O O . GLY A 1 697 ? 5.322 -24.462 12.022 1.00 76.44 697 GLY A O 1
ATOM 5351 N N . ASP A 1 698 ? 5.883 -23.013 10.406 1.00 77.38 698 ASP A N 1
ATOM 5352 C CA . ASP A 1 698 ? 5.910 -23.994 9.313 1.00 77.38 698 ASP A CA 1
ATOM 5353 C C . ASP A 1 698 ? 7.238 -24.763 9.212 1.00 77.38 698 ASP A C 1
ATOM 5355 O O . ASP A 1 698 ? 7.233 -25.898 8.729 1.00 77.38 698 ASP A O 1
ATOM 5359 N N . PHE A 1 699 ? 8.340 -24.193 9.707 1.00 79.50 699 PHE A N 1
ATOM 5360 C CA . PHE A 1 699 ? 9.683 -24.781 9.651 1.00 79.50 699 PHE A CA 1
ATOM 5361 C C . PHE A 1 699 ? 10.089 -25.477 10.952 1.00 79.50 699 PHE A C 1
ATOM 5363 O O . PHE A 1 699 ? 10.972 -26.332 10.929 1.00 79.50 699 PHE A O 1
ATOM 5370 N N . ILE A 1 700 ? 9.402 -25.197 12.068 1.00 76.69 700 ILE A N 1
ATOM 5371 C CA . ILE A 1 700 ? 9.751 -25.747 13.388 1.00 76.69 700 ILE A CA 1
ATOM 5372 C C . ILE A 1 700 ? 9.848 -27.283 13.395 1.00 76.69 700 ILE A C 1
ATOM 5374 O O . ILE A 1 700 ? 10.752 -27.844 14.005 1.00 76.69 700 ILE A O 1
ATOM 5378 N N . GLY A 1 701 ? 8.964 -27.975 12.664 1.00 74.88 701 GLY A N 1
ATOM 5379 C CA . GLY A 1 701 ? 8.986 -29.438 12.567 1.00 74.88 701 GLY A CA 1
ATOM 5380 C C . GLY A 1 701 ? 10.240 -29.977 11.872 1.00 74.88 701 GLY A C 1
ATOM 5381 O O . GLY A 1 701 ? 10.758 -31.016 12.279 1.00 74.88 701 GLY A O 1
ATOM 5382 N N . GLY A 1 702 ? 10.766 -29.249 10.882 1.00 77.38 702 GLY A N 1
ATOM 5383 C CA . GLY A 1 702 ? 11.999 -29.603 10.171 1.00 77.38 702 GLY A CA 1
ATOM 5384 C C . GLY A 1 702 ? 13.259 -29.469 11.031 1.00 77.38 702 GLY A C 1
ATOM 5385 O O . GLY A 1 702 ? 14.277 -30.078 10.725 1.00 77.38 702 GLY A O 1
ATOM 5386 N N . LEU A 1 703 ? 13.188 -28.739 12.148 1.00 80.12 703 LEU A N 1
ATOM 5387 C CA . LEU A 1 703 ? 14.311 -28.567 13.074 1.00 80.12 703 LEU A CA 1
ATOM 5388 C C . LEU A 1 703 ? 14.464 -29.729 14.069 1.00 80.12 703 LEU A C 1
ATOM 5390 O O . LEU A 1 703 ? 15.393 -29.721 14.875 1.00 80.12 703 LEU A O 1
ATOM 5394 N N . THR A 1 704 ? 13.585 -30.737 14.027 1.00 78.19 704 THR A N 1
ATOM 5395 C CA . THR A 1 704 ? 13.559 -31.836 15.010 1.00 78.19 704 THR A CA 1
ATOM 5396 C C . THR A 1 704 ? 14.897 -32.573 15.112 1.00 78.19 704 THR A C 1
ATOM 5398 O O . THR A 1 704 ? 15.365 -32.836 16.218 1.00 78.19 704 THR A O 1
ATOM 5401 N N . ASP A 1 705 ? 15.562 -32.859 13.992 1.00 75.44 705 ASP A N 1
ATOM 5402 C CA . ASP A 1 705 ? 16.852 -33.561 14.009 1.00 75.44 705 ASP A CA 1
ATOM 5403 C C . ASP A 1 705 ? 17.970 -32.713 14.625 1.00 75.44 705 ASP A C 1
ATOM 5405 O O . ASP A 1 705 ? 18.807 -33.232 15.368 1.00 75.44 705 ASP A O 1
ATOM 5409 N N . LEU A 1 706 ? 17.957 -31.399 14.375 1.00 74.88 706 LEU A N 1
ATOM 5410 C CA . LEU A 1 706 ? 18.889 -30.453 14.989 1.00 74.88 706 LEU A CA 1
ATOM 5411 C C . LEU A 1 706 ? 18.671 -30.377 16.506 1.00 74.88 706 LEU A C 1
ATOM 5413 O O . LEU A 1 706 ? 19.632 -30.474 17.271 1.00 74.88 706 LEU A O 1
ATOM 5417 N N . ILE A 1 707 ? 17.410 -30.269 16.935 1.00 77.88 707 ILE A N 1
ATOM 5418 C CA . ILE A 1 707 ? 17.003 -30.274 18.349 1.00 77.88 707 ILE A CA 1
ATOM 5419 C C . ILE A 1 707 ? 17.472 -31.565 19.030 1.00 77.88 707 ILE A C 1
ATOM 5421 O O . ILE A 1 707 ? 18.092 -31.525 20.093 1.00 77.88 707 ILE A O 1
ATOM 5425 N N . ASN A 1 708 ? 17.239 -32.717 18.399 1.00 78.88 708 ASN A N 1
ATOM 5426 C CA . ASN A 1 708 ? 17.633 -34.018 18.935 1.00 78.88 708 ASN A CA 1
ATOM 5427 C C . ASN A 1 708 ? 19.153 -34.152 19.082 1.00 78.88 708 ASN A C 1
ATOM 5429 O O . ASN A 1 708 ? 19.610 -34.639 20.113 1.00 78.88 708 ASN A O 1
ATOM 5433 N N . LYS A 1 709 ? 19.937 -33.699 18.094 1.00 75.38 709 LYS A N 1
ATOM 5434 C CA . LYS A 1 709 ? 21.408 -33.709 18.171 1.00 75.38 709 LYS A CA 1
ATOM 5435 C C . LYS A 1 709 ? 21.927 -32.817 19.297 1.00 75.38 709 LYS A C 1
ATOM 5437 O O . LYS A 1 709 ? 22.818 -33.234 20.028 1.00 75.38 709 LYS A O 1
ATOM 5442 N N . ARG A 1 710 ? 21.360 -31.617 19.465 1.00 70.50 710 ARG A N 1
ATOM 5443 C CA . ARG A 1 710 ? 21.744 -30.697 20.549 1.00 70.50 710 ARG A CA 1
ATOM 5444 C C . ARG A 1 710 ? 21.387 -31.238 21.931 1.00 70.50 710 ARG A C 1
ATOM 5446 O O . ARG A 1 710 ? 22.170 -31.056 22.845 1.00 70.50 710 ARG A O 1
ATOM 5453 N N . ASN A 1 711 ? 20.271 -31.954 22.073 1.00 72.69 711 ASN A N 1
ATOM 5454 C CA . ASN A 1 711 ? 19.887 -32.597 23.337 1.00 72.69 711 ASN A CA 1
ATOM 5455 C C . ASN A 1 711 ? 20.761 -33.809 23.720 1.00 72.69 711 ASN A C 1
ATOM 5457 O O . ASN A 1 711 ? 20.648 -34.303 24.840 1.00 72.69 711 ASN A O 1
ATOM 5461 N N . GLN A 1 712 ? 21.561 -34.338 22.790 1.00 74.94 712 GLN A N 1
ATOM 5462 C CA . GLN A 1 712 ? 22.474 -35.464 23.032 1.00 74.94 712 GLN A CA 1
ATOM 5463 C C . GLN A 1 712 ? 23.892 -35.022 23.432 1.00 74.94 712 GLN A C 1
ATOM 5465 O O . GLN A 1 712 ? 24.689 -35.879 23.816 1.00 74.94 712 GLN A O 1
ATOM 5470 N N . GLN A 1 713 ? 24.203 -33.727 23.317 1.00 57.09 713 GLN A N 1
ATOM 5471 C CA . GLN A 1 713 ? 25.439 -33.091 23.792 1.00 57.09 713 GLN A CA 1
ATOM 5472 C C . GLN A 1 713 ? 25.233 -32.570 25.213 1.00 57.09 713 GLN A C 1
ATOM 5474 O O . GLN A 1 713 ? 26.206 -32.641 25.998 1.00 57.09 713 GLN A O 1
#

Secondary structure (DSSP, 8-state):
----EEEEEEEESS-TTTTSSS-SSSEEEEEEESSSSSS--EEEEEE--TT--TT---EEEEEEE--TT-------STT--SS---TTSSEEEEEEEE---S--TT--S-TT-SEEEEE--SSS--EEEEEEEEGGG-B-TT--B---TT----EEEEEEES-TT-TT-TT--EETTSSS-EE--TT--SEEEEEEEEEEETTEEEEEEEEEEESSEEEEEEEEESSSSEEE--SS-EE-S-SSBSS-EEEEEEE----SEEEEEEEETT--EEEEEEEETT-EEE-----PPP-HHHHHHHHHHHHHHHHHHHHHHHHHHHHHHHHHHTTS--EEPTTS-EEPPPPPPEEEEE-SSEEEEEEHHHHHHTT---TTEEGGGEEEEETTEEE-EEEE-SSTTEE-TT-EEEEEE----STT---EEEEEEE-TTT--BPEEE-PPP-TTPPEE-EEEEEEEE----EE-TT--SS--EESEEEEEBTTB-EEEEEEEEE-SEEEEEEEEEEEEE-----TT-SS-EEEEEEETTEEEEEEEE-SS-EEEEEEEGGGSS----SEEEEEEEEE---SSSS-EEEEEEEEEEEEEEE-B-BTTEEEEEE--SEEEEEEES-S-EEEEEE-TTS-EEEE--EEEEE-SSS-EEEEEE--SSS-EEEEEEETTS-B-PEEEEPPP---SSSS--S------TTTGGGGHHHHHHHTT-

Sequence (713 aa):
MCNDSLAFRMRLNDDPSSNGIDLRNDHYLVILDIDGDGFSDFLIDIDGNFSGSPNASDKVSLFYNVNKNSQDCTLVGNTCTQGCIDTTTNCVQSDIFHACNTITADGSDCDNSHMEARAINDGTNEYYLDIQIPLCSFTDDVGNKLFSPDNVVFGIAISTSNGNSDPFQKDSIPDCTLNDASYDFSDVTAITLSYFKVASTGNEVKFKWSTSTETLNVGFHIYADAGGKRERLNEELIPKKVLSSLSKTDYTFNIATDSNVFYVSDVDTSAEETVHGPFYINRVYGSLAKADPIDWVDITGERSAKKSKRAELKKANAKNLIKKYNKAKQGLFTTISADNTAQVAEFPKAQLKVSETGIYRVTYEQLAAEGIDLNGIKSQDIALTNKGMPVPVYIHSQPADTFGPDGYIEFYGQALDTLYTNTNGYILQIDSSLSLDITKDNDTIAKNSAVTDYYEASYIEDNNNRYSESSRNQDPWYDVFLVARPSSPAVKTYAFELDNVIDGKGRVSVYVRGPGDIKGINPDHHVLVSLNGVQIADELFEGFETKHIVVDLTQTAAELVNGTNELSITIPGDLAAPFDLAFIDKFSVSYVRKTVAEAGGLLFNSQAKAISVSGLGSPDMVLYRINSDSSVQQLGSVDIEGSGDGTYSVIFNGDDKSNSLYAVSTTDSLLSPQVELLEGTQDINTGSAQYLIISHGDFIGGLTDLINKRNQQ

Foldseek 3Di:
DLPDKDKDKDKFLAQLQVPHQFGPFQWKKKFKDFQQLLETQKIWIFGTDPPPPPPDFTKTWMKGFQDPPFNFFWFWADDDDPQDDDPVGRMDTLDMAGADDDQDPVRDDDVGGQWDKDAPPPPSNMIMIMGIGRQCSCADNVRHRDDDPVTPDIDIDIATDRDPAALQRQCWDQPPVDNTRTTGRVRNAQFRWAKWAWEDDPQKIKIKTKTQWGAQWQAKWKWADDPNDTDTFDPAGHGDPDNIDNHIDMDMDMGGDPGFWMWMWTAGLQRDIHITDRDGHPDMHGDRDDDDDDPPVVVVVLVVVLVVVVLVVLLVVQLVLVVQQVCVVVVNDWDQPPVRDTDRRFHWKKKFKDLAWAKAKDAQVLCVVSNRRQFFPFLLQKFKAFVNATFAKAWDDVVPRTHHHPIMIMGGDAFDDDLPGRIGIMMIGGHNVRHHHAAADADAQDPPFDAAFKAKDKDKDFPQCDARSSQSDPHRGFDDKFKAFVVRKTKDKDKDADAQFDWQWWKKKWKKFFPYAHPPFPQQFWKWKDKQNHTQDTDTHGGGDIDIDMGGCVPDPGGHDHTIMMMMMMGHNNTPDRIGMMGGGMMMIIGMGTQEADLFKDKHWDLGQKYKHWPHQDPQKWKWKQFPVRRIHTHPHWDWDDPVPNIIMIMGGDHNPDRIIMIIGHPVRHHHTNMHIDDDDDPPPDDDDPDDDDDDSSCPVVCVVVVVVVVVD

Radius of gyration: 33.07 Å; chains: 1; bounding box: 90×68×93 Å